Protein AF-0000000078389338 (afdb_homodimer)

Nearest PDB structures (foldseek):
  3nk7-assembly1_A  TM=7.802E-01  e=1.437E-15  Streptomyces actuosus
  3nk7-assembly1_B  TM=8.071E-01  e=4.477E-15  Streptomyces actuosus
  3nk6-assembly1_B  TM=8.234E-01  e=3.855E-14  Streptomyces actuosus
  3gyq-assembly1_B  TM=7.060E-01  e=5.687E-15  Streptomyces cyaneus
  3nk6-assembly1_A  TM=7.836E-01  e=1.825E-13  Streptomyces actuosus

Sequence (648 aa):
MGPTVEVYDMLFYGVVYLIKNVRRNALSKEYDQFSSAFSKARAAGVDVNSYCKRNRTVLVPKVKGEIVYGTYPVLEAFRAKRRRIYKAFIKASVLGRTKRDDNIAKQILRLANDVGVEVKTLSADQLDVLTDYQIHNGLCIDATPLTYEQLGDEHISAANIFLYLDRVLDPGNIGAIVRSCFYFDIDGVIMARDLGPKTPTPAMSKASAGALERFPIYNIEEFASFHERMRNIGFKFIGTADENSAVAKGYQSPIRLCDFRQTKDKTVVILGDEGRGVSSEILDQCDYIVQIPSPKKEYAECSVKSLNVSVSAAILLYYLSIKKMGPTVEVYDMLFYGVVYLIKNVRRNALSKEYDQFSSAFSKARAAGVDVNSYCKRNRTVLVPKVKGEIVYGTYPVLEAFRAKRRRIYKAFIKASVLGRTKRDDNIAKQILRLANDVGVEVKTLSADQLDVLTDYQIHNGLCIDATPLTYEQLGDEHISAANIFLYLDRVLDPGNIGAIVRSCFYFDIDGVIMARDLGPKTPTPAMSKASAGALERFPIYNIEEFASFHERMRNIGFKFIGTADENSAVAKGYQSPIRLCDFRQTKDKTVVILGDEGRGVSSEILDQCDYIVQIPSPKKEYAECSVKSLNVSVSAAILLYYLSIKK

Foldseek 3Di:
DDPPVPVVVVVVVVVVVVVVVVPPDPPPVVVVQLPPLVVVCVVVVPPVPVLVVVLVVPDEDDFDAAKAADLQQLLLLLVLVQKDFAAKEFEPVQADDDPVSNVSVVSSVVSCVVVVHYYYHDHPSRVCVRNVNPPRSGIMTRIHFHAADADDPVLLLPFQEEEEEQLAEHLLLLLLLLLLCLVLVHSEYEYEDPSYDNGNDSSSCVSSSNSPSNGHYHYDHDPVVVLVVNVVSWEAEEFEDQQVLCVVVPHDGFAELVRDDDDSTRYYYYWYYPPNIHDPVVVVSGPGYYYHDDPDDPPVPDPPDDDRRSVVSNVNSVSRSVVD/DDPPVPVVVVVVVVVVVVVVVVPPDPPPVVVVQLPPLVVVCVVVVNPVPVLVVVLVVPDEDDFDAAKAADLQQLLLLLVLVQKDFAAKEFAPVQADDDPVSNVSVVSSVVSCVVVVHYYYYDHPSRVCVRNVNPPRSGIMTRIHFHAADADDPVLLLVFQEEEEEQLAEHLLLLLLLLLLCLVLVHSEYEYEDPSYDNGNDSSSCVSSSNSPSNGHYHYDHDPVVVLVVNVVSWEAEEFEDQQVLCVVVPHDGFAELVRDDDDSTRYYYYWYYPPNIHDPVVVVSGPGYYYHDDPDDPPVPDPPDDDRRSVVSNVNSVSRSVVD

Organism: Toxocara canis (NCBI:txid6265)

Structure (mmCIF, N/CA/C/O backbone):
data_AF-0000000078389338-model_v1
#
loop_
_entity.id
_entity.type
_entity.pdbx_description
1 polymer 'rRNA methyltransferase 1, mitochondrial'
#
loop_
_atom_site.group_PDB
_atom_site.id
_atom_site.type_symbol
_atom_site.label_atom_id
_atom_site.label_alt_id
_atom_site.label_comp_id
_atom_site.label_asym_id
_atom_site.label_entity_id
_atom_site.label_seq_id
_atom_site.pdbx_PDB_ins_code
_atom_site.Cartn_x
_atom_site.Cartn_y
_atom_site.Cartn_z
_atom_site.occupancy
_atom_site.B_iso_or_equiv
_atom_site.auth_seq_id
_atom_site.auth_comp_id
_atom_site.auth_asym_id
_atom_site.auth_atom_id
_atom_site.pdbx_PDB_model_num
ATOM 1 N N . MET A 1 1 ? 58.5 17.094 6.043 1 23.69 1 MET A N 1
ATOM 2 C CA . MET A 1 1 ? 57.844 15.859 6.484 1 23.69 1 MET A CA 1
ATOM 3 C C . MET A 1 1 ? 56.469 16.141 7.074 1 23.69 1 MET A C 1
ATOM 5 O O . MET A 1 1 ? 56.344 16.484 8.25 1 23.69 1 MET A O 1
ATOM 9 N N . GLY A 1 2 ? 55.594 16.875 6.395 1 25.38 2 GLY A N 1
ATOM 10 C CA . GLY A 1 2 ? 54.531 17.75 6.875 1 25.38 2 GLY A CA 1
ATOM 11 C C . GLY A 1 2 ? 53.344 17 7.457 1 25.38 2 GLY A C 1
ATOM 12 O O . GLY A 1 2 ? 53.125 15.828 7.125 1 25.38 2 GLY A O 1
ATOM 13 N N . PRO A 1 3 ? 52.812 17.375 8.703 1 28.55 3 PRO A N 1
ATOM 14 C CA . PRO A 1 3 ? 51.812 16.859 9.648 1 28.55 3 PRO A CA 1
ATOM 15 C C . PRO A 1 3 ? 50.469 16.625 9.008 1 28.55 3 PRO A C 1
ATOM 17 O O . PRO A 1 3 ? 49.5 16.25 9.703 1 28.55 3 PRO A O 1
ATOM 20 N N . THR A 1 4 ? 50.312 16.922 7.746 1 28.17 4 THR A N 1
ATOM 21 C CA . THR A 1 4 ? 49 17.078 7.195 1 28.17 4 THR A CA 1
ATOM 22 C C . THR A 1 4 ? 48.281 15.719 7.109 1 28.17 4 THR A C 1
ATOM 24 O O . THR A 1 4 ? 47.125 15.641 6.707 1 28.17 4 THR A O 1
ATOM 27 N N . VAL A 1 5 ? 49.094 14.594 7.129 1 27.89 5 VAL A N 1
ATOM 28 C CA . VAL A 1 5 ? 48.5 13.289 6.898 1 27.89 5 VAL A CA 1
ATOM 29 C C . VAL A 1 5 ? 47.656 12.883 8.109 1 27.89 5 VAL A C 1
ATOM 31 O O . VAL A 1 5 ? 46.719 12.078 7.992 1 27.89 5 VAL A O 1
ATOM 34 N N . GLU A 1 6 ? 48.062 13.453 9.32 1 28.28 6 GLU A N 1
ATOM 35 C CA . GLU A 1 6 ? 47.531 12.922 10.57 1 28.28 6 GLU A CA 1
ATOM 36 C C . GLU A 1 6 ? 46.062 13.336 10.773 1 28.28 6 GLU A C 1
ATOM 38 O O . GLU A 1 6 ? 45.281 12.578 11.344 1 28.28 6 GLU A O 1
ATOM 43 N N . VAL A 1 7 ? 45.812 14.633 10.352 1 25.38 7 VAL A N 1
ATOM 44 C CA . VAL A 1 7 ? 44.5 15.172 10.703 1 25.38 7 VAL A CA 1
ATOM 45 C C . VAL A 1 7 ? 43.406 14.422 9.945 1 25.38 7 VAL A C 1
ATOM 47 O O . VAL A 1 7 ? 42.25 14.375 10.383 1 25.38 7 VAL A O 1
ATOM 50 N N . TYR A 1 8 ? 43.812 13.883 8.734 1 25.94 8 TYR A N 1
ATOM 51 C CA . TYR A 1 8 ? 42.781 13.242 7.945 1 25.94 8 TYR A CA 1
ATOM 52 C C . TYR A 1 8 ? 42.312 11.938 8.594 1 25.94 8 TYR A C 1
ATOM 54 O O . TYR A 1 8 ? 41.156 11.539 8.469 1 25.94 8 TYR A O 1
ATOM 62 N N . ASP A 1 9 ? 43.281 11.25 9.266 1 27.72 9 ASP A N 1
ATOM 63 C CA . ASP A 1 9 ? 42.938 9.969 9.891 1 27.72 9 ASP A CA 1
ATOM 64 C C . ASP A 1 9 ? 42.062 10.172 11.109 1 27.72 9 ASP A C 1
ATOM 66 O O . ASP A 1 9 ? 41.188 9.336 11.391 1 27.72 9 ASP A O 1
ATOM 70 N N . MET A 1 10 ? 42.312 11.281 11.859 1 25.7 10 MET A N 1
ATOM 71 C CA . MET A 1 10 ? 41.594 11.508 13.109 1 25.7 10 MET A CA 1
ATOM 72 C C . MET A 1 10 ? 40.125 11.82 12.844 1 25.7 10 MET A C 1
ATOM 74 O O . MET A 1 10 ? 39.25 11.438 13.625 1 25.7 10 MET A O 1
ATOM 78 N N . LEU A 1 11 ? 39.906 12.648 11.797 1 25.66 11 LEU A N 1
ATOM 79 C CA . LEU A 1 11 ? 38.5 12.992 11.531 1 25.66 11 LEU A CA 1
ATOM 80 C C . LEU A 1 11 ? 37.719 11.766 11.086 1 25.66 11 LEU A C 1
ATOM 82 O O . LEU A 1 11 ? 36.5 11.688 11.305 1 25.66 11 LEU A O 1
ATOM 86 N N . PHE A 1 12 ? 38.438 10.805 10.453 1 27.27 12 PHE A N 1
ATOM 87 C CA . PHE A 1 12 ? 37.781 9.562 10.086 1 27.27 12 PHE A CA 1
ATOM 88 C C . PHE A 1 12 ? 37.375 8.781 11.336 1 27.27 12 PHE A C 1
ATOM 90 O O . PHE A 1 12 ? 36.25 8.234 11.398 1 27.27 12 PHE A O 1
ATOM 97 N N . TYR A 1 13 ? 38.219 8.727 12.375 1 28.34 13 TYR A N 1
ATOM 98 C CA . TYR A 1 13 ? 37.938 7.969 13.578 1 28.34 13 TYR A CA 1
ATOM 99 C C . TYR A 1 13 ? 36.781 8.617 14.359 1 28.34 13 TYR A C 1
ATOM 101 O O . TYR A 1 13 ? 36.031 7.926 15.039 1 28.34 13 TYR A O 1
ATOM 109 N N . GLY A 1 14 ? 36.781 9.938 14.414 1 25.66 14 GLY A N 1
ATOM 110 C CA . GLY A 1 14 ? 35.719 10.586 15.172 1 25.66 14 GLY A CA 1
ATOM 111 C C . GLY A 1 14 ? 34.344 10.344 14.602 1 25.66 14 GLY A C 1
ATOM 112 O O . GLY A 1 14 ? 33.375 10.156 15.359 1 25.66 14 GLY A O 1
ATOM 113 N N . VAL A 1 15 ? 34.25 10.406 13.258 1 26.8 15 VAL A N 1
ATOM 114 C CA . VAL A 1 15 ? 32.938 10.172 12.68 1 26.8 15 VAL A CA 1
ATOM 115 C C . VAL A 1 15 ? 32.5 8.719 12.891 1 26.8 15 VAL A C 1
ATOM 117 O O . VAL A 1 15 ? 31.344 8.438 13.164 1 26.8 15 VAL A O 1
ATOM 120 N N . VAL A 1 16 ? 33.469 7.734 12.914 1 28.47 16 VAL A N 1
ATOM 121 C CA . VAL A 1 16 ? 33.094 6.363 13.266 1 28.47 16 VAL A CA 1
ATOM 122 C C . VAL A 1 16 ? 32.656 6.301 14.727 1 28.47 16 VAL A C 1
ATOM 124 O O . VAL A 1 16 ? 31.75 5.547 15.07 1 28.47 16 VAL A O 1
ATOM 127 N N . TYR A 1 17 ? 33.281 7.039 15.617 1 26.23 17 TYR A N 1
ATOM 128 C CA . TYR A 1 17 ? 32.906 7.027 17.031 1 26.23 17 TYR A CA 1
ATOM 129 C C . TYR A 1 17 ? 31.516 7.609 17.219 1 26.23 17 TYR A C 1
ATOM 131 O O . TYR A 1 17 ? 30.734 7.113 18.031 1 26.23 17 TYR A O 1
ATOM 139 N N . LEU A 1 18 ? 31.188 8.75 16.5 1 25.42 18 LEU A N 1
ATOM 140 C CA . LEU A 1 18 ? 29.844 9.281 16.688 1 25.42 18 LEU A CA 1
ATOM 141 C C . LEU A 1 18 ? 28.797 8.312 16.125 1 25.42 18 LEU A C 1
ATOM 143 O O . LEU A 1 18 ? 27.734 8.156 16.703 1 25.42 18 LEU A O 1
ATOM 147 N N . ILE A 1 19 ? 29.141 7.598 15.047 1 28.61 19 ILE A N 1
ATOM 148 C CA . ILE A 1 19 ? 28.125 6.645 14.617 1 28.61 19 ILE A CA 1
ATOM 149 C C . ILE A 1 19 ? 27.984 5.527 15.648 1 28.61 19 ILE A C 1
ATOM 151 O O . ILE A 1 19 ? 26.938 4.895 15.758 1 28.61 19 ILE A O 1
ATOM 155 N N . LYS A 1 20 ? 28.984 5.086 16.375 1 27.22 20 LYS A N 1
ATOM 156 C CA . LYS A 1 20 ? 28.906 4.051 17.406 1 27.22 20 LYS A CA 1
ATOM 157 C C . LYS A 1 20 ? 27.969 4.465 18.531 1 27.22 20 LYS A C 1
ATOM 159 O O . LYS A 1 20 ? 27.25 3.633 19.078 1 27.22 20 LYS A O 1
ATOM 164 N N . ASN A 1 21 ? 28.125 5.672 19.062 1 26.42 21 ASN A N 1
ATOM 165 C CA . ASN A 1 21 ? 27.297 6.004 20.219 1 26.42 21 ASN A CA 1
ATOM 166 C C . ASN A 1 21 ? 25.828 6.18 19.812 1 26.42 21 ASN A C 1
ATOM 168 O O . ASN A 1 21 ? 24.938 6.137 20.672 1 26.42 21 ASN A O 1
ATOM 172 N N . VAL A 1 22 ? 25.516 6.809 18.609 1 24.78 22 VAL A N 1
ATOM 173 C CA . VAL A 1 22 ? 24.109 6.902 18.266 1 24.78 22 VAL A CA 1
ATOM 174 C C . VAL A 1 22 ? 23.578 5.527 17.859 1 24.78 22 VAL A C 1
ATOM 176 O O . VAL A 1 22 ? 22.422 5.391 17.453 1 24.78 22 VAL A O 1
ATOM 179 N N . ARG A 1 23 ? 24.328 4.41 17.703 1 26.55 23 ARG A N 1
ATOM 180 C CA . ARG A 1 23 ? 23.906 3.066 17.312 1 26.55 23 ARG A CA 1
ATOM 181 C C . ARG A 1 23 ? 22.859 2.531 18.281 1 26.55 23 ARG A C 1
ATOM 183 O O . ARG A 1 23 ? 22.047 1.685 17.922 1 26.55 23 ARG A O 1
ATOM 190 N N . ARG A 1 24 ? 23.156 2.588 19.562 1 27.16 24 ARG A N 1
ATOM 191 C CA . ARG A 1 24 ? 22.469 1.651 20.438 1 27.16 24 ARG A CA 1
ATOM 192 C C . ARG A 1 24 ? 20.969 1.923 20.469 1 27.16 24 ARG A C 1
ATOM 194 O O . ARG A 1 24 ? 20.156 0.99 20.469 1 27.16 24 ARG A O 1
ATOM 201 N N . ASN A 1 25 ? 20.484 3.125 20.938 1 25.67 25 ASN A N 1
ATOM 202 C CA . ASN A 1 25 ? 19.078 3.209 21.344 1 25.67 25 ASN A CA 1
ATOM 203 C C . ASN A 1 25 ? 18.172 3.477 20.141 1 25.67 25 ASN A C 1
ATOM 205 O O . ASN A 1 25 ? 17.125 2.84 20 1 25.67 25 ASN A O 1
ATOM 209 N N . ALA A 1 26 ? 18.172 4.707 19.453 1 26.33 26 ALA A N 1
ATOM 210 C CA . ALA A 1 26 ? 17.156 5.184 18.5 1 26.33 26 ALA A CA 1
ATOM 211 C C . ALA A 1 26 ? 17.422 4.633 17.109 1 26.33 26 ALA A C 1
ATOM 213 O O . ALA A 1 26 ? 16.578 4.742 16.219 1 26.33 26 ALA A O 1
ATOM 214 N N . LEU A 1 27 ? 18.594 4.105 16.688 1 26.94 27 LEU A N 1
ATOM 215 C CA . LEU A 1 27 ? 19.078 3.801 15.352 1 26.94 27 LEU A CA 1
ATOM 216 C C . LEU A 1 27 ? 18.484 2.494 14.844 1 26.94 27 LEU A C 1
ATOM 218 O O . LEU A 1 27 ? 18.547 2.201 13.648 1 26.94 27 LEU A O 1
ATOM 222 N N . SER A 1 28 ? 18.125 1.595 15.695 1 28.78 28 SER A N 1
ATOM 223 C CA . SER A 1 28 ? 17.797 0.273 15.172 1 28.78 28 SER A CA 1
ATOM 224 C C . SER A 1 28 ? 16.625 0.343 14.188 1 28.78 28 SER A C 1
ATOM 226 O O . SER A 1 28 ? 16.641 -0.347 13.172 1 28.78 28 SER A O 1
ATOM 228 N N . LYS A 1 29 ? 15.547 1.174 14.523 1 29.12 29 LYS A N 1
ATOM 229 C CA . LYS A 1 29 ? 14.273 1.161 13.797 1 29.12 29 LYS A CA 1
ATOM 230 C C . LYS A 1 29 ? 14.383 1.938 12.484 1 29.12 29 LYS A C 1
ATOM 232 O O . LYS A 1 29 ? 13.633 1.674 11.539 1 29.12 29 LYS A O 1
ATOM 237 N N . GLU A 1 30 ? 15.25 2.992 12.336 1 27.33 30 GLU A N 1
ATOM 238 C CA . GLU A 1 30 ? 15.336 3.906 11.203 1 27.33 30 GLU A CA 1
ATOM 239 C C . GLU A 1 30 ? 16.047 3.256 10.023 1 27.33 30 GLU A C 1
ATOM 241 O O . GLU A 1 30 ? 15.844 3.643 8.875 1 27.33 30 GLU A O 1
ATOM 246 N N . TYR A 1 31 ? 16.812 2.223 10.125 1 27.81 31 TYR A N 1
ATOM 247 C CA . TYR A 1 31 ? 17.641 1.527 9.148 1 27.81 31 TYR A CA 1
ATOM 248 C C . TYR A 1 31 ? 16.781 0.757 8.156 1 27.81 31 TYR A C 1
ATOM 250 O O . TYR A 1 31 ? 17.172 0.559 7.004 1 27.81 31 TYR A O 1
ATOM 258 N N . ASP A 1 32 ? 15.562 0.359 8.5 1 29.38 32 ASP A N 1
ATOM 259 C CA . ASP A 1 32 ? 14.781 -0.536 7.652 1 29.38 32 ASP A CA 1
ATOM 260 C C . ASP A 1 32 ? 14.273 0.187 6.406 1 29.38 32 ASP A C 1
ATOM 262 O O . ASP A 1 32 ? 14.094 -0.43 5.355 1 29.38 32 ASP A O 1
ATOM 266 N N . GLN A 1 33 ? 14.188 1.548 6.379 1 29.05 33 GLN A N 1
ATOM 267 C CA . GLN A 1 33 ? 13.477 2.332 5.375 1 29.05 33 GLN A CA 1
ATOM 268 C C . GLN A 1 33 ? 14.344 2.572 4.145 1 29.05 33 GLN A C 1
ATOM 270 O O . GLN A 1 33 ? 13.828 2.816 3.053 1 29.05 33 GLN A O 1
ATOM 275 N N . PHE A 1 34 ? 15.742 2.521 4.078 1 29.27 34 PHE A N 1
ATOM 276 C CA . PHE A 1 34 ? 16.75 2.881 3.1 1 29.27 34 PHE A CA 1
ATOM 277 C C . PHE A 1 34 ? 16.766 1.896 1.937 1 29.27 34 PHE A C 1
ATOM 279 O O . PHE A 1 34 ? 16.953 2.289 0.784 1 29.27 34 PHE A O 1
ATOM 286 N N . SER A 1 35 ? 16.438 0.729 2.051 1 33.41 35 SER A N 1
ATOM 287 C CA . SER A 1 35 ? 16.703 -0.403 1.167 1 33.41 35 SER A CA 1
ATOM 288 C C . SER A 1 35 ? 15.75 -0.399 -0.026 1 33.41 35 SER A C 1
ATOM 290 O O . SER A 1 35 ? 16.094 -0.871 -1.109 1 33.41 35 SER A O 1
ATOM 292 N N . SER A 1 36 ? 14.68 0.341 -0.067 1 33.78 36 SER A N 1
ATOM 293 C CA . SER A 1 36 ? 13.648 0.113 -1.073 1 33.78 36 SER A CA 1
ATOM 294 C C . SER A 1 36 ? 13.961 0.857 -2.367 1 33.78 36 SER A C 1
ATOM 296 O O . SER A 1 36 ? 13.758 0.324 -3.461 1 33.78 36 SER A O 1
ATOM 298 N N . ALA A 1 37 ? 14.609 2.074 -2.447 1 29.94 37 ALA A N 1
ATOM 299 C CA . ALA A 1 37 ? 14.859 2.891 -3.633 1 29.94 37 ALA A CA 1
ATOM 300 C C . ALA A 1 37 ? 15.945 2.264 -4.508 1 29.94 37 ALA A C 1
ATOM 302 O O . ALA A 1 37 ? 15.82 2.246 -5.734 1 29.94 37 ALA A O 1
ATOM 303 N N . PHE A 1 38 ? 16.953 1.743 -3.996 1 35.38 38 PHE A N 1
ATOM 304 C CA . PHE A 1 38 ? 18.078 1.155 -4.711 1 35.38 38 PHE A CA 1
ATOM 305 C C . PHE A 1 38 ? 17.625 -0.03 -5.555 1 35.38 38 PHE A C 1
ATOM 307 O O . PHE A 1 38 ? 18.078 -0.192 -6.691 1 35.38 38 PHE A O 1
ATOM 314 N N . SER A 1 39 ? 16.703 -0.701 -5.082 1 36.41 39 SER A N 1
ATOM 315 C CA . SER A 1 39 ? 16.281 -1.931 -5.746 1 36.41 39 SER A CA 1
ATOM 316 C C . SER A 1 39 ? 15.539 -1.631 -7.047 1 36.41 39 SER A C 1
ATOM 318 O O . SER A 1 39 ? 15.734 -2.32 -8.047 1 36.41 39 SER A O 1
ATOM 320 N N . LYS A 1 40 ? 14.781 -0.534 -7.047 1 35.06 40 LYS A N 1
ATOM 321 C CA . LYS A 1 40 ? 14.008 -0.21 -8.242 1 35.06 40 LYS A CA 1
ATOM 322 C C . LYS A 1 40 ? 14.914 0.246 -9.383 1 35.06 40 LYS A C 1
ATOM 324 O O . LYS A 1 40 ? 14.695 -0.117 -10.539 1 35.06 40 LYS A O 1
ATOM 329 N N . ALA A 1 41 ? 16 0.949 -9.078 1 33.28 41 ALA A N 1
ATOM 330 C CA . ALA A 1 41 ? 16.969 1.427 -10.07 1 33.28 41 ALA A CA 1
ATOM 331 C C . ALA A 1 41 ? 17.672 0.26 -10.75 1 33.28 41 ALA A C 1
ATOM 333 O O . ALA A 1 41 ? 17.859 0.255 -11.969 1 33.28 41 ALA A O 1
ATOM 334 N N . ARG A 1 42 ? 18.031 -0.725 -10.078 1 38.38 42 ARG A N 1
ATOM 335 C CA . ARG A 1 42 ? 18.75 -1.871 -10.625 1 38.38 42 ARG A CA 1
ATOM 336 C C . ARG A 1 42 ? 17.859 -2.684 -11.555 1 38.38 42 ARG A C 1
ATOM 338 O O . ARG A 1 42 ? 18.312 -3.125 -12.617 1 38.38 42 ARG A O 1
ATOM 345 N N . ALA A 1 43 ? 16.641 -2.865 -11.211 1 36 43 ALA A N 1
ATOM 346 C CA . ALA A 1 43 ? 15.719 -3.635 -12.055 1 36 43 ALA A CA 1
ATOM 347 C C . ALA A 1 43 ? 15.539 -2.973 -13.414 1 36 43 ALA A C 1
ATOM 349 O O . ALA A 1 43 ? 15.336 -3.656 -14.422 1 36 43 ALA A O 1
ATOM 350 N N . ALA A 1 44 ? 15.719 -1.644 -13.422 1 34 44 ALA A N 1
ATOM 351 C CA . ALA A 1 44 ? 15.625 -0.893 -14.672 1 34 44 ALA A CA 1
ATOM 352 C C . ALA A 1 44 ? 16.969 -0.884 -15.406 1 34 44 ALA A C 1
ATOM 354 O O . ALA A 1 44 ? 17.109 -0.207 -16.422 1 34 44 ALA A O 1
ATOM 355 N N . GLY A 1 45 ? 17.938 -1.651 -15.055 1 35.84 45 GLY A N 1
ATOM 356 C CA . GLY A 1 45 ? 19.188 -1.897 -15.742 1 35.84 45 GLY A CA 1
ATOM 357 C C . GLY A 1 45 ? 20.219 -0.792 -15.539 1 35.84 45 GLY A C 1
ATOM 358 O O . GLY A 1 45 ? 21.141 -0.651 -16.328 1 35.84 45 GLY A O 1
ATOM 359 N N . VAL A 1 46 ? 19.859 0.239 -14.719 1 33.84 46 VAL A N 1
ATOM 360 C CA . VAL A 1 46 ? 20.812 1.33 -14.508 1 33.84 46 VAL A CA 1
ATOM 361 C C . VAL A 1 46 ? 21.969 0.847 -13.633 1 33.84 46 VAL A C 1
ATOM 363 O O . VAL A 1 46 ? 21.75 0.18 -12.617 1 33.84 46 VAL A O 1
ATOM 366 N N . ASP A 1 47 ? 23.094 0.776 -14.234 1 33.44 47 ASP A N 1
ATOM 367 C CA . ASP A 1 47 ? 24.297 0.494 -13.453 1 33.44 47 ASP A CA 1
ATOM 368 C C . ASP A 1 47 ? 24.422 1.445 -12.266 1 33.44 47 ASP A C 1
ATOM 370 O O . ASP A 1 47 ? 24.828 2.598 -12.43 1 33.44 47 ASP A O 1
ATOM 374 N N . VAL A 1 48 ? 23.812 1.225 -11.172 1 37.28 48 VAL A N 1
ATOM 375 C CA . VAL A 1 48 ? 23.719 2.006 -9.945 1 37.28 48 VAL A CA 1
ATOM 376 C C . VAL A 1 48 ? 25.125 2.326 -9.438 1 37.28 48 VAL A C 1
ATOM 378 O O . VAL A 1 48 ? 25.344 3.354 -8.789 1 37.28 48 VAL A O 1
ATOM 381 N N . ASN A 1 49 ? 26.047 1.451 -9.727 1 36.97 49 ASN A N 1
ATOM 382 C CA . ASN A 1 49 ? 27.406 1.679 -9.266 1 36.97 49 ASN A CA 1
ATOM 383 C C . ASN A 1 49 ? 28.016 2.92 -9.914 1 36.97 49 ASN A C 1
ATOM 385 O O . ASN A 1 49 ? 28.672 3.719 -9.242 1 36.97 49 ASN A O 1
ATOM 389 N N . SER A 1 50 ? 28.078 2.977 -11.156 1 38.09 50 SER A N 1
ATOM 390 C CA . SER A 1 50 ? 28.609 4.133 -11.867 1 38.09 50 SER A CA 1
ATOM 391 C C . SER A 1 50 ? 27.828 5.398 -11.531 1 38.09 50 SER A C 1
ATOM 393 O O . SER A 1 50 ? 28.406 6.488 -11.453 1 38.09 50 SER A O 1
ATOM 395 N N . TYR A 1 51 ? 26.578 5.207 -11.273 1 36.03 51 TYR A N 1
ATOM 396 C CA . TYR A 1 51 ? 25.719 6.34 -10.938 1 36.03 51 TYR A CA 1
ATOM 397 C C . TYR A 1 51 ? 26.047 6.887 -9.555 1 36.03 51 TYR A C 1
ATOM 399 O O . TYR A 1 51 ? 26.156 8.102 -9.367 1 36.03 51 TYR A O 1
ATOM 407 N N . CYS A 1 52 ? 26.312 6 -8.617 1 37.94 52 CYS A N 1
ATOM 408 C CA . CYS A 1 52 ? 26.609 6.449 -7.262 1 37.94 52 CYS A CA 1
ATOM 409 C C . CYS A 1 52 ? 27.984 7.074 -7.188 1 37.94 52 CYS A C 1
ATOM 411 O O . CYS A 1 52 ? 28.234 7.957 -6.363 1 37.94 52 CYS A O 1
ATOM 413 N N . LYS A 1 53 ? 29.016 6.57 -7.852 1 38.66 53 LYS A N 1
ATOM 414 C CA . LYS A 1 53 ? 30.328 7.203 -7.871 1 38.66 53 LYS A CA 1
ATOM 415 C C . LYS A 1 53 ? 30.266 8.594 -8.484 1 38.66 53 LYS A C 1
ATOM 417 O O . LYS A 1 53 ? 30.922 9.523 -8.016 1 38.66 53 LYS A O 1
ATOM 422 N N . ARG A 1 54 ? 29.672 8.656 -9.555 1 38.38 54 ARG A N 1
ATOM 423 C CA . ARG A 1 54 ? 29.672 9.922 -10.273 1 38.38 54 ARG A CA 1
ATOM 424 C C . ARG A 1 54 ? 29 11.023 -9.453 1 38.38 54 ARG A C 1
ATOM 426 O O . ARG A 1 54 ? 29.281 12.211 -9.648 1 38.38 54 ARG A O 1
ATOM 433 N N . ASN A 1 55 ? 28.031 10.648 -8.562 1 45.38 55 ASN A N 1
ATOM 434 C CA . ASN A 1 55 ? 27.047 11.625 -8.109 1 45.38 55 ASN A CA 1
ATOM 435 C C . ASN A 1 55 ? 27.516 12.352 -6.852 1 45.38 55 ASN A C 1
ATOM 437 O O . ASN A 1 55 ? 26.812 13.227 -6.344 1 45.38 55 ASN A O 1
ATOM 441 N N . ARG A 1 56 ? 28.547 11.773 -6.168 1 47.19 56 ARG A N 1
ATOM 442 C CA . ARG A 1 56 ? 28.984 12.531 -5 1 47.19 56 ARG A CA 1
ATOM 443 C C . ARG A 1 56 ? 29.688 13.82 -5.414 1 47.19 56 ARG A C 1
ATOM 445 O O . ARG A 1 56 ? 29.875 14.727 -4.594 1 47.19 56 ARG A O 1
ATOM 452 N N . THR A 1 57 ? 29.969 13.727 -6.527 1 61.66 57 THR A N 1
ATOM 453 C CA . THR A 1 57 ? 30.703 14.922 -6.93 1 61.66 57 THR A CA 1
ATOM 454 C C . THR A 1 57 ? 29.766 15.945 -7.551 1 61.66 57 THR A C 1
ATOM 456 O O . THR A 1 57 ? 30.203 17.016 -7.992 1 61.66 57 THR A O 1
ATOM 459 N N . VAL A 1 58 ? 28.469 15.508 -7.414 1 77.38 58 VAL A N 1
ATOM 460 C CA . VAL A 1 58 ? 27.547 16.422 -8.07 1 77.38 58 VAL A CA 1
ATOM 461 C C . VAL A 1 58 ? 27.188 17.562 -7.113 1 77.38 58 VAL A C 1
ATOM 463 O O . VAL A 1 58 ? 26.875 17.328 -5.941 1 77.38 58 VAL A O 1
ATOM 466 N N . LEU A 1 59 ? 27.453 18.734 -7.492 1 83.12 59 LEU A N 1
ATOM 467 C CA . LEU A 1 59 ? 27.125 19.906 -6.695 1 83.12 59 LEU A CA 1
ATOM 468 C C . LEU A 1 59 ? 25.609 20.078 -6.605 1 83.12 59 LEU A C 1
ATOM 470 O O . LEU A 1 59 ? 24.922 20.125 -7.629 1 83.12 59 LEU A O 1
ATOM 474 N N . VAL A 1 60 ? 25.172 20 -5.387 1 89.69 60 VAL A N 1
ATOM 475 C CA . VAL A 1 60 ? 23.75 20.234 -5.176 1 89.69 60 VAL A CA 1
ATOM 476 C C . VAL A 1 60 ? 23.547 21.531 -4.391 1 89.69 60 VAL A C 1
ATOM 478 O O . VAL A 1 60 ? 24.438 21.953 -3.652 1 89.69 60 VAL A O 1
ATOM 481 N N . PRO A 1 61 ? 22.375 22.188 -4.602 1 92.12 61 PRO A N 1
ATOM 482 C CA . PRO A 1 61 ? 22.094 23.406 -3.84 1 92.12 61 PRO A CA 1
ATOM 483 C C . PRO A 1 61 ? 22 23.156 -2.336 1 92.12 61 PRO A C 1
ATOM 485 O O . PRO A 1 61 ? 21.703 22.031 -1.913 1 92.12 61 PRO A O 1
ATOM 488 N N . LYS A 1 62 ? 22.312 24.234 -1.618 1 92.25 62 LYS A N 1
ATOM 489 C CA . LYS A 1 62 ? 22.141 24.172 -0.17 1 92.25 62 LYS A CA 1
ATOM 490 C C . LYS A 1 62 ? 20.656 24.078 0.207 1 92.25 62 LYS A C 1
ATOM 492 O O . LYS A 1 62 ? 19.828 24.781 -0.372 1 92.25 62 LYS A O 1
ATOM 497 N N . VAL A 1 63 ? 20.438 23.312 1.174 1 94.94 63 VAL A N 1
ATOM 498 C CA . VAL A 1 63 ? 19.078 23.094 1.623 1 94.94 63 VAL A CA 1
ATOM 499 C C . VAL A 1 63 ? 18.844 23.797 2.961 1 94.94 63 VAL A C 1
ATOM 501 O O . VAL A 1 63 ? 19.609 23.578 3.912 1 94.94 63 VAL A O 1
ATOM 504 N N . LYS A 1 64 ? 17.844 24.641 3.062 1 96.62 64 LYS A N 1
ATOM 505 C CA . LYS A 1 64 ? 17.516 25.375 4.281 1 96.62 64 LYS A CA 1
ATOM 506 C C . LYS A 1 64 ? 16.594 24.562 5.188 1 96.62 64 LYS A C 1
ATOM 508 O O . LYS A 1 64 ? 16.75 24.562 6.41 1 96.62 64 LYS A O 1
ATOM 513 N N . GLY A 1 65 ? 15.648 23.906 4.68 1 97.62 65 GLY A N 1
ATOM 514 C CA . GLY A 1 65 ? 14.703 23.062 5.387 1 97.62 65 GLY A CA 1
ATOM 515 C C . GLY A 1 65 ? 14.844 21.594 5.047 1 97.62 65 GLY A C 1
ATOM 516 O O . GLY A 1 65 ? 15.93 21.016 5.172 1 97.62 65 GLY A O 1
ATOM 517 N N . GLU A 1 66 ? 13.758 21 4.625 1 97.44 66 GLU A N 1
ATOM 518 C CA . GLU A 1 66 ? 13.805 19.625 4.125 1 97.44 66 GLU A CA 1
ATOM 519 C C . GLU A 1 66 ? 13.312 19.562 2.684 1 97.44 66 GLU A C 1
ATOM 521 O O . GLU A 1 66 ? 12.609 20.453 2.213 1 97.44 66 GLU A O 1
ATOM 526 N N . ILE A 1 67 ? 13.68 18.484 2.033 1 98.06 67 ILE A N 1
ATOM 527 C CA . ILE A 1 67 ? 13.336 18.328 0.625 1 98.06 67 ILE A CA 1
ATOM 528 C C . ILE A 1 67 ? 12.055 17.516 0.498 1 98.06 67 ILE A C 1
ATOM 530 O O . ILE A 1 67 ? 12 16.359 0.917 1 98.06 67 ILE A O 1
ATOM 534 N N . VAL A 1 68 ? 11.055 18.203 0.008 1 98.56 68 VAL A N 1
ATOM 535 C CA . VAL A 1 68 ? 9.812 17.547 -0.378 1 98.56 68 VAL A CA 1
ATOM 536 C C . VAL A 1 68 ? 9.844 17.203 -1.866 1 98.56 68 VAL A C 1
ATOM 538 O O . VAL A 1 68 ? 10.227 18.031 -2.691 1 98.56 68 VAL A O 1
ATOM 541 N N . TYR A 1 69 ? 9.461 16.016 -2.191 1 97.75 69 TYR A N 1
ATOM 542 C CA . TYR A 1 69 ? 9.648 15.555 -3.562 1 97.75 69 TYR A CA 1
ATOM 543 C C . TYR A 1 69 ? 8.391 14.867 -4.082 1 97.75 69 TYR A C 1
ATOM 545 O O . TYR A 1 69 ? 7.594 14.352 -3.297 1 97.75 69 TYR A O 1
ATOM 553 N N . GLY A 1 70 ? 8.281 14.891 -5.371 1 95.5 70 GLY A N 1
ATOM 554 C CA . GLY A 1 70 ? 7.141 14.281 -6.043 1 95.5 70 GLY A CA 1
ATOM 555 C C . GLY A 1 70 ? 6.137 15.297 -6.555 1 95.5 70 GLY A C 1
ATOM 556 O O . GLY A 1 70 ? 5.902 16.328 -5.918 1 95.5 70 GLY A O 1
ATOM 557 N N . THR A 1 71 ? 5.508 14.93 -7.562 1 93.38 71 THR A N 1
ATOM 558 C CA . THR A 1 71 ? 4.609 15.852 -8.258 1 93.38 71 THR A CA 1
ATOM 559 C C . THR A 1 71 ? 3.473 16.297 -7.34 1 93.38 71 THR A C 1
ATOM 561 O O . THR A 1 71 ? 3.271 17.484 -7.121 1 93.38 71 THR A O 1
ATOM 564 N N . TYR A 1 72 ? 2.838 15.367 -6.684 1 94.94 72 TYR A N 1
ATOM 565 C CA . TYR A 1 72 ? 1.636 15.688 -5.922 1 94.94 72 TYR A CA 1
ATOM 566 C C . TYR A 1 72 ? 1.992 16.266 -4.555 1 94.94 72 TYR A C 1
ATOM 568 O O . TYR A 1 72 ? 1.396 17.25 -4.113 1 94.94 72 TYR A O 1
ATOM 576 N N . PRO A 1 73 ? 2.975 15.719 -3.928 1 97.19 73 PRO A N 1
ATOM 577 C CA . PRO A 1 73 ? 3.393 16.344 -2.672 1 97.19 73 PRO A CA 1
ATOM 578 C C . PRO A 1 73 ? 3.803 17.797 -2.85 1 97.19 73 PRO A C 1
ATOM 580 O O . PRO A 1 73 ? 3.418 18.656 -2.049 1 97.19 73 PRO A O 1
ATOM 583 N N . VAL A 1 74 ? 4.508 18.062 -3.91 1 97.81 74 VAL A N 1
ATOM 584 C CA . VAL A 1 74 ? 4.969 19.422 -4.164 1 97.81 74 VAL A CA 1
ATOM 585 C C . VAL A 1 74 ? 3.777 20.328 -4.484 1 97.81 74 VAL A C 1
ATOM 587 O O . VAL A 1 74 ? 3.654 21.422 -3.939 1 97.81 74 VAL A O 1
ATOM 590 N N . LEU A 1 75 ? 2.902 19.844 -5.32 1 97.19 75 LEU A N 1
ATOM 591 C CA . LEU A 1 75 ? 1.711 20.609 -5.68 1 97.19 75 LEU A CA 1
ATOM 592 C C . LEU A 1 75 ? 0.894 20.953 -4.438 1 97.19 75 LEU A C 1
ATOM 594 O O . LEU A 1 75 ? 0.531 22.109 -4.234 1 97.19 75 LEU A O 1
ATOM 598 N N . GLU A 1 76 ? 0.676 19.969 -3.633 1 97.06 76 GLU A N 1
ATOM 599 C CA . GLU A 1 76 ? -0.183 20.172 -2.469 1 97.06 76 GLU A CA 1
ATOM 600 C C . GLU A 1 76 ? 0.507 21.031 -1.411 1 97.06 76 GLU A C 1
ATOM 602 O O . GLU A 1 76 ? -0.153 21.766 -0.673 1 97.06 76 GLU A O 1
ATOM 607 N N . ALA A 1 77 ? 1.798 20.922 -1.351 1 97.94 77 ALA A N 1
ATOM 608 C CA . ALA A 1 77 ? 2.525 21.812 -0.447 1 97.94 77 ALA A CA 1
ATOM 609 C C . ALA A 1 77 ? 2.307 23.281 -0.822 1 97.94 77 ALA A C 1
ATOM 611 O O . ALA A 1 77 ? 2.102 24.125 0.051 1 97.94 77 ALA A O 1
ATOM 612 N N . PHE A 1 78 ? 2.311 23.594 -2.104 1 97.44 78 PHE A N 1
ATOM 613 C CA . PHE A 1 78 ? 2.066 24.938 -2.576 1 97.44 78 PHE A CA 1
ATOM 614 C C . PHE A 1 78 ? 0.634 25.375 -2.277 1 97.44 78 PHE A C 1
ATOM 616 O O . PHE A 1 78 ? 0.386 26.531 -1.923 1 97.44 78 PHE A O 1
ATOM 623 N N . ARG A 1 79 ? -0.256 24.469 -2.379 1 95.88 79 ARG A N 1
ATOM 624 C CA . ARG A 1 79 ? -1.674 24.797 -2.271 1 95.88 79 ARG A CA 1
ATOM 625 C C . ARG A 1 79 ? -2.096 24.922 -0.812 1 95.88 79 ARG A C 1
ATOM 627 O O . ARG A 1 79 ? -2.873 25.812 -0.465 1 95.88 79 ARG A O 1
ATOM 634 N N . ALA A 1 80 ? -1.618 24 0.009 1 95.19 80 ALA A N 1
ATOM 635 C CA . ALA A 1 80 ? -2.072 23.922 1.395 1 95.19 80 ALA A CA 1
ATOM 636 C C . ALA A 1 80 ? -1.457 25.031 2.242 1 95.19 80 ALA A C 1
ATOM 638 O O . ALA A 1 80 ? -2.004 25.406 3.285 1 95.19 80 ALA A O 1
ATOM 639 N N . LYS A 1 81 ? -0.22 25.484 1.894 1 95.81 81 LYS A N 1
ATOM 640 C CA . LYS A 1 81 ? 0.463 26.625 2.518 1 95.81 81 LYS A CA 1
ATOM 641 C C . LYS A 1 81 ? 0.722 26.359 3.998 1 95.81 81 LYS A C 1
ATOM 643 O O . LYS A 1 81 ? 0.57 27.25 4.828 1 95.81 81 LYS A O 1
ATOM 648 N N . ARG A 1 82 ? 1.013 25.141 4.25 1 96.62 82 ARG A N 1
ATOM 649 C CA . ARG A 1 82 ? 1.353 24.781 5.625 1 96.62 82 ARG A CA 1
ATOM 650 C C . ARG A 1 82 ? 2.861 24.828 5.84 1 96.62 82 ARG A C 1
ATOM 652 O O . ARG A 1 82 ? 3.334 24.672 6.969 1 96.62 82 ARG A O 1
ATOM 659 N N . ARG A 1 83 ? 3.557 24.969 4.75 1 97.31 83 ARG A N 1
ATOM 660 C CA . ARG A 1 83 ? 5.012 25.078 4.758 1 97.31 83 ARG A CA 1
ATOM 661 C C . ARG A 1 83 ? 5.457 26.438 4.223 1 97.31 83 ARG A C 1
ATOM 663 O O . ARG A 1 83 ? 4.836 26.984 3.311 1 97.31 83 ARG A O 1
ATOM 670 N N . ARG A 1 84 ? 6.531 26.922 4.809 1 97.94 84 ARG A N 1
ATOM 671 C CA . ARG A 1 84 ? 7.27 27.953 4.086 1 97.94 84 ARG A CA 1
ATOM 672 C C . ARG A 1 84 ? 8.188 27.328 3.035 1 97.94 84 ARG A C 1
ATOM 674 O O . ARG A 1 84 ? 9.062 26.531 3.361 1 97.94 84 ARG A O 1
ATOM 681 N N . ILE A 1 85 ? 7.992 27.719 1.818 1 98.62 85 ILE A N 1
ATOM 682 C CA . ILE A 1 85 ? 8.781 27.156 0.726 1 98.62 85 ILE A CA 1
ATOM 683 C C . ILE A 1 85 ? 9.906 28.125 0.358 1 98.62 85 ILE A C 1
ATOM 685 O O . ILE A 1 85 ? 9.656 29.281 0.026 1 98.62 85 ILE A O 1
ATOM 689 N N . TYR A 1 86 ? 11.102 27.625 0.376 1 98.44 86 TYR A N 1
ATOM 690 C CA . TYR A 1 86 ? 12.273 28.453 0.134 1 98.44 86 TYR A CA 1
ATOM 691 C C . TYR A 1 86 ? 12.648 28.453 -1.343 1 98.44 86 TYR A C 1
ATOM 693 O O . TYR A 1 86 ? 12.992 29.5 -1.902 1 98.44 86 TYR A O 1
ATOM 701 N N . LYS A 1 87 ? 12.609 27.266 -1.931 1 98.44 87 LYS A N 1
ATOM 702 C CA . LYS A 1 87 ? 13.031 27.109 -3.32 1 98.44 87 LYS A CA 1
ATOM 703 C C . LYS A 1 87 ? 12.359 25.891 -3.953 1 98.44 87 LYS A C 1
ATOM 705 O O . LYS A 1 87 ? 12.023 24.922 -3.262 1 98.44 87 LYS A O 1
ATOM 710 N N . ALA A 1 88 ? 12.227 26.016 -5.23 1 98.31 88 ALA A N 1
ATOM 711 C CA . ALA A 1 88 ? 11.742 24.891 -6.02 1 98.31 88 ALA A CA 1
ATOM 712 C C . ALA A 1 88 ? 12.797 24.438 -7.027 1 98.31 88 ALA A C 1
ATOM 714 O O . ALA A 1 88 ? 13.539 25.25 -7.57 1 98.31 88 ALA A O 1
ATOM 715 N N . PHE A 1 89 ? 12.867 23.141 -7.207 1 97.94 89 PHE A N 1
ATOM 716 C CA . PHE A 1 89 ? 13.812 22.531 -8.141 1 97.94 89 PHE A CA 1
ATOM 717 C C . PHE A 1 89 ? 13.086 21.672 -9.164 1 97.94 89 PHE A C 1
ATOM 719 O O . PHE A 1 89 ? 12.25 20.844 -8.797 1 97.94 89 PHE A O 1
ATOM 726 N N . ILE A 1 90 ? 13.43 21.875 -10.422 1 96.12 90 ILE A N 1
ATOM 727 C CA . ILE A 1 90 ? 12.75 21.141 -11.469 1 96.12 90 ILE A CA 1
ATOM 728 C C . ILE A 1 90 ? 13.766 20.594 -12.469 1 96.12 90 ILE A C 1
ATOM 730 O O . ILE A 1 90 ? 14.828 21.188 -12.664 1 96.12 90 ILE A O 1
ATOM 734 N N . LYS A 1 91 ? 13.438 19.438 -12.953 1 93.88 91 LYS A N 1
ATOM 735 C CA . LYS A 1 91 ? 14.211 18.922 -14.07 1 93.88 91 LYS A CA 1
ATOM 736 C C . LYS A 1 91 ? 13.875 19.656 -15.367 1 93.88 91 LYS A C 1
ATOM 738 O O . LYS A 1 91 ? 12.719 20.016 -15.594 1 93.88 91 LYS A O 1
ATOM 743 N N . ALA A 1 92 ? 14.867 19.781 -16.234 1 85.69 92 ALA A N 1
ATOM 744 C CA . ALA A 1 92 ? 14.648 20.469 -17.516 1 85.69 92 ALA A CA 1
ATOM 745 C C . ALA A 1 92 ? 13.562 19.781 -18.328 1 85.69 92 ALA A C 1
ATOM 747 O O . ALA A 1 92 ? 12.758 20.453 -18.984 1 85.69 92 ALA A O 1
ATOM 748 N N . SER A 1 93 ? 13.516 18.516 -18.188 1 83.62 93 SER A N 1
ATOM 749 C CA . SER A 1 93 ? 12.602 17.734 -19.016 1 83.62 93 SER A CA 1
ATOM 750 C C . SER A 1 93 ? 11.305 17.438 -18.266 1 83.62 93 SER A C 1
ATOM 752 O O . SER A 1 93 ? 10.602 16.469 -18.578 1 83.62 93 SER A O 1
ATOM 754 N N . VAL A 1 94 ? 11.086 18.25 -17.344 1 82.12 94 VAL A N 1
ATOM 755 C CA . VAL A 1 94 ? 9.914 17.953 -16.531 1 82.12 94 VAL A CA 1
ATOM 756 C C . VAL A 1 94 ? 8.648 18.109 -17.375 1 82.12 94 VAL A C 1
ATOM 758 O O . VAL A 1 94 ? 7.633 17.469 -17.109 1 82.12 94 VAL A O 1
ATOM 761 N N . LEU A 1 95 ? 8.922 19.031 -18.281 1 79 95 LEU A N 1
ATOM 762 C CA . LEU A 1 95 ? 7.844 19.203 -19.25 1 79 95 LEU A CA 1
ATOM 763 C C . LEU A 1 95 ? 8.047 18.297 -20.469 1 79 95 LEU A C 1
ATOM 765 O O . LEU A 1 95 ? 9.18 17.969 -20.812 1 79 95 LEU A O 1
ATOM 769 N N . GLY A 1 96 ? 7.016 17.641 -20.953 1 75.62 96 GLY A N 1
ATOM 770 C CA . GLY A 1 96 ? 7.117 16.766 -22.094 1 75.62 96 GLY A CA 1
ATOM 771 C C . GLY A 1 96 ? 6.82 15.305 -21.766 1 75.62 96 GLY A C 1
ATOM 772 O O . GLY A 1 96 ? 7.301 14.398 -22.453 1 75.62 96 GLY A O 1
ATOM 773 N N . ARG A 1 97 ? 6.363 15.156 -20.625 1 77.38 97 ARG A N 1
ATOM 774 C CA . ARG A 1 97 ? 5.902 13.82 -20.266 1 77.38 97 ARG A CA 1
ATOM 775 C C . ARG A 1 97 ? 4.461 13.602 -20.719 1 77.38 97 ARG A C 1
ATOM 777 O O . ARG A 1 97 ? 4.105 13.922 -21.844 1 77.38 97 ARG A O 1
ATOM 784 N N . THR A 1 98 ? 3.693 13.039 -19.875 1 74.88 98 THR A N 1
ATOM 785 C CA . THR A 1 98 ? 2.281 12.898 -20.203 1 74.88 98 THR A CA 1
ATOM 786 C C . THR A 1 98 ? 1.562 14.242 -20.094 1 74.88 98 THR A C 1
ATOM 788 O O . THR A 1 98 ? 2.037 15.148 -19.406 1 74.88 98 THR A O 1
ATOM 791 N N . LYS A 1 99 ? 0.519 14.32 -20.766 1 77.62 99 LYS A N 1
ATOM 792 C CA . LYS A 1 99 ? -0.281 15.539 -20.688 1 77.62 99 LYS A CA 1
ATOM 793 C C . LYS A 1 99 ? -0.655 15.867 -19.25 1 77.62 99 LYS A C 1
ATOM 795 O O . LYS A 1 99 ? -0.615 17.031 -18.828 1 77.62 99 LYS A O 1
ATOM 800 N N . ARG A 1 100 ? -0.974 14.922 -18.562 1 79.06 100 ARG A N 1
ATOM 801 C CA . ARG A 1 100 ? -1.373 15.102 -17.172 1 79.06 100 ARG A CA 1
ATOM 802 C C . ARG A 1 100 ? -0.209 15.617 -16.328 1 79.06 100 ARG A C 1
ATOM 804 O O . ARG A 1 100 ? -0.365 16.562 -15.562 1 79.06 100 ARG A O 1
ATOM 811 N N . ASP A 1 101 ? 0.91 15.055 -16.469 1 82.56 101 ASP A N 1
ATOM 812 C CA . ASP A 1 101 ? 2.096 15.445 -15.719 1 82.56 101 ASP A CA 1
ATOM 813 C C . ASP A 1 101 ? 2.514 16.875 -16.062 1 82.56 101 ASP A C 1
ATOM 815 O O . ASP A 1 101 ? 2.885 17.641 -15.172 1 82.56 101 ASP A O 1
ATOM 819 N N . ASP A 1 102 ? 2.359 17.141 -17.266 1 87.5 102 ASP A N 1
ATOM 820 C CA . ASP A 1 102 ? 2.717 18.484 -17.734 1 87.5 102 ASP A CA 1
ATOM 821 C C . ASP A 1 102 ? 1.791 19.531 -17.125 1 87.5 102 ASP A C 1
ATOM 823 O O . ASP A 1 102 ? 2.244 20.609 -16.719 1 87.5 102 ASP A O 1
ATOM 827 N N . ASN A 1 103 ? 0.567 19.188 -17.078 1 89.12 103 ASN A N 1
ATOM 828 C CA . ASN A 1 103 ? -0.402 20.125 -16.5 1 89.12 103 ASN A CA 1
ATOM 829 C C . ASN A 1 103 ? -0.11 20.406 -15.039 1 89.12 103 ASN A C 1
ATOM 831 O O . ASN A 1 103 ? -0.183 21.547 -14.594 1 89.12 103 ASN A O 1
ATOM 835 N N . ILE A 1 104 ? 0.263 19.438 -14.367 1 90.44 104 ILE A N 1
ATOM 836 C CA . ILE A 1 104 ? 0.55 19.594 -12.945 1 90.44 104 ILE A CA 1
ATOM 837 C C . ILE A 1 104 ? 1.839 20.406 -12.766 1 90.44 104 ILE A C 1
ATOM 839 O O . ILE A 1 104 ? 1.909 21.297 -11.922 1 90.44 104 ILE A O 1
ATOM 843 N N . ALA A 1 105 ? 2.781 20.062 -13.57 1 92.38 105 ALA A N 1
ATOM 844 C CA . ALA A 1 105 ? 4.043 20.797 -13.508 1 92.38 105 ALA A CA 1
ATOM 845 C C . ALA A 1 105 ? 3.832 22.281 -13.789 1 92.38 105 ALA A C 1
ATOM 847 O O . ALA A 1 105 ? 4.395 23.141 -13.094 1 92.38 105 ALA A O 1
ATOM 848 N N . LYS A 1 106 ? 3.053 22.547 -14.742 1 94.31 106 LYS A N 1
ATOM 849 C CA . LYS A 1 106 ? 2.742 23.938 -15.07 1 94.31 106 LYS A CA 1
ATOM 850 C C . LYS A 1 106 ? 2.045 24.641 -13.906 1 94.31 106 LYS A C 1
ATOM 852 O O . LYS A 1 106 ? 2.326 25.797 -13.609 1 94.31 106 LYS A O 1
ATOM 857 N N . GLN A 1 107 ? 1.161 23.938 -13.344 1 94.94 107 GLN A N 1
ATOM 858 C CA . GLN A 1 107 ? 0.463 24.484 -12.188 1 94.94 107 GLN A CA 1
ATOM 859 C C . GLN A 1 107 ? 1.438 24.812 -11.062 1 94.94 107 GLN A C 1
ATOM 861 O O . GLN A 1 107 ? 1.333 25.859 -10.422 1 94.94 107 GLN A O 1
ATOM 866 N N . ILE A 1 108 ? 2.361 23.953 -10.859 1 96.19 108 ILE A N 1
ATOM 867 C CA . ILE A 1 108 ? 3.359 24.141 -9.805 1 96.19 108 ILE A CA 1
ATOM 868 C C . ILE A 1 108 ? 4.203 25.375 -10.109 1 96.19 108 ILE A C 1
ATOM 870 O O . ILE A 1 108 ? 4.453 26.203 -9.227 1 96.19 108 ILE A O 1
ATOM 874 N N . LEU A 1 109 ? 4.555 25.484 -11.328 1 95.69 109 LEU A N 1
ATOM 875 C CA . LEU A 1 109 ? 5.363 26.625 -11.742 1 95.69 109 LEU A CA 1
ATOM 876 C C . LEU A 1 109 ? 4.594 27.922 -11.57 1 95.69 109 LEU A C 1
ATOM 878 O O . LEU A 1 109 ? 5.152 28.938 -11.117 1 95.69 109 LEU A O 1
ATOM 882 N N . ARG A 1 110 ? 3.385 27.891 -11.914 1 96.94 110 ARG A N 1
ATOM 883 C CA . ARG A 1 110 ? 2.539 29.062 -11.742 1 96.94 110 ARG A CA 1
ATOM 884 C C . ARG A 1 110 ? 2.408 29.438 -10.266 1 96.94 110 ARG A C 1
ATOM 886 O O . ARG A 1 110 ? 2.523 30.609 -9.906 1 96.94 110 ARG A O 1
ATOM 893 N N . LEU A 1 111 ? 2.137 28.469 -9.469 1 97.06 111 LEU A N 1
ATOM 894 C CA . LEU A 1 111 ? 1.992 28.703 -8.039 1 97.06 111 LEU A CA 1
ATOM 895 C C . LEU A 1 111 ? 3.281 29.25 -7.445 1 97.06 111 LEU A C 1
ATOM 897 O O . LEU A 1 111 ? 3.246 30.156 -6.609 1 97.06 111 LEU A O 1
ATOM 901 N N . ALA A 1 112 ? 4.371 28.688 -7.844 1 97.75 112 ALA A N 1
ATOM 902 C CA . ALA A 1 112 ? 5.672 29.172 -7.379 1 97.75 112 ALA A CA 1
ATOM 903 C C . ALA A 1 112 ? 5.859 30.656 -7.715 1 97.75 112 ALA A C 1
ATOM 905 O O . ALA A 1 112 ? 6.293 31.438 -6.867 1 97.75 112 ALA A O 1
ATOM 906 N N . ASN A 1 113 ? 5.555 30.906 -8.914 1 97.06 113 ASN A N 1
ATOM 907 C CA . ASN A 1 113 ? 5.656 32.281 -9.359 1 97.06 113 ASN A CA 1
ATOM 908 C C . ASN A 1 113 ? 4.746 33.219 -8.547 1 97.06 113 ASN A C 1
ATOM 910 O O . ASN A 1 113 ? 5.16 34.312 -8.148 1 97.06 113 ASN A O 1
ATOM 914 N N . ASP A 1 114 ? 3.557 32.812 -8.383 1 97.12 114 ASP A N 1
ATOM 915 C CA . ASP A 1 114 ? 2.559 33.594 -7.672 1 97.12 114 ASP A CA 1
ATOM 916 C C . ASP A 1 114 ? 3.039 33.938 -6.266 1 97.12 114 ASP A C 1
ATOM 918 O O . ASP A 1 114 ? 2.746 35.031 -5.758 1 97.12 114 ASP A O 1
ATOM 922 N N . VAL A 1 115 ? 3.766 33.094 -5.645 1 96.56 115 VAL A N 1
ATOM 923 C CA . VAL A 1 115 ? 4.16 33.312 -4.258 1 96.56 115 VAL A CA 1
ATOM 924 C C . VAL A 1 115 ? 5.609 33.781 -4.203 1 96.56 115 VAL A C 1
ATOM 926 O O . VAL A 1 115 ? 6.184 33.906 -3.119 1 96.56 115 VAL A O 1
ATOM 929 N N . GLY A 1 116 ? 6.215 33.844 -5.328 1 96.69 116 GLY A N 1
ATOM 930 C CA . GLY A 1 116 ? 7.551 34.438 -5.41 1 96.69 116 GLY A CA 1
ATOM 931 C C . GLY A 1 116 ? 8.648 33.438 -5.066 1 96.69 116 GLY A C 1
ATOM 932 O O . GLY A 1 116 ? 9.711 33.812 -4.582 1 96.69 116 GLY A O 1
ATOM 933 N N . VAL A 1 117 ? 8.398 32.188 -5.203 1 98.06 117 VAL A N 1
ATOM 934 C CA . VAL A 1 117 ? 9.391 31.172 -4.934 1 98.06 117 VAL A CA 1
ATOM 935 C C . VAL A 1 117 ? 10.281 30.969 -6.156 1 98.06 117 VAL A C 1
ATOM 937 O O . VAL A 1 117 ? 9.781 30.797 -7.273 1 98.06 117 VAL A O 1
ATOM 940 N N . GLU A 1 118 ? 11.578 31.047 -5.941 1 97.31 118 GLU A N 1
ATOM 941 C CA . GLU A 1 118 ? 12.531 30.812 -7.023 1 97.31 118 GLU A CA 1
ATOM 942 C C . GLU A 1 118 ? 12.477 29.375 -7.508 1 97.31 118 GLU A C 1
ATOM 944 O O . GLU A 1 118 ? 12.414 28.438 -6.695 1 97.31 118 GLU A O 1
ATOM 949 N N . VAL A 1 119 ? 12.523 29.25 -8.773 1 97.44 119 VAL A N 1
ATOM 950 C CA . VAL A 1 119 ? 12.562 27.922 -9.383 1 97.44 119 VAL A CA 1
ATOM 951 C C . VAL A 1 119 ? 13.906 27.719 -10.078 1 97.44 119 VAL A C 1
ATOM 953 O O . VAL A 1 119 ? 14.289 28.5 -10.961 1 97.44 119 VAL A O 1
ATOM 956 N N . LYS A 1 120 ? 14.586 26.703 -9.703 1 96.75 120 LYS A N 1
ATOM 957 C CA . LYS A 1 120 ? 15.875 26.375 -10.305 1 96.75 120 LYS A CA 1
ATOM 958 C C . LYS A 1 120 ? 15.82 25.047 -11.055 1 96.75 120 LYS A C 1
ATOM 960 O O . LYS A 1 120 ? 15.266 24.062 -10.562 1 96.75 120 LYS A O 1
ATOM 965 N N . THR A 1 121 ? 16.391 25.016 -12.227 1 95.62 121 THR A N 1
ATOM 966 C CA . THR A 1 121 ? 16.5 23.797 -13.008 1 95.62 121 THR A CA 1
ATOM 967 C C . THR A 1 121 ? 17.734 23 -12.609 1 95.62 121 THR A C 1
ATOM 969 O O . THR A 1 121 ? 18.828 23.562 -12.516 1 95.62 121 THR A O 1
ATOM 972 N N . LEU A 1 122 ? 17.562 21.766 -12.312 1 95.62 122 LEU A N 1
ATOM 973 C CA . LEU A 1 122 ? 18.656 20.891 -11.93 1 95.62 122 LEU A CA 1
ATOM 974 C C . LEU A 1 122 ? 18.703 19.672 -12.844 1 95.62 122 LEU A C 1
ATOM 976 O O . LEU A 1 122 ? 17.719 19.344 -13.508 1 95.62 122 LEU A O 1
ATOM 980 N N . SER A 1 123 ? 19.859 19.031 -12.906 1 91.44 123 SER A N 1
ATOM 981 C CA . SER A 1 123 ? 20 17.781 -13.633 1 91.44 123 SER A CA 1
ATOM 982 C C . SER A 1 123 ? 19.359 16.625 -12.875 1 91.44 123 SER A C 1
ATOM 984 O O . SER A 1 123 ? 19.062 16.75 -11.688 1 91.44 123 SER A O 1
ATOM 986 N N . ALA A 1 124 ? 19.219 15.562 -13.586 1 89.5 124 ALA A N 1
ATOM 987 C CA . ALA A 1 124 ? 18.672 14.359 -12.969 1 89.5 124 ALA A CA 1
ATOM 988 C C . ALA A 1 124 ? 19.547 13.891 -11.812 1 89.5 124 ALA A C 1
ATOM 990 O O . ALA A 1 124 ? 19.047 13.523 -10.742 1 89.5 124 ALA A O 1
ATOM 991 N N . ASP A 1 125 ? 20.797 14.008 -12.008 1 87.25 125 ASP A N 1
ATOM 992 C CA . ASP A 1 125 ? 21.75 13.578 -10.984 1 87.25 125 ASP A CA 1
ATOM 993 C C . ASP A 1 125 ? 21.656 14.461 -9.742 1 87.25 125 ASP A C 1
ATOM 995 O O . ASP A 1 125 ? 21.719 13.969 -8.617 1 87.25 125 ASP A O 1
ATOM 999 N N . GLN A 1 126 ? 21.547 15.711 -9.977 1 91.88 126 GLN A N 1
ATOM 1000 C CA . GLN A 1 126 ? 21.406 16.641 -8.859 1 91.88 126 GLN A CA 1
ATOM 1001 C C . GLN A 1 126 ? 20.141 16.375 -8.055 1 91.88 126 GLN A C 1
ATOM 1003 O O . GLN A 1 126 ? 20.172 16.359 -6.824 1 91.88 126 GLN A O 1
ATOM 1008 N N . LEU A 1 127 ? 19.109 16.125 -8.742 1 94.19 127 LEU A N 1
ATOM 1009 C CA . LEU A 1 127 ? 17.844 15.836 -8.078 1 94.19 127 LEU A CA 1
ATOM 1010 C C . LEU A 1 127 ? 17.922 14.523 -7.305 1 94.19 127 LEU A C 1
ATOM 1012 O O . LEU A 1 127 ? 17.391 14.414 -6.20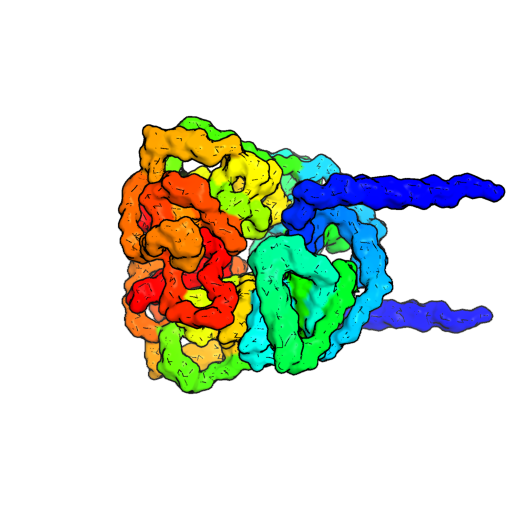3 1 94.19 127 LEU A O 1
ATOM 1016 N N . ASP A 1 128 ? 18.562 13.539 -7.898 1 89.44 128 ASP A N 1
ATOM 1017 C CA . ASP A 1 128 ? 18.734 12.25 -7.246 1 89.44 128 ASP A CA 1
ATOM 1018 C C . ASP A 1 128 ? 19.469 12.398 -5.914 1 89.44 128 ASP A C 1
ATOM 1020 O O . ASP A 1 128 ? 19.031 11.859 -4.898 1 89.44 128 ASP A O 1
ATOM 1024 N N . VAL A 1 129 ? 20.469 13.188 -5.957 1 87 129 VAL A N 1
ATOM 1025 C CA . VAL A 1 129 ? 21.266 13.406 -4.754 1 87 129 VAL A CA 1
ATOM 1026 C C . VAL A 1 129 ? 20.453 14.219 -3.744 1 87 129 VAL A C 1
ATOM 1028 O O . VAL A 1 129 ? 20.422 13.883 -2.559 1 87 129 VAL A O 1
ATOM 1031 N N . LEU A 1 130 ? 19.828 15.227 -4.215 1 91.38 130 LEU A N 1
ATOM 1032 C CA . LEU A 1 130 ? 19.078 16.141 -3.361 1 91.38 130 LEU A CA 1
ATOM 1033 C C . LEU A 1 130 ? 17.969 15.391 -2.621 1 91.38 130 LEU A C 1
ATOM 1035 O O . LEU A 1 130 ? 17.625 15.742 -1.487 1 91.38 130 LEU A O 1
ATOM 1039 N N . THR A 1 131 ? 17.406 14.375 -3.229 1 92.75 131 THR A N 1
ATOM 1040 C CA . THR A 1 131 ? 16.25 13.664 -2.668 1 92.75 131 THR A CA 1
ATOM 1041 C C . THR A 1 131 ? 16.688 12.328 -2.072 1 92.75 131 THR A C 1
ATOM 1043 O O . THR A 1 131 ? 15.852 11.492 -1.721 1 92.75 131 THR A O 1
ATOM 1046 N N . ASP A 1 132 ? 17.906 12.18 -2.02 1 85.62 132 ASP A N 1
ATOM 1047 C CA . ASP A 1 132 ? 18.453 10.906 -1.549 1 85.62 132 ASP A CA 1
ATOM 1048 C C . ASP A 1 132 ? 17.938 9.742 -2.379 1 85.62 132 ASP A C 1
ATOM 1050 O O . ASP A 1 132 ? 17.5 8.727 -1.83 1 85.62 132 ASP A O 1
ATOM 1054 N N . TYR A 1 133 ? 17.781 10.07 -3.682 1 81.06 133 TYR A N 1
ATOM 1055 C CA . TYR A 1 133 ? 17.484 9.086 -4.715 1 81.06 133 TYR A CA 1
ATOM 1056 C C . TYR A 1 133 ? 16.047 8.578 -4.59 1 81.06 133 TYR A C 1
ATOM 1058 O O . TYR A 1 133 ? 15.75 7.445 -4.977 1 81.06 133 TYR A O 1
ATOM 1066 N N . GLN A 1 134 ? 15.266 9.406 -3.963 1 88.56 134 GLN A N 1
ATOM 1067 C CA . GLN A 1 134 ? 13.836 9.117 -3.957 1 88.56 134 GLN A CA 1
ATOM 1068 C C . GLN A 1 134 ? 13.211 9.414 -5.316 1 88.56 134 GLN A C 1
ATOM 1070 O O . GLN A 1 134 ? 13.812 10.094 -6.148 1 88.56 134 GLN A O 1
ATOM 1075 N N . ILE A 1 135 ? 12.078 8.789 -5.527 1 87 135 ILE A N 1
ATOM 1076 C CA . ILE A 1 135 ? 11.359 9.047 -6.77 1 87 135 ILE A CA 1
ATOM 1077 C C . ILE A 1 135 ? 10.781 10.453 -6.754 1 87 135 ILE A C 1
ATOM 1079 O O . ILE A 1 135 ? 9.688 10.68 -6.227 1 87 135 ILE A O 1
ATOM 1083 N N . HIS A 1 136 ? 11.523 11.312 -7.387 1 91.81 136 HIS A N 1
ATOM 1084 C CA . HIS A 1 136 ? 11.156 12.719 -7.281 1 91.81 136 HIS A CA 1
ATOM 1085 C C . HIS A 1 136 ? 10.336 13.164 -8.484 1 91.81 136 HIS A C 1
ATOM 1087 O O . HIS A 1 136 ? 9.719 14.234 -8.461 1 91.81 136 HIS A O 1
ATOM 1093 N N . ASN A 1 137 ? 10.25 12.422 -9.531 1 88.62 137 ASN A N 1
ATOM 1094 C CA . ASN A 1 137 ? 9.477 12.734 -10.727 1 88.62 137 ASN A CA 1
ATOM 1095 C C . ASN A 1 137 ? 9.883 14.078 -11.328 1 88.62 137 ASN A C 1
ATOM 1097 O O . ASN A 1 137 ? 9.039 14.82 -11.836 1 88.62 137 ASN A O 1
ATOM 1101 N N . GLY A 1 138 ? 11.062 14.5 -11.055 1 92.38 138 GLY A N 1
ATOM 1102 C CA . GLY A 1 138 ? 11.617 15.703 -11.664 1 92.38 138 GLY A CA 1
ATOM 1103 C C . GLY A 1 138 ? 11.281 16.969 -10.898 1 92.38 138 GLY A C 1
ATOM 1104 O O . GLY A 1 138 ? 11.562 18.078 -11.359 1 92.38 138 GLY A O 1
ATOM 1105 N N . LEU A 1 139 ? 10.633 16.797 -9.734 1 95.88 139 LEU A N 1
ATOM 1106 C CA . LEU A 1 139 ? 10.188 17.953 -8.969 1 95.88 139 LEU A CA 1
ATOM 1107 C C . LEU A 1 139 ? 10.508 17.781 -7.484 1 95.88 139 LEU A C 1
ATOM 1109 O O . LEU A 1 139 ? 10.289 16.719 -6.918 1 95.88 139 LEU A O 1
ATOM 1113 N N . CYS A 1 140 ? 11.086 18.828 -6.887 1 97.69 140 CYS A N 1
ATOM 1114 C CA . CYS A 1 140 ? 11.188 18.875 -5.434 1 97.69 140 CYS A CA 1
ATOM 1115 C C . CYS A 1 140 ? 11.258 20.312 -4.938 1 97.69 140 CYS A C 1
ATOM 1117 O O . CYS A 1 140 ? 11.422 21.234 -5.73 1 97.69 140 CYS A O 1
ATOM 1119 N N . ILE A 1 141 ? 11.016 20.484 -3.666 1 98.69 141 ILE A N 1
ATOM 1120 C CA . ILE A 1 141 ? 11.086 21.812 -3.055 1 98.69 141 ILE A CA 1
ATOM 1121 C C . ILE A 1 141 ? 11.875 21.734 -1.748 1 98.69 141 ILE A C 1
ATOM 1123 O O . ILE A 1 141 ? 11.922 20.672 -1.109 1 98.69 141 ILE A O 1
ATOM 1127 N N . ASP A 1 142 ? 12.57 22.781 -1.457 1 98.56 142 ASP A N 1
ATOM 1128 C CA . ASP A 1 142 ? 13.133 23.047 -0.137 1 98.56 142 ASP A CA 1
ATOM 1129 C C . ASP A 1 142 ? 12.148 23.828 0.73 1 98.56 142 ASP A C 1
ATOM 1131 O O . ASP A 1 142 ? 11.781 24.953 0.404 1 98.56 142 ASP A O 1
ATOM 1135 N N . ALA A 1 143 ? 11.719 23.203 1.848 1 98.62 143 ALA A N 1
ATOM 1136 C CA . ALA A 1 143 ? 10.664 23.828 2.646 1 98.62 143 ALA A CA 1
ATOM 1137 C C . ALA A 1 143 ? 10.812 23.469 4.121 1 98.62 143 ALA A C 1
ATOM 1139 O O . ALA A 1 143 ? 11.539 22.531 4.469 1 98.62 143 ALA A O 1
ATOM 1140 N N . THR A 1 144 ? 10.156 24.219 4.969 1 98.25 144 THR A N 1
ATOM 1141 C CA . THR A 1 144 ? 10.102 23.891 6.387 1 98.25 144 THR A CA 1
ATOM 1142 C C . THR A 1 144 ? 9.391 22.562 6.598 1 98.25 144 THR A C 1
ATOM 1144 O O . THR A 1 144 ? 8.492 22.203 5.828 1 98.25 144 THR A O 1
ATOM 1147 N N . PRO A 1 145 ? 9.758 21.812 7.613 1 97.44 145 PRO A N 1
ATOM 1148 C CA . PRO A 1 145 ? 9.062 20.562 7.906 1 97.44 145 PRO A CA 1
ATOM 1149 C C . PRO A 1 145 ? 7.617 20.781 8.359 1 97.44 145 PRO A C 1
ATOM 1151 O O . PRO A 1 145 ? 7.289 21.844 8.891 1 97.44 145 PRO A O 1
ATOM 1154 N N . LEU A 1 146 ? 6.801 19.781 8.094 1 97.56 146 LEU A N 1
ATOM 1155 C CA . LEU A 1 146 ? 5.488 19.75 8.727 1 97.56 146 LEU A CA 1
ATOM 1156 C C . LEU A 1 146 ? 5.613 19.422 10.211 1 97.56 146 LEU A C 1
ATOM 1158 O O . LEU A 1 146 ? 6.586 18.781 10.633 1 97.56 146 LEU A O 1
ATOM 1162 N N . THR A 1 147 ? 4.594 19.859 10.961 1 95.5 147 THR A N 1
ATOM 1163 C CA . THR A 1 147 ? 4.57 19.547 12.383 1 95.5 147 THR A CA 1
ATOM 1164 C C . THR A 1 147 ? 3.275 18.828 12.758 1 95.5 147 THR A C 1
ATOM 1166 O O . THR A 1 147 ? 2.26 18.969 12.07 1 95.5 147 THR A O 1
ATOM 1169 N N . TYR A 1 148 ? 3.395 18.062 13.781 1 95.75 148 TYR A N 1
ATOM 1170 C CA . TYR A 1 148 ? 2.182 17.484 14.359 1 95.75 148 TYR A CA 1
ATOM 1171 C C . TYR A 1 148 ? 1.296 18.578 14.953 1 95.75 148 TYR A C 1
ATOM 1173 O O . TYR A 1 148 ? 1.796 19.562 15.492 1 95.75 148 TYR A O 1
ATOM 1181 N N . GLU A 1 149 ? 0.018 18.328 14.852 1 95.75 149 GLU A N 1
ATOM 1182 C CA . GLU A 1 149 ? -0.933 19.25 15.453 1 95.75 149 GLU A CA 1
ATOM 1183 C C . GLU A 1 149 ? -1.297 18.828 16.875 1 95.75 149 GLU A C 1
ATOM 1185 O O . GLU A 1 149 ? -1.154 17.656 17.234 1 95.75 149 GLU A O 1
ATOM 1190 N N . GLN A 1 150 ? -1.672 19.828 17.578 1 94.56 150 GLN A N 1
ATOM 1191 C CA . GLN A 1 150 ? -2.182 19.547 18.922 1 94.56 150 GLN A CA 1
ATOM 1192 C C . GLN A 1 150 ? -3.678 19.25 18.891 1 94.56 150 GLN A C 1
ATOM 1194 O O . GLN A 1 150 ? -4.445 19.953 18.234 1 94.56 150 GLN A O 1
ATOM 1199 N N . LEU A 1 151 ? -4.016 18.203 19.609 1 96.25 151 LEU A N 1
ATOM 1200 C CA . LEU A 1 151 ? -5.418 17.812 19.656 1 96.25 151 LEU A CA 1
ATOM 1201 C C . LEU A 1 151 ? -6.176 18.594 20.719 1 96.25 151 LEU A C 1
ATOM 1203 O O . LEU A 1 151 ? -6.047 18.312 21.922 1 96.25 151 LEU A O 1
ATOM 1207 N N . GLY A 1 152 ? -6.949 19.562 20.25 1 94.81 152 GLY A N 1
ATOM 1208 C CA . GLY A 1 152 ? -7.73 20.375 21.172 1 94.81 152 GLY A CA 1
ATOM 1209 C C . GLY A 1 152 ? -9.172 19.906 21.297 1 94.81 152 GLY A C 1
ATOM 1210 O O . GLY A 1 152 ? -9.609 19.031 20.562 1 94.81 152 GLY A O 1
ATOM 1211 N N . ASP A 1 153 ? -9.867 20.516 22.219 1 93.56 153 ASP A N 1
ATOM 1212 C CA . ASP A 1 153 ? -11.258 20.156 22.5 1 93.56 153 ASP A CA 1
ATOM 1213 C C . ASP A 1 153 ? -12.148 20.453 21.297 1 93.56 153 ASP A C 1
ATOM 1215 O O . ASP A 1 153 ? -13.117 19.734 21.047 1 93.56 153 ASP A O 1
ATOM 1219 N N . GLU A 1 154 ? -11.82 21.422 20.656 1 94.44 154 GLU A N 1
ATOM 1220 C CA . GLU A 1 154 ? -12.617 21.797 19.484 1 94.44 154 GLU A CA 1
ATOM 1221 C C . GLU A 1 154 ? -12.547 20.734 18.406 1 94.44 154 GLU A C 1
ATOM 1223 O O . GLU A 1 154 ? -13.539 20.469 17.719 1 94.44 154 GLU A O 1
ATOM 1228 N N . HIS A 1 155 ? -11.383 20.188 18.25 1 95.5 155 HIS A N 1
ATOM 1229 C CA . HIS A 1 155 ? -11.211 19.109 17.281 1 95.5 155 HIS A CA 1
ATOM 1230 C C . HIS A 1 155 ? -12.008 17.875 17.672 1 95.5 155 HIS A C 1
ATOM 1232 O O . HIS A 1 155 ? -12.664 17.25 16.844 1 95.5 155 HIS A O 1
ATOM 1238 N N . ILE A 1 156 ? -11.93 17.625 18.922 1 95.94 156 ILE A N 1
ATOM 1239 C CA . ILE A 1 156 ? -12.555 16.422 19.469 1 95.94 156 ILE A CA 1
ATOM 1240 C C . ILE A 1 156 ? -14.07 16.547 19.359 1 95.94 156 ILE A C 1
ATOM 1242 O O . ILE A 1 156 ? -14.75 15.609 18.938 1 95.94 156 ILE A O 1
ATOM 1246 N N . SER A 1 157 ? -14.578 17.656 19.688 1 94.69 157 SER A N 1
ATOM 1247 C CA . SER A 1 157 ? -16.016 17.859 19.703 1 94.69 157 SER A CA 1
ATOM 1248 C C . SER A 1 157 ? -16.594 17.797 18.297 1 94.69 157 SER A C 1
ATOM 1250 O O . SER A 1 157 ? -17.703 17.297 18.094 1 94.69 157 SER A O 1
ATOM 1252 N N . ALA A 1 158 ? -15.891 18.188 17.328 1 95.19 158 ALA A N 1
ATOM 1253 C CA . ALA A 1 158 ? -16.375 18.266 15.961 1 95.19 158 ALA A CA 1
ATOM 1254 C C . ALA A 1 158 ? -16.156 16.953 15.227 1 95.19 158 ALA A C 1
ATOM 1256 O O . ALA A 1 158 ? -16.734 16.734 14.148 1 95.19 158 ALA A O 1
ATOM 1257 N N . ALA A 1 159 ? -15.445 16.094 15.828 1 95.94 159 ALA A N 1
ATOM 1258 C CA . ALA A 1 159 ? -14.984 14.898 15.117 1 95.94 159 ALA A CA 1
ATOM 1259 C C . ALA A 1 159 ? -15.984 13.758 15.234 1 95.94 159 ALA A C 1
ATOM 1261 O O . ALA A 1 159 ? -16.781 13.719 16.172 1 95.94 159 ALA A O 1
ATOM 1262 N N . ASN A 1 160 ? -15.922 12.898 14.227 1 94.25 160 ASN A N 1
ATOM 1263 C CA . ASN A 1 160 ? -16.703 11.664 14.25 1 94.25 160 ASN A CA 1
ATOM 1264 C C . ASN A 1 160 ? -15.812 10.43 14.336 1 94.25 160 ASN A C 1
ATOM 1266 O O . ASN A 1 160 ? -16.094 9.508 15.094 1 94.25 160 ASN A O 1
ATOM 1270 N N . ILE A 1 161 ? -14.75 10.422 13.531 1 95.75 161 ILE A N 1
ATOM 1271 C CA . ILE A 1 161 ? -13.867 9.258 13.484 1 95.75 161 ILE A CA 1
ATOM 1272 C C . ILE A 1 161 ? -12.406 9.711 13.516 1 95.75 161 ILE A C 1
ATOM 1274 O O . ILE A 1 161 ? -12 10.555 12.719 1 95.75 161 ILE A O 1
ATOM 1278 N N . PHE A 1 162 ? -11.648 9.18 14.445 1 98.06 162 PHE A N 1
ATOM 1279 C CA . PHE A 1 162 ? -10.195 9.289 14.477 1 98.06 162 PHE A CA 1
ATOM 1280 C C . PHE A 1 162 ? -9.547 7.93 14.273 1 98.06 162 PHE A C 1
ATOM 1282 O O . PHE A 1 162 ? -10.156 6.895 14.547 1 98.06 162 PHE A O 1
ATOM 1289 N N . LEU A 1 163 ? -8.391 7.969 13.781 1 98.44 163 LEU A N 1
ATOM 1290 C CA . LEU A 1 163 ? -7.547 6.777 13.734 1 98.44 163 LEU A CA 1
ATOM 1291 C C . LEU A 1 163 ? -6.348 6.922 14.664 1 98.44 163 LEU A C 1
ATOM 1293 O O . LEU A 1 163 ? -5.645 7.934 14.625 1 98.44 163 LEU A O 1
ATOM 1297 N N . TYR A 1 164 ? -6.152 5.961 15.508 1 98.44 164 TYR A N 1
ATOM 1298 C CA . TYR A 1 164 ? -4.977 5.91 16.375 1 98.44 164 TYR A CA 1
ATOM 1299 C C . TYR A 1 164 ? -4.004 4.832 15.906 1 98.44 164 TYR A C 1
ATOM 1301 O O . TYR A 1 164 ? -4.387 3.67 15.742 1 98.44 164 TYR A O 1
ATOM 1309 N N . LEU A 1 165 ? -2.785 5.207 15.734 1 97.94 165 LEU A N 1
ATOM 1310 C CA . LEU A 1 165 ? -1.746 4.27 15.32 1 97.94 165 LEU A CA 1
ATOM 1311 C C . LEU A 1 165 ? -0.85 3.898 16.5 1 97.94 165 LEU A C 1
ATOM 1313 O O . LEU A 1 165 ? -0.113 4.742 17.016 1 97.94 165 LEU A O 1
ATOM 1317 N N . ASP A 1 166 ? -0.902 2.637 16.859 1 97.25 166 ASP A N 1
ATOM 1318 C CA . ASP A 1 166 ? -0.081 2.105 17.938 1 97.25 166 ASP A CA 1
ATOM 1319 C C . ASP A 1 166 ? 1.241 1.558 17.406 1 97.25 166 ASP A C 1
ATOM 1321 O O . ASP A 1 166 ? 1.34 0.375 17.078 1 97.25 166 ASP A O 1
ATOM 1325 N N . ARG A 1 167 ? 2.232 2.377 17.328 1 94.81 167 ARG A N 1
ATOM 1326 C CA . ARG A 1 167 ? 3.607 2.018 16.984 1 94.81 167 ARG A CA 1
ATOM 1327 C C . ARG A 1 167 ? 3.715 1.575 15.523 1 94.81 167 ARG A C 1
ATOM 1329 O O . ARG A 1 167 ? 4.391 0.589 15.219 1 94.81 167 ARG A O 1
ATOM 1336 N N . VAL A 1 168 ? 2.91 2.184 14.719 1 94.75 168 VAL A N 1
ATOM 1337 C CA . VAL A 1 168 ? 3.148 2.076 13.281 1 94.75 168 VAL A CA 1
ATOM 1338 C C . VAL A 1 168 ? 4.281 3.018 12.875 1 94.75 168 VAL A C 1
ATOM 1340 O O . VAL A 1 168 ? 4.16 4.238 13.008 1 94.75 168 VAL A O 1
ATOM 1343 N N . LEU A 1 169 ? 5.301 2.508 12.344 1 91.19 169 LEU A N 1
ATOM 1344 C CA . LEU A 1 169 ? 6.512 3.312 12.219 1 91.19 169 LEU A CA 1
ATOM 1345 C C . LEU A 1 169 ? 6.852 3.557 10.758 1 91.19 169 LEU A C 1
ATOM 1347 O O . LEU A 1 169 ? 7.512 4.543 10.422 1 91.19 169 LEU A O 1
ATOM 1351 N N . ASP A 1 170 ? 6.473 2.721 9.852 1 92.5 170 ASP A N 1
ATOM 1352 C CA . ASP A 1 170 ? 6.867 2.805 8.445 1 92.5 170 ASP A CA 1
ATOM 1353 C C . ASP A 1 170 ? 6.223 4.012 7.77 1 92.5 170 ASP A C 1
ATOM 1355 O O . ASP A 1 170 ? 4.996 4.109 7.695 1 92.5 170 ASP A O 1
ATOM 1359 N N . PRO A 1 171 ? 7.031 4.945 7.234 1 94.44 171 PRO A N 1
ATOM 1360 C CA . PRO A 1 171 ? 6.477 6.145 6.602 1 94.44 171 PRO A CA 1
ATOM 1361 C C . PRO A 1 171 ? 5.57 5.82 5.418 1 94.44 171 PRO A C 1
ATOM 1363 O O . PRO A 1 171 ? 4.594 6.539 5.172 1 94.44 171 PRO A O 1
ATOM 1366 N N . GLY A 1 172 ? 5.945 4.77 4.703 1 95.19 172 GLY A N 1
ATOM 1367 C CA . GLY A 1 172 ? 5.09 4.348 3.604 1 95.19 172 GLY A CA 1
ATOM 1368 C C . GLY A 1 172 ? 3.697 3.953 4.051 1 95.19 172 GLY A C 1
ATOM 1369 O O . GLY A 1 172 ? 2.705 4.371 3.453 1 95.19 172 GLY A O 1
ATOM 1370 N N . ASN A 1 173 ? 3.688 3.188 5.141 1 96.31 173 ASN A N 1
ATOM 1371 C CA . ASN A 1 173 ? 2.402 2.779 5.695 1 96.31 173 ASN A CA 1
ATOM 1372 C C . ASN A 1 173 ? 1.624 3.971 6.242 1 96.31 173 ASN A C 1
ATOM 1374 O O . ASN A 1 173 ? 0.426 4.105 5.992 1 96.31 173 ASN A O 1
ATOM 1378 N N . ILE A 1 174 ? 2.305 4.785 6.965 1 97.75 174 ILE A N 1
ATOM 1379 C CA . ILE A 1 174 ? 1.648 5.945 7.559 1 97.75 174 ILE A CA 1
ATOM 1380 C C . ILE A 1 174 ? 1.092 6.844 6.457 1 97.75 174 ILE A C 1
ATOM 1382 O O . ILE A 1 174 ? -0.058 7.285 6.527 1 97.75 174 ILE A O 1
ATOM 1386 N N . GLY A 1 175 ? 1.9 7.105 5.441 1 98.06 175 GLY A N 1
ATOM 1387 C CA . GLY A 1 175 ? 1.427 7.902 4.32 1 98.06 175 GLY A CA 1
ATOM 1388 C C . GLY A 1 175 ? 0.213 7.305 3.635 1 98.06 175 GLY A C 1
ATOM 1389 O O . GLY A 1 175 ? -0.748 8.016 3.332 1 98.06 175 GLY A O 1
ATOM 1390 N N . ALA A 1 176 ? 0.265 6.023 3.398 1 97.94 176 ALA A N 1
ATOM 1391 C CA . ALA A 1 176 ? -0.854 5.332 2.76 1 97.94 176 ALA A CA 1
ATOM 1392 C C . ALA A 1 176 ? -2.113 5.426 3.615 1 97.94 176 ALA A C 1
ATOM 1394 O O . ALA A 1 176 ? -3.215 5.617 3.092 1 97.94 176 ALA A O 1
ATOM 1395 N N . ILE A 1 177 ? -1.947 5.305 4.879 1 98.56 177 ILE A N 1
ATOM 1396 C CA . ILE A 1 177 ? -3.068 5.418 5.805 1 98.56 177 ILE A CA 1
ATOM 1397 C C . ILE A 1 177 ? -3.646 6.832 5.746 1 98.56 177 ILE A C 1
ATOM 1399 O O . ILE A 1 177 ? -4.863 7.008 5.664 1 98.56 177 ILE A O 1
ATOM 1403 N N . VAL A 1 178 ? -2.811 7.828 5.727 1 98.12 178 VAL A N 1
ATOM 1404 C CA . VAL A 1 178 ? -3.229 9.227 5.66 1 98.12 178 VAL A CA 1
ATOM 1405 C C . VAL A 1 178 ? -4.012 9.469 4.371 1 98.12 178 VAL A C 1
ATOM 1407 O O . VAL A 1 178 ? -5.043 10.148 4.383 1 98.12 178 VAL A O 1
ATOM 1410 N N . ARG A 1 179 ? -3.514 8.875 3.316 1 97.44 179 ARG A N 1
ATOM 1411 C CA . ARG A 1 179 ? -4.223 9.023 2.049 1 97.44 179 ARG A CA 1
ATOM 1412 C C . ARG A 1 179 ? -5.645 8.477 2.146 1 97.44 179 ARG A C 1
ATOM 1414 O O . ARG A 1 179 ? -6.594 9.125 1.706 1 97.44 179 ARG A O 1
ATOM 1421 N N . SER A 1 180 ? -5.789 7.359 2.703 1 97.5 180 SER A N 1
ATOM 1422 C CA . SER A 1 180 ? -7.105 6.758 2.877 1 97.5 180 SER A CA 1
ATOM 1423 C C . SER A 1 180 ? -7.973 7.582 3.82 1 97.5 180 SER A C 1
ATOM 1425 O O . SER A 1 180 ? -9.164 7.766 3.574 1 97.5 180 SER A O 1
ATOM 1427 N N . CYS A 1 181 ? -7.359 8.031 4.879 1 97 181 CYS A N 1
ATOM 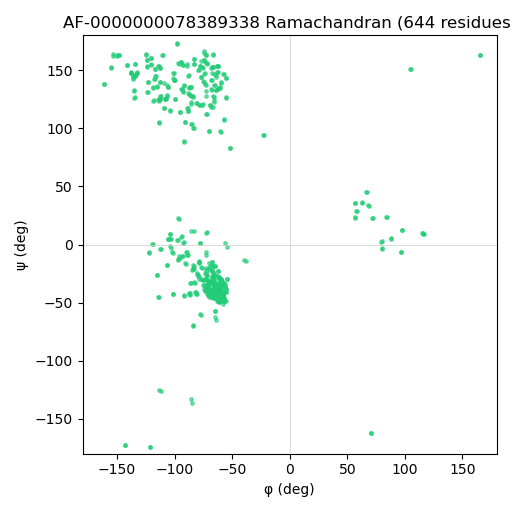1428 C CA . CYS A 1 181 ? -8.094 8.875 5.82 1 97 181 CYS A CA 1
ATOM 1429 C C . CYS A 1 181 ? -8.625 10.125 5.137 1 97 181 CYS A C 1
ATOM 1431 O O . CYS A 1 181 ? -9.773 10.508 5.34 1 97 181 CYS A O 1
ATOM 1433 N N . PHE A 1 182 ? -7.781 10.742 4.379 1 95.69 182 PHE A N 1
ATOM 1434 C CA . PHE A 1 182 ? -8.188 11.93 3.635 1 95.69 182 PHE A CA 1
ATOM 1435 C C . PHE A 1 182 ? -9.336 11.609 2.689 1 95.69 182 PHE A C 1
ATOM 1437 O O . PHE A 1 182 ? -10.344 12.32 2.666 1 95.69 182 PHE A O 1
ATOM 1444 N N . TYR A 1 183 ? -9.203 10.539 1.953 1 94.25 183 TYR A N 1
ATOM 1445 C CA . TYR A 1 183 ? -10.18 10.133 0.952 1 94.25 183 TYR A CA 1
ATOM 1446 C C . TYR A 1 183 ? -11.539 9.859 1.597 1 94.25 183 TYR A C 1
ATOM 1448 O O . TYR A 1 183 ? -12.578 10.227 1.046 1 94.25 183 TYR A O 1
ATOM 1456 N N . PHE A 1 184 ? -11.57 9.273 2.785 1 94.19 184 PHE A N 1
ATOM 1457 C CA . PHE A 1 184 ? -12.812 8.852 3.434 1 94.19 184 PHE A CA 1
ATOM 1458 C C . PHE A 1 184 ? -13.273 9.898 4.441 1 94.19 184 PHE A C 1
ATOM 1460 O O . PHE A 1 184 ? -14.172 9.641 5.246 1 94.19 184 PHE A O 1
ATOM 1467 N N . ASP A 1 185 ? -12.555 11 4.5 1 92.88 185 ASP A N 1
ATOM 1468 C CA . ASP A 1 185 ? -12.945 12.164 5.293 1 92.88 185 ASP A CA 1
ATOM 1469 C C . ASP A 1 185 ? -12.906 11.852 6.785 1 92.88 185 ASP A C 1
ATOM 1471 O O . ASP A 1 185 ? -13.859 12.133 7.512 1 92.88 185 ASP A O 1
ATOM 1475 N N . ILE A 1 186 ? -11.875 11.234 7.16 1 95.19 186 ILE A N 1
ATOM 1476 C CA . ILE A 1 186 ? -11.594 10.977 8.562 1 95.19 186 ILE A CA 1
ATOM 1477 C C . ILE A 1 186 ? -11.047 12.242 9.227 1 95.19 186 ILE A C 1
ATOM 1479 O O . ILE A 1 186 ? -10.406 13.062 8.562 1 95.19 186 ILE A O 1
ATOM 1483 N N . ASP A 1 187 ? -11.242 12.375 10.516 1 96.75 187 ASP A N 1
ATOM 1484 C CA . ASP A 1 187 ? -11.016 13.656 11.172 1 96.75 187 ASP A CA 1
ATOM 1485 C C . ASP A 1 187 ? -9.539 13.836 11.531 1 96.75 187 ASP A C 1
ATOM 1487 O O . ASP A 1 187 ? -9.086 14.961 11.773 1 96.75 187 ASP A O 1
ATOM 1491 N N . GLY A 1 188 ? -8.836 12.742 11.594 1 97.81 188 GLY A N 1
ATOM 1492 C CA . GLY A 1 188 ? -7.41 12.859 11.859 1 97.81 188 GLY A CA 1
ATOM 1493 C C . GLY A 1 188 ? -6.77 11.547 12.266 1 97.81 188 GLY A C 1
ATOM 1494 O O . GLY A 1 188 ? -7.469 10.586 12.609 1 97.81 188 GLY A O 1
ATOM 1495 N N . VAL A 1 189 ? -5.457 11.516 12.18 1 98.44 189 VAL A N 1
ATOM 1496 C CA . VAL A 1 189 ? -4.648 10.414 12.688 1 98.44 189 VAL A CA 1
ATOM 1497 C C . VAL A 1 189 ? -3.945 10.844 13.977 1 98.44 189 VAL A C 1
ATOM 1499 O O . VAL A 1 189 ? -3.428 11.961 14.07 1 98.44 189 VAL A O 1
ATOM 1502 N N . ILE A 1 190 ? -4.012 9.914 14.938 1 98.12 190 ILE A N 1
ATOM 1503 C CA . ILE A 1 190 ? -3.43 10.219 16.234 1 98.12 190 ILE A CA 1
ATOM 1504 C C . ILE A 1 190 ? -2.309 9.227 16.547 1 98.12 190 ILE A C 1
ATOM 1506 O O . ILE A 1 190 ? -2.451 8.023 16.312 1 98.12 190 ILE A O 1
ATOM 1510 N N . MET A 1 191 ? -1.246 9.797 17.016 1 95.62 191 MET A N 1
ATOM 1511 C CA . MET A 1 191 ? -0.129 8.984 17.484 1 95.62 191 MET A CA 1
ATOM 1512 C C . MET A 1 191 ? 0.408 9.508 18.812 1 95.62 191 MET A C 1
ATOM 1514 O O . MET A 1 191 ? 0.389 10.711 19.062 1 95.62 191 MET A O 1
ATOM 1518 N N . ALA A 1 192 ? 0.824 8.531 19.609 1 90.88 192 ALA A N 1
ATOM 1519 C CA . ALA A 1 192 ? 1.461 8.953 20.844 1 90.88 192 ALA A CA 1
ATOM 1520 C C . ALA A 1 192 ? 2.881 9.453 20.594 1 90.88 192 ALA A C 1
ATOM 1522 O O . ALA A 1 192 ? 3.588 8.93 19.734 1 90.88 192 ALA A O 1
ATOM 1523 N N . ARG A 1 193 ? 3.197 10.297 21.469 1 88.06 193 ARG A N 1
ATOM 1524 C CA . ARG A 1 193 ? 4.539 10.867 21.375 1 88.06 193 ARG A CA 1
ATOM 1525 C C . ARG A 1 193 ? 5.602 9.789 21.578 1 88.06 193 ARG A C 1
ATOM 1527 O O . ARG A 1 193 ? 5.445 8.898 22.422 1 88.06 193 ARG A O 1
ATOM 1534 N N . ASP A 1 194 ? 6.633 9.688 20.766 1 83.62 194 ASP A N 1
ATOM 1535 C CA . ASP A 1 194 ? 7.812 8.836 20.875 1 83.62 194 ASP A CA 1
ATOM 1536 C C . ASP A 1 194 ? 7.512 7.418 20.406 1 83.62 194 ASP A C 1
ATOM 1538 O O . ASP A 1 194 ? 8.352 6.523 20.547 1 83.62 194 ASP A O 1
ATOM 1542 N N . LEU A 1 195 ? 6.293 7.195 20.078 1 86.12 195 LEU A N 1
ATOM 1543 C CA . LEU A 1 195 ? 5.938 5.859 19.609 1 86.12 195 LEU A CA 1
ATOM 1544 C C . LEU A 1 195 ? 5.785 5.84 18.094 1 86.12 195 LEU A C 1
ATOM 1546 O O . LEU A 1 195 ? 5.324 4.848 17.516 1 86.12 195 LEU A O 1
ATOM 1550 N N . GLY A 1 196 ? 6.082 6.957 17.516 1 83.5 196 GLY A N 1
ATOM 1551 C CA . GLY A 1 196 ? 6.086 7.129 16.078 1 83.5 196 GLY A CA 1
ATOM 1552 C C . GLY A 1 196 ? 7.195 8.039 15.586 1 83.5 196 GLY A C 1
ATOM 1553 O O . GLY A 1 196 ? 8.102 8.391 16.344 1 83.5 196 GLY A O 1
ATOM 1554 N N . PRO A 1 197 ? 7.105 8.336 14.273 1 88.5 197 PRO A N 1
ATOM 1555 C CA . PRO A 1 197 ? 8.094 9.297 13.773 1 88.5 197 PRO A CA 1
ATOM 1556 C C . PRO A 1 197 ? 8.055 10.633 14.516 1 88.5 197 PRO A C 1
ATOM 1558 O O . PRO A 1 197 ? 6.98 11.07 14.938 1 88.5 197 PRO A O 1
ATOM 1561 N N . LYS A 1 198 ? 9.203 11.219 14.633 1 88 198 LYS A N 1
ATOM 1562 C CA . LYS A 1 198 ? 9.312 12.477 15.375 1 88 198 LYS A CA 1
ATOM 1563 C C . LYS A 1 198 ? 8.523 13.586 14.688 1 88 198 LYS A C 1
ATOM 1565 O O . LYS A 1 198 ? 7.969 14.461 15.352 1 88 198 LYS A O 1
ATOM 1570 N N . THR A 1 199 ? 8.555 13.562 13.383 1 91.81 199 THR A N 1
ATOM 1571 C CA . THR A 1 199 ? 7.824 14.516 12.555 1 91.81 199 THR A CA 1
ATOM 1572 C C . THR A 1 199 ? 7.238 13.82 11.32 1 91.81 199 THR A C 1
ATOM 1574 O O . THR A 1 199 ? 7.707 12.758 10.9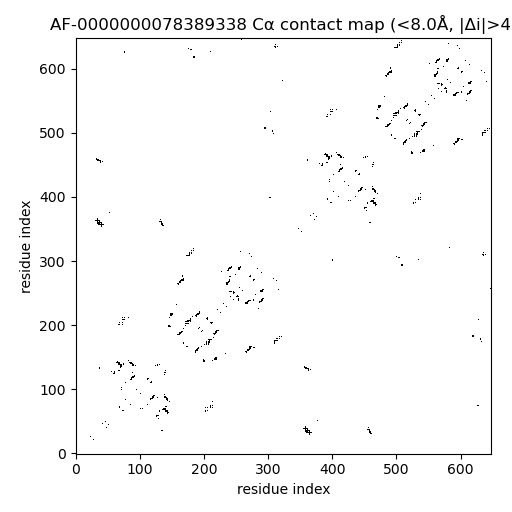22 1 91.81 199 THR A O 1
ATOM 1577 N N . PRO A 1 200 ? 6.109 14.484 10.82 1 96.06 200 PRO A N 1
ATOM 1578 C CA . PRO A 1 200 ? 5.738 14.008 9.484 1 96.06 200 PRO A CA 1
ATOM 1579 C C . PRO A 1 200 ? 6.844 14.227 8.453 1 96.06 200 PRO A C 1
ATOM 1581 O O . PRO A 1 200 ? 7.453 15.305 8.406 1 96.06 200 PRO A O 1
ATOM 1584 N N . THR A 1 201 ? 7.109 13.266 7.648 1 96.31 201 THR A N 1
ATOM 1585 C CA . THR A 1 201 ? 8.273 13.32 6.773 1 96.31 201 THR A CA 1
ATOM 1586 C C . THR A 1 201 ? 7.855 13.469 5.316 1 96.31 201 THR A C 1
ATOM 1588 O O . THR A 1 201 ? 6.715 13.18 4.957 1 96.31 201 THR A O 1
ATOM 1591 N N . PRO A 1 202 ? 8.781 13.883 4.426 1 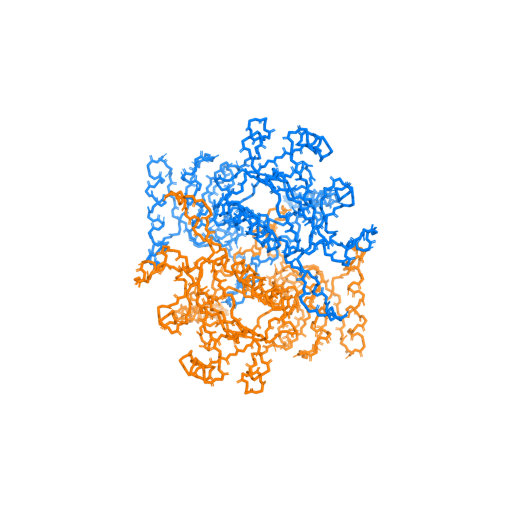97.5 202 PRO A N 1
ATOM 1592 C CA . PRO A 1 202 ? 8.508 13.938 2.988 1 97.5 202 PRO A CA 1
ATOM 1593 C C . PRO A 1 202 ? 8.156 12.57 2.402 1 97.5 202 PRO A C 1
ATOM 1595 O O . PRO A 1 202 ? 7.344 12.484 1.478 1 97.5 202 PRO A O 1
ATOM 1598 N N . ALA A 1 203 ? 8.766 11.57 3.006 1 96.12 203 ALA A N 1
ATOM 1599 C CA . ALA A 1 203 ? 8.43 10.219 2.564 1 96.12 203 ALA A CA 1
ATOM 1600 C C . ALA A 1 203 ? 6.961 9.898 2.824 1 96.12 203 ALA A C 1
ATOM 1602 O O . ALA A 1 203 ? 6.297 9.281 1.992 1 96.12 203 ALA A O 1
ATOM 1603 N N . MET A 1 204 ? 6.492 10.352 3.963 1 97.75 204 MET A N 1
ATOM 1604 C CA . MET A 1 204 ? 5.078 10.18 4.277 1 97.75 204 MET A CA 1
ATOM 1605 C C . MET A 1 204 ? 4.207 10.969 3.299 1 97.75 204 MET A C 1
ATOM 1607 O O . MET A 1 204 ? 3.164 10.477 2.859 1 97.75 204 MET A O 1
ATOM 1611 N N . SER A 1 205 ? 4.621 12.156 2.965 1 98.12 205 SER A N 1
ATOM 1612 C CA . SER A 1 205 ? 3.875 12.977 2.014 1 98.12 205 SER A CA 1
ATOM 1613 C C . SER A 1 205 ? 3.812 12.312 0.642 1 98.12 205 SER A C 1
ATOM 1615 O O . SER A 1 205 ? 2.748 12.25 0.023 1 98.12 205 SER A O 1
ATOM 1617 N N . LYS A 1 206 ? 4.914 11.797 0.22 1 97.25 206 LYS A N 1
ATOM 1618 C CA . LYS A 1 206 ? 4.973 11.086 -1.056 1 97.25 206 LYS A CA 1
ATOM 1619 C C . LYS A 1 206 ? 4.055 9.867 -1.051 1 97.25 206 LYS A C 1
ATOM 1621 O O . LYS A 1 206 ? 3.258 9.688 -1.974 1 97.25 206 LYS A O 1
ATOM 1626 N N . ALA A 1 207 ? 4.113 9.109 0.031 1 96.19 207 ALA A N 1
ATOM 1627 C CA . ALA A 1 207 ? 3.322 7.891 0.143 1 96.19 207 ALA A CA 1
ATOM 1628 C C . ALA A 1 207 ? 1.831 8.203 0.217 1 96.19 207 ALA A C 1
ATOM 1630 O O . ALA A 1 207 ? 0.996 7.371 -0.14 1 96.19 207 ALA A O 1
ATOM 1631 N N . SER A 1 208 ? 1.508 9.406 0.628 1 97.75 208 SER A N 1
ATOM 1632 C CA . SER A 1 208 ? 0.116 9.828 0.745 1 97.75 208 SER A CA 1
ATOM 1633 C C . SER A 1 208 ? -0.366 10.5 -0.536 1 97.75 208 SER A C 1
ATOM 1635 O O . SER A 1 208 ? -1.483 11.023 -0.588 1 97.75 208 SER A O 1
ATOM 1637 N N . ALA A 1 209 ? 0.48 10.555 -1.513 1 95.44 209 ALA A N 1
ATOM 1638 C CA . ALA A 1 209 ? 0.203 11.289 -2.746 1 95.44 209 ALA A CA 1
ATOM 1639 C C . ALA A 1 209 ? -0.089 12.758 -2.459 1 95.44 209 ALA A C 1
ATOM 1641 O O . ALA A 1 209 ? -0.931 13.367 -3.119 1 95.44 209 ALA A O 1
ATOM 1642 N N . GLY A 1 210 ? 0.47 13.297 -1.398 1 96.81 210 GLY A N 1
ATOM 1643 C CA . GLY A 1 210 ? 0.335 14.711 -1.076 1 96.81 210 GLY A CA 1
ATOM 1644 C C . GLY A 1 210 ? -0.766 14.984 -0.071 1 96.81 210 GLY A C 1
ATOM 1645 O O . GLY A 1 210 ? -0.892 16.109 0.423 1 96.81 210 GLY A O 1
ATOM 1646 N N . ALA A 1 211 ? -1.564 14 0.312 1 96.94 211 ALA A N 1
ATOM 1647 C CA . ALA A 1 211 ? -2.662 14.203 1.256 1 96.94 211 ALA A CA 1
ATOM 1648 C C . ALA A 1 211 ? -2.146 14.727 2.594 1 96.94 211 ALA A C 1
ATOM 1650 O O . ALA A 1 211 ? -2.824 15.508 3.264 1 96.94 211 ALA A O 1
ATOM 1651 N N . LEU A 1 212 ? -0.979 14.328 2.916 1 97.81 212 LEU A N 1
ATOM 1652 C CA . LEU A 1 212 ? -0.386 14.719 4.191 1 97.81 212 LEU A CA 1
ATOM 1653 C C . LEU A 1 212 ? -0.271 16.234 4.301 1 97.81 212 LEU A C 1
ATOM 1655 O O . LEU A 1 212 ? -0.343 16.781 5.398 1 97.81 212 LEU A O 1
ATOM 1659 N N . GLU A 1 213 ? -0.121 16.906 3.191 1 97.25 213 GLU A N 1
ATOM 1660 C CA . GLU A 1 213 ? 0.044 18.344 3.174 1 97.25 213 GLU A CA 1
ATOM 1661 C C . GLU A 1 213 ? -1.23 19.062 3.627 1 97.25 213 GLU A C 1
ATOM 1663 O O . GLU A 1 213 ? -1.199 20.234 3.984 1 97.25 213 GLU A O 1
ATOM 1668 N N . ARG A 1 214 ? -2.359 18.297 3.66 1 94.94 214 ARG A N 1
ATOM 1669 C CA . ARG A 1 214 ? -3.646 18.922 3.965 1 94.94 214 ARG A CA 1
ATOM 1670 C C . ARG A 1 214 ? -4.297 18.266 5.18 1 94.94 214 ARG A C 1
ATOM 1672 O O . ARG A 1 214 ? -5.309 18.75 5.684 1 94.94 214 ARG A O 1
ATOM 1679 N N . PHE A 1 215 ? -3.744 17.266 5.609 1 96.25 215 PHE A N 1
ATOM 1680 C CA . PHE A 1 215 ? -4.406 16.391 6.574 1 96.25 215 PHE A CA 1
ATOM 1681 C C . PHE A 1 215 ? -3.707 16.453 7.926 1 96.25 215 PHE A C 1
ATOM 1683 O O . PHE A 1 215 ? -2.479 16.375 8 1 96.25 215 PHE A O 1
ATOM 1690 N N . PRO A 1 216 ? -4.457 16.469 9.016 1 96.88 216 PRO A N 1
ATOM 1691 C CA . PRO A 1 216 ? -3.816 16.609 10.328 1 96.88 216 PRO A CA 1
ATOM 1692 C C . PRO A 1 216 ? -3.363 15.258 10.898 1 96.88 216 PRO A C 1
ATOM 1694 O O . PRO A 1 216 ? -4.094 14.273 10.812 1 96.88 216 PRO A O 1
ATOM 1697 N N . ILE A 1 217 ? -2.211 15.273 11.391 1 97.81 217 ILE A N 1
ATOM 1698 C CA . ILE A 1 217 ? -1.742 14.242 12.312 1 97.81 217 ILE A CA 1
ATOM 1699 C C . ILE A 1 217 ? -1.507 14.844 13.695 1 97.81 217 ILE A C 1
ATOM 1701 O O . ILE A 1 217 ? -0.794 15.844 13.828 1 97.81 217 ILE A O 1
ATOM 1705 N N . TYR A 1 218 ? -2.16 14.219 14.625 1 97.56 218 TYR A N 1
ATOM 1706 C CA . TYR A 1 218 ? -2.076 14.719 15.992 1 97.56 218 TYR A CA 1
ATOM 1707 C C . TYR A 1 218 ? -1.1 13.898 16.828 1 97.56 218 TYR A C 1
ATOM 1709 O O . TYR A 1 218 ? -1.026 12.672 16.672 1 97.56 218 TYR A O 1
ATOM 1717 N N . ASN A 1 219 ? -0.422 14.562 17.625 1 94.94 219 ASN A N 1
ATOM 1718 C CA . ASN A 1 219 ? 0.383 13.906 18.656 1 94.94 219 ASN A CA 1
ATOM 1719 C C . ASN A 1 219 ? -0.227 14.07 20.047 1 94.94 219 ASN A C 1
ATOM 1721 O O . ASN A 1 219 ? -0.737 15.141 20.375 1 94.94 219 ASN A O 1
ATOM 1725 N N . ILE A 1 220 ? -0.186 12.992 20.75 1 95.31 220 ILE A N 1
ATOM 1726 C CA . ILE A 1 220 ? -0.652 13.031 22.141 1 95.31 220 ILE A CA 1
ATOM 1727 C C . ILE A 1 220 ? 0.448 12.531 23.062 1 95.31 220 ILE A C 1
ATOM 1729 O O . ILE A 1 220 ? 1.392 11.867 22.625 1 95.31 220 ILE A O 1
ATOM 1733 N N . GLU A 1 221 ? 0.284 12.828 24.281 1 92.38 221 GLU A N 1
ATOM 1734 C CA . GLU A 1 221 ? 1.312 12.43 25.25 1 92.38 221 GLU A CA 1
ATOM 1735 C C . GLU A 1 221 ? 1.208 10.945 25.578 1 92.38 221 GLU A C 1
ATOM 1737 O O . GLU A 1 221 ? 2.172 10.195 25.406 1 92.38 221 GLU A O 1
ATOM 1742 N N . GLU A 1 222 ? -0.001 10.586 26.141 1 93.06 222 GLU A N 1
ATOM 1743 C CA . GLU A 1 222 ? -0.21 9.195 26.531 1 93.06 222 GLU A CA 1
ATOM 1744 C C . GLU A 1 222 ? -1.604 8.711 26.141 1 93.06 222 GLU A C 1
ATOM 1746 O O . GLU A 1 222 ? -2.574 9.469 26.219 1 93.06 222 GLU A O 1
ATOM 1751 N N . PHE A 1 223 ? -1.598 7.418 25.844 1 96.19 223 PHE A N 1
ATOM 1752 C CA . PHE A 1 223 ? -2.854 6.832 25.391 1 96.19 223 PHE A CA 1
ATOM 1753 C C . PHE A 1 223 ? -3.9 6.871 26.484 1 96.19 223 PHE A C 1
ATOM 1755 O O . PHE A 1 223 ? -5.07 7.156 26.234 1 96.19 223 PHE A O 1
ATOM 1762 N N . ALA A 1 224 ? -3.508 6.621 27.703 1 94.88 224 ALA A N 1
ATOM 1763 C CA . ALA A 1 224 ? -4.449 6.5 28.812 1 94.88 224 ALA A CA 1
ATOM 1764 C C . ALA A 1 224 ? -5.223 7.801 29.016 1 94.88 224 ALA A C 1
ATOM 1766 O O . ALA A 1 224 ? -6.445 7.789 29.156 1 94.88 224 ALA A O 1
ATOM 1767 N N . SER A 1 225 ? -4.535 8.883 29.062 1 95.06 225 SER A N 1
ATOM 1768 C CA . SER A 1 225 ? -5.184 10.18 29.25 1 95.06 225 SER A CA 1
ATOM 1769 C C . SER A 1 225 ? -6.055 10.539 28.047 1 95.06 225 SER A C 1
ATOM 1771 O O . SER A 1 225 ? -7.145 11.086 28.203 1 95.06 225 SER A O 1
ATOM 1773 N N . PHE A 1 226 ? -5.547 10.242 26.922 1 96.31 226 PHE A N 1
ATOM 1774 C CA . PHE A 1 226 ? -6.293 10.445 25.688 1 96.31 226 PHE A CA 1
ATOM 1775 C C . PHE A 1 226 ? -7.59 9.648 25.703 1 96.31 226 PHE A C 1
ATOM 1777 O O . PHE A 1 226 ? -8.656 10.188 25.406 1 96.31 226 PHE A O 1
ATOM 1784 N N . HIS A 1 227 ? -7.453 8.422 26.047 1 97.75 227 HIS A N 1
ATOM 1785 C CA . HIS A 1 227 ? -8.594 7.52 26.141 1 97.75 227 HIS A CA 1
ATOM 1786 C C . HIS A 1 227 ? -9.664 8.062 27.062 1 97.75 227 HIS A C 1
ATOM 1788 O O . HIS A 1 227 ? -10.844 8.109 26.703 1 97.75 227 HIS A O 1
ATOM 1794 N N . GLU A 1 228 ? -9.305 8.477 28.188 1 96.38 228 GLU A N 1
ATOM 1795 C CA . GLU A 1 228 ? -10.234 9.008 29.188 1 96.38 228 GLU A CA 1
ATOM 1796 C C . GLU A 1 228 ? -10.953 10.25 28.672 1 96.38 228 GLU A C 1
ATOM 1798 O O . GLU A 1 228 ? -12.172 10.367 28.797 1 96.38 228 GLU A O 1
ATOM 1803 N N . ARG A 1 229 ? -10.203 11.086 28.109 1 95.75 229 ARG A N 1
ATOM 1804 C CA . ARG A 1 229 ? -10.75 12.32 27.562 1 95.75 229 ARG A CA 1
ATOM 1805 C C . ARG A 1 229 ? -11.789 12.031 26.484 1 95.75 229 ARG A C 1
ATOM 1807 O O . ARG A 1 229 ? -12.867 12.633 26.484 1 95.75 229 ARG A O 1
ATOM 1814 N N . MET A 1 230 ? -11.492 11.164 25.656 1 97.19 230 MET A N 1
ATOM 1815 C CA . MET A 1 230 ? -12.359 10.828 24.531 1 97.19 230 MET A CA 1
ATOM 1816 C C . MET A 1 230 ? -13.617 10.109 25 1 97.19 230 MET A C 1
ATOM 1818 O O . MET A 1 230 ? -14.711 10.367 24.516 1 97.19 230 MET A O 1
ATOM 1822 N N . ARG A 1 231 ? -13.422 9.203 25.906 1 95 231 ARG A N 1
ATOM 1823 C CA . ARG A 1 231 ? -14.555 8.453 26.438 1 95 231 ARG A CA 1
ATOM 1824 C C . ARG A 1 231 ? -15.57 9.383 27.094 1 95 231 ARG A C 1
ATOM 1826 O O . ARG A 1 231 ? -16.781 9.18 26.953 1 95 231 ARG A O 1
ATOM 1833 N N . ASN A 1 232 ? -15.102 10.328 27.688 1 93.94 232 ASN A N 1
ATOM 1834 C CA . ASN A 1 232 ? -15.961 11.289 28.375 1 93.94 232 ASN A CA 1
ATOM 1835 C C . ASN A 1 232 ? -16.844 12.055 27.391 1 93.94 232 ASN A C 1
ATOM 1837 O O . ASN A 1 232 ? -17.922 12.516 27.766 1 93.94 232 ASN A O 1
ATOM 1841 N N . ILE A 1 233 ? -16.375 12.148 26.234 1 93.75 233 ILE A N 1
ATOM 1842 C CA . ILE A 1 233 ? -17.109 12.914 25.234 1 93.75 233 ILE A CA 1
ATOM 1843 C C . ILE A 1 233 ? -17.969 11.969 24.391 1 93.75 233 ILE A C 1
ATOM 1845 O O . ILE A 1 233 ? -18.734 12.406 23.531 1 93.75 233 ILE A O 1
ATOM 1849 N N . GLY A 1 234 ? -17.781 10.648 24.531 1 93.56 234 GLY A N 1
ATOM 1850 C CA . GLY A 1 234 ? -18.719 9.711 23.922 1 93.56 234 GLY A CA 1
ATOM 1851 C C . GLY A 1 234 ? -18.078 8.852 22.844 1 93.56 234 GLY A C 1
ATOM 1852 O O . GLY A 1 234 ? -18.766 8.109 22.141 1 93.56 234 GLY A O 1
ATOM 1853 N N . PHE A 1 235 ? -16.797 8.93 22.734 1 97.19 235 PHE A N 1
ATOM 1854 C CA . PHE A 1 235 ? -16.125 8.117 21.734 1 97.19 235 PHE A CA 1
ATOM 1855 C C . PHE A 1 235 ? -16.062 6.656 22.156 1 97.19 235 PHE A C 1
ATOM 1857 O O . PHE A 1 235 ? -15.828 6.359 23.328 1 97.19 235 PHE A O 1
ATOM 1864 N N . LYS A 1 236 ? -16.281 5.773 21.172 1 96.94 236 LYS A N 1
ATOM 1865 C CA . LYS A 1 236 ? -15.992 4.352 21.328 1 96.94 236 LYS A CA 1
ATOM 1866 C C . LYS A 1 236 ? -14.672 3.975 20.672 1 96.94 236 LYS A C 1
ATOM 1868 O O . LYS A 1 236 ? -14.289 4.57 19.656 1 96.94 236 LYS A O 1
ATOM 1873 N N . PHE A 1 237 ? -14.07 3.031 21.297 1 97.62 237 PHE A N 1
ATOM 1874 C CA . PHE A 1 237 ? -12.766 2.594 20.797 1 97.62 237 PHE A CA 1
ATOM 1875 C C . PHE A 1 237 ? -12.867 1.216 20.156 1 97.62 237 PHE A C 1
ATOM 1877 O O . PHE A 1 237 ? -13.336 0.265 20.781 1 97.62 237 PHE A O 1
ATOM 1884 N N . ILE A 1 238 ? -12.422 1.139 18.906 1 96.88 238 ILE A N 1
ATOM 1885 C CA . ILE A 1 238 ? -12.422 -0.106 18.141 1 96.88 238 ILE A CA 1
ATOM 1886 C C . ILE A 1 238 ? -10.984 -0.549 17.875 1 96.88 238 ILE A C 1
ATOM 1888 O O . ILE A 1 238 ? -10.289 0.055 17.062 1 96.88 238 ILE A O 1
ATOM 1892 N N . GLY A 1 239 ? -10.57 -1.556 18.609 1 97.38 239 GLY A N 1
ATOM 1893 C CA . GLY A 1 239 ? -9.281 -2.168 18.328 1 97.38 239 GLY A CA 1
ATOM 1894 C C . GLY A 1 239 ? -9.328 -3.189 17.219 1 97.38 239 GLY A C 1
ATOM 1895 O O . GLY A 1 239 ? -10.398 -3.705 16.875 1 97.38 239 GLY A O 1
ATOM 1896 N N . THR A 1 240 ? -8.117 -3.459 16.625 1 97.31 240 THR A N 1
ATOM 1897 C CA . THR A 1 240 ? -8.039 -4.445 15.555 1 97.31 240 THR A CA 1
ATOM 1898 C C . THR A 1 240 ? -7.039 -5.539 15.898 1 97.31 240 THR A C 1
ATOM 1900 O O . THR A 1 240 ? -5.988 -5.266 16.484 1 97.31 240 THR A O 1
ATOM 1903 N N . ALA A 1 241 ? -7.41 -6.73 15.57 1 95.12 241 ALA A N 1
ATOM 1904 C CA . ALA A 1 241 ? -6.531 -7.879 15.766 1 95.12 241 ALA A CA 1
ATOM 1905 C C . ALA A 1 241 ? -6.973 -9.062 14.914 1 95.12 241 ALA A C 1
ATOM 1907 O O . ALA A 1 241 ? -8.172 -9.312 14.758 1 95.12 241 ALA A O 1
ATOM 1908 N N . ASP A 1 242 ? -6 -9.711 14.344 1 89 242 ASP A N 1
ATOM 1909 C CA . ASP A 1 242 ? -6.371 -10.961 13.695 1 89 242 ASP A CA 1
ATOM 1910 C C . ASP A 1 242 ? -6.684 -12.047 14.727 1 89 242 ASP A C 1
ATOM 1912 O O . ASP A 1 242 ? -6.344 -11.906 15.898 1 89 242 ASP A O 1
ATOM 1916 N N . GLU A 1 243 ? -7.336 -13.07 14.305 1 86.44 243 GLU A N 1
ATOM 1917 C CA . GLU A 1 243 ? -7.801 -14.133 15.188 1 86.44 243 GLU A CA 1
ATOM 1918 C C . GLU A 1 243 ? -6.641 -14.75 15.961 1 86.44 243 GLU A C 1
ATOM 1920 O O . GLU A 1 243 ? -6.707 -14.883 17.188 1 86.44 243 GLU A O 1
ATOM 1925 N N . ASN A 1 244 ? -5.602 -15.023 15.297 1 81.44 244 ASN A N 1
ATOM 1926 C CA . ASN A 1 244 ? -4.473 -15.703 15.922 1 81.44 244 ASN A CA 1
ATOM 1927 C C . ASN A 1 244 ? -3.797 -14.812 16.969 1 81.44 244 ASN A C 1
ATOM 1929 O O . ASN A 1 244 ? -3.477 -15.273 18.062 1 81.44 244 ASN A O 1
ATOM 1933 N N . SER A 1 245 ? -3.65 -13.641 16.625 1 84.5 245 SER A N 1
ATOM 1934 C CA . SER A 1 245 ? -3 -12.703 17.531 1 84.5 245 SER A CA 1
ATOM 1935 C C . SER A 1 245 ? -3.863 -12.445 18.766 1 84.5 245 SER A C 1
ATOM 1937 O O . SER A 1 245 ? -3.35 -12.359 19.891 1 84.5 245 SER A O 1
ATOM 1939 N N . ALA A 1 246 ? -5.086 -12.297 18.531 1 89.88 246 ALA A N 1
ATOM 1940 C CA . ALA A 1 246 ? -6.004 -12.055 19.656 1 89.88 246 ALA A CA 1
ATOM 1941 C C . ALA A 1 246 ? -6.012 -13.227 20.625 1 89.88 246 ALA A C 1
ATOM 1943 O O . ALA A 1 246 ? -5.887 -13.039 21.828 1 89.88 246 ALA A O 1
ATOM 1944 N N . VAL A 1 247 ? -6.07 -14.383 20.047 1 86.25 247 VAL A N 1
ATOM 1945 C CA . VAL A 1 247 ? -6.113 -15.586 20.859 1 86.25 247 VAL A CA 1
ATOM 1946 C C . VAL A 1 247 ? -4.793 -15.75 21.609 1 86.25 247 VAL A C 1
ATOM 1948 O O . VAL A 1 247 ? -4.785 -16.078 22.797 1 86.25 247 VAL A O 1
ATOM 1951 N N . ALA A 1 248 ? -3.768 -15.508 20.953 1 85.12 248 ALA A N 1
ATOM 1952 C CA . ALA A 1 248 ? -2.449 -15.617 21.578 1 85.12 248 ALA A CA 1
ATOM 1953 C C . ALA A 1 248 ? -2.314 -14.648 22.75 1 85.12 248 ALA A C 1
ATOM 1955 O O . ALA A 1 248 ? -1.612 -14.938 23.719 1 85.12 248 ALA A O 1
ATOM 1956 N N . LYS A 1 249 ? -2.998 -13.586 22.656 1 90.75 249 LYS A N 1
ATOM 1957 C CA . LYS A 1 249 ? -2.938 -12.57 23.703 1 90.75 249 LYS A CA 1
ATOM 1958 C C . LYS A 1 249 ? -3.986 -12.828 24.781 1 90.75 249 LYS A C 1
ATOM 1960 O O . LYS A 1 249 ? -4.078 -12.086 25.766 1 90.75 249 LYS A O 1
ATOM 1965 N N . GLY A 1 250 ? -4.836 -13.797 24.547 1 90.5 250 GLY A N 1
ATOM 1966 C CA . GLY A 1 250 ? -5.789 -14.195 25.578 1 90.5 250 GLY A CA 1
ATOM 1967 C C . GLY A 1 250 ? -7.16 -13.57 25.391 1 90.5 250 GLY A C 1
ATOM 1968 O O . GLY A 1 250 ? -7.984 -13.594 26.297 1 90.5 250 GLY A O 1
ATOM 1969 N N . TYR A 1 251 ? -7.312 -13.023 24.25 1 90.94 251 TYR A N 1
ATOM 1970 C CA . TYR A 1 251 ? -8.609 -12.414 24 1 90.94 251 TYR A CA 1
ATOM 1971 C C . TYR A 1 251 ? -9.539 -13.398 23.281 1 90.94 251 TYR A C 1
ATOM 1973 O O . TYR A 1 251 ? -9.086 -14.375 22.688 1 90.94 251 TYR A O 1
ATOM 1981 N N . GLN A 1 252 ? -10.844 -13.094 23.469 1 89.06 252 GLN A N 1
ATOM 1982 C CA . GLN A 1 252 ? -11.812 -13.828 22.672 1 89.06 252 GLN A CA 1
ATOM 1983 C C . GLN A 1 252 ? -11.688 -13.477 21.188 1 89.06 252 GLN A C 1
ATOM 1985 O O . GLN A 1 252 ? -11.094 -12.445 20.844 1 89.06 252 GLN A O 1
ATOM 1990 N N . SER A 1 253 ? -12.25 -14.312 20.406 1 90.25 253 SER A N 1
ATOM 1991 C CA . SER A 1 253 ? -12.227 -14.062 18.969 1 90.25 253 SER A CA 1
ATOM 1992 C C . SER A 1 253 ? -12.812 -12.695 18.641 1 90.25 253 SER A C 1
ATOM 1994 O O . SER A 1 253 ? -13.922 -12.375 19.047 1 90.25 253 SER A O 1
ATOM 1996 N N . PRO A 1 254 ? -12.055 -11.93 17.922 1 95.25 254 PRO A N 1
ATOM 1997 C CA . PRO A 1 254 ? -12.562 -10.609 17.547 1 95.25 254 PRO A CA 1
ATOM 1998 C C . PRO A 1 254 ? -13.812 -10.68 16.672 1 95.25 254 PRO A C 1
ATOM 2000 O O . PRO A 1 254 ? -14.023 -11.68 15.969 1 95.25 254 PRO A O 1
ATOM 2003 N N . ILE A 1 255 ? -14.625 -9.648 16.719 1 95.44 255 ILE A N 1
ATOM 2004 C CA . ILE A 1 255 ? -15.82 -9.562 15.883 1 95.44 255 ILE A CA 1
ATOM 2005 C C . ILE A 1 255 ? -15.422 -9.453 14.414 1 95.44 255 ILE A C 1
ATOM 2007 O O . ILE A 1 255 ? -14.562 -8.633 14.055 1 95.44 255 ILE A O 1
ATOM 2011 N N . ARG A 1 256 ? -15.984 -10.328 13.609 1 94.44 256 ARG A N 1
ATOM 2012 C CA . ARG A 1 256 ? -15.773 -10.156 12.172 1 94.44 256 ARG A CA 1
ATOM 2013 C C . ARG A 1 256 ? -16.359 -8.836 11.688 1 94.44 256 ARG A C 1
ATOM 2015 O O . ARG A 1 256 ? -17.484 -8.477 12.039 1 94.44 256 ARG A O 1
ATOM 2022 N N . LEU A 1 257 ? -15.57 -8.164 10.906 1 94.12 257 LEU A N 1
ATOM 2023 C CA . LEU A 1 257 ? -15.961 -6.824 10.469 1 94.12 257 LEU A CA 1
ATOM 2024 C C . LEU A 1 257 ? -17.328 -6.855 9.797 1 94.12 257 LEU A C 1
ATOM 2026 O O . LEU A 1 257 ? -18.156 -5.961 10.023 1 94.12 257 LEU A O 1
ATOM 2030 N N . CYS A 1 258 ? -17.594 -7.875 9.047 1 89.56 258 CYS A N 1
ATOM 2031 C CA . CYS A 1 258 ? -18.875 -7.984 8.344 1 89.56 258 CYS A CA 1
ATOM 2032 C C . CYS A 1 258 ? -20.016 -8.164 9.32 1 89.56 258 CYS A C 1
ATOM 2034 O O . CYS A 1 258 ? -21.172 -7.91 8.977 1 89.56 258 CYS A O 1
ATOM 2036 N N . ASP A 1 259 ? -19.734 -8.562 10.523 1 92.31 259 ASP A N 1
ATOM 2037 C CA . ASP A 1 259 ? -20.734 -8.797 11.555 1 92.31 259 ASP A CA 1
ATOM 2038 C C . ASP A 1 259 ? -20.797 -7.641 12.539 1 92.31 259 ASP A C 1
ATOM 2040 O O . ASP A 1 259 ? -21.641 -7.621 13.438 1 92.31 259 ASP A O 1
ATOM 2044 N N . PHE A 1 260 ? -19.875 -6.758 12.375 1 92.25 260 PHE A N 1
ATOM 2045 C CA . PHE A 1 260 ? -19.812 -5.621 13.289 1 92.25 260 PHE A CA 1
ATOM 2046 C C . PHE A 1 260 ? -20.906 -4.609 12.961 1 92.25 260 PHE A C 1
ATOM 2048 O O . PHE A 1 260 ? -21.016 -4.148 11.828 1 92.25 260 PHE A O 1
ATOM 2055 N N . ARG A 1 261 ? -21.781 -4.336 13.914 1 85.88 261 ARG A N 1
ATOM 2056 C CA . ARG A 1 261 ? -22.844 -3.346 13.734 1 85.88 261 ARG A CA 1
ATOM 2057 C C . ARG A 1 261 ? -22.359 -1.953 14.141 1 85.88 261 ARG A C 1
ATOM 2059 O O . ARG A 1 261 ? -22.031 -1.717 15.305 1 85.88 261 ARG A O 1
ATOM 2066 N N . GLN A 1 262 ? -22.344 -1.188 13.117 1 74.62 262 GLN A N 1
ATOM 2067 C CA . GLN A 1 262 ? -21.828 0.162 13.344 1 74.62 262 GLN A CA 1
ATOM 2068 C C . GLN A 1 262 ? -22.781 0.968 14.219 1 74.62 262 GLN A C 1
ATOM 2070 O O . GLN A 1 262 ? -24 0.847 14.094 1 74.62 262 GLN A O 1
ATOM 2075 N N . THR A 1 263 ? -22.109 1.582 15.148 1 70.69 263 THR A N 1
ATOM 2076 C CA . THR A 1 263 ? -22.906 2.502 15.953 1 70.69 263 THR A CA 1
ATOM 2077 C C . THR A 1 263 ? -22.766 3.932 15.43 1 70.69 263 THR A C 1
ATOM 2079 O O . THR A 1 263 ? -21.906 4.215 14.594 1 70.69 263 THR A O 1
ATOM 2082 N N . LYS A 1 264 ? -23.734 4.742 15.703 1 79.38 264 LYS A N 1
ATOM 2083 C CA . LYS A 1 264 ? -23.703 6.168 15.383 1 79.38 264 LYS A CA 1
ATOM 2084 C C . LYS A 1 264 ? -22.75 6.918 16.297 1 79.38 264 LYS A C 1
ATOM 2086 O O . LYS A 1 264 ? -22.562 8.125 16.156 1 79.38 264 LYS A O 1
ATOM 2091 N N . ASP A 1 265 ? -22.047 6.188 17 1 86.38 265 ASP A N 1
ATOM 2092 C CA . ASP A 1 265 ? -21.141 6.793 17.969 1 86.38 265 ASP A CA 1
ATOM 2093 C C . ASP A 1 265 ? -19.875 7.309 17.297 1 86.38 265 ASP A C 1
ATOM 2095 O O . ASP A 1 265 ? -19.453 6.785 16.266 1 86.38 265 ASP A O 1
ATOM 2099 N N . LYS A 1 266 ? -19.406 8.336 17.953 1 94.81 266 LYS A N 1
ATOM 2100 C CA . LYS A 1 266 ? -18.031 8.734 17.625 1 94.81 266 LYS A CA 1
ATOM 2101 C C . LYS A 1 266 ? -17.047 7.598 17.906 1 94.81 266 LYS A C 1
ATOM 2103 O O . LYS A 1 266 ? -17.219 6.859 18.875 1 94.81 266 LYS A O 1
ATOM 2108 N N . THR A 1 267 ? -16.078 7.473 16.969 1 95.94 267 THR A N 1
ATOM 2109 C CA . THR A 1 267 ? -15.25 6.281 17.125 1 95.94 267 THR A CA 1
ATOM 2110 C C . THR A 1 267 ? -13.781 6.621 16.922 1 95.94 267 THR A C 1
ATOM 2112 O O . THR A 1 267 ? -13.438 7.496 16.125 1 95.94 267 THR A O 1
ATOM 2115 N N . VAL A 1 268 ? -12.945 5.957 17.719 1 97.75 268 VAL A N 1
ATOM 2116 C CA . VAL A 1 268 ? -11.508 5.879 17.484 1 97.75 268 VAL A CA 1
ATOM 2117 C C . VAL A 1 268 ? -11.133 4.469 17.047 1 97.75 268 VAL A C 1
ATOM 2119 O O . VAL A 1 268 ? -11.367 3.498 17.766 1 97.75 268 VAL A O 1
ATOM 2122 N N . VAL A 1 269 ? -10.625 4.383 15.859 1 97.81 269 VAL A N 1
ATOM 2123 C CA . VAL A 1 269 ? -10.148 3.104 15.344 1 97.81 269 VAL A CA 1
ATOM 2124 C C . VAL A 1 269 ? -8.656 2.949 15.633 1 97.81 269 VAL A C 1
ATOM 2126 O O . VAL A 1 269 ? -7.871 3.855 15.359 1 97.81 269 VAL A O 1
ATOM 2129 N N . ILE A 1 270 ? -8.32 1.796 16.172 1 98.56 270 ILE A N 1
ATOM 2130 C CA . ILE A 1 270 ? -6.934 1.597 16.578 1 98.56 270 ILE A CA 1
ATOM 2131 C C . ILE A 1 270 ? -6.277 0.539 15.695 1 98.56 270 ILE A C 1
ATOM 2133 O O . ILE A 1 270 ? -6.801 -0.57 15.555 1 98.56 270 ILE A O 1
ATOM 2137 N N . LEU A 1 271 ? -5.188 0.877 15.094 1 98 271 LEU A N 1
ATOM 2138 C CA . LEU A 1 271 ? -4.348 -0.032 14.32 1 98 271 LEU A CA 1
ATOM 2139 C C . LEU A 1 271 ? -2.967 -0.165 14.953 1 98 271 LEU A C 1
ATOM 2141 O O . LEU A 1 271 ? -2.461 0.785 15.555 1 98 271 LEU A O 1
ATOM 2145 N N . GLY A 1 272 ? -2.381 -1.301 14.75 1 95.56 272 GLY A N 1
ATOM 2146 C CA . GLY A 1 272 ? -1.128 -1.567 15.438 1 95.56 272 GLY A CA 1
ATOM 2147 C C . GLY A 1 272 ? 0.022 -1.856 14.492 1 95.56 272 GLY A C 1
ATOM 2148 O O . GLY A 1 272 ? -0.135 -1.771 13.273 1 95.56 272 GLY A O 1
ATOM 2149 N N . ASP A 1 273 ? 1.071 -2.199 15.133 1 87.88 273 ASP A N 1
ATOM 2150 C CA . ASP A 1 273 ? 2.346 -2.5 14.492 1 87.88 273 ASP A CA 1
ATOM 2151 C C . ASP A 1 273 ? 2.229 -3.729 13.594 1 87.88 273 ASP A C 1
ATOM 2153 O O . ASP A 1 273 ? 1.514 -4.68 13.914 1 87.88 273 ASP A O 1
ATOM 2157 N N . GLU A 1 274 ? 2.918 -3.902 12.352 1 82.56 274 GLU A N 1
ATOM 2158 C CA . GLU A 1 274 ? 2.867 -5 11.391 1 82.56 274 GLU A CA 1
ATOM 2159 C C . GLU A 1 274 ? 3.348 -6.305 12.016 1 82.56 274 GLU A C 1
ATOM 2161 O O . GLU A 1 274 ? 2.867 -7.383 11.664 1 82.56 274 GLU A O 1
ATOM 2166 N N . GLY A 1 275 ? 4.137 -6.27 13.078 1 79.56 275 GLY A N 1
ATOM 2167 C CA . GLY A 1 275 ? 4.641 -7.473 13.719 1 79.56 275 GLY A CA 1
ATOM 2168 C C . GLY A 1 275 ? 3.893 -7.832 14.984 1 79.56 275 GLY A C 1
ATOM 2169 O O . GLY A 1 275 ? 3.291 -8.906 15.078 1 79.56 275 GLY A O 1
ATOM 2170 N N . ARG A 1 276 ? 3.6 -6.98 15.766 1 84.06 276 ARG A N 1
ATOM 2171 C CA . ARG A 1 276 ? 3.082 -7.234 17.109 1 84.06 276 ARG A CA 1
ATOM 2172 C C . ARG A 1 276 ? 1.594 -6.91 17.188 1 84.06 276 ARG A C 1
ATOM 2174 O O . ARG A 1 276 ? 0.91 -7.34 18.125 1 84.06 276 ARG A O 1
ATOM 2181 N N . GLY A 1 277 ? 1.135 -6.168 16.234 1 92.38 277 GLY A N 1
ATOM 2182 C CA . GLY A 1 277 ? -0.24 -5.703 16.328 1 92.38 277 GLY A CA 1
ATOM 2183 C C . GLY A 1 277 ? -0.446 -4.664 17.406 1 92.38 277 GLY A C 1
ATOM 2184 O O . GLY A 1 277 ? 0.499 -3.979 17.812 1 92.38 277 GLY A O 1
ATOM 2185 N N . VAL A 1 278 ? -1.721 -4.504 17.766 1 96.12 278 VAL A N 1
ATOM 2186 C CA . VAL A 1 278 ? -2.068 -3.566 18.828 1 96.12 278 VAL A CA 1
ATOM 2187 C C . VAL A 1 278 ? -1.653 -4.141 20.188 1 96.12 278 VAL A C 1
ATOM 2189 O O . VAL A 1 278 ? -1.854 -5.332 20.453 1 96.12 278 VAL A O 1
ATOM 2192 N N . SER A 1 279 ? -1.112 -3.32 21 1 94.12 279 SER A N 1
ATOM 2193 C CA . SER A 1 279 ? -0.642 -3.773 22.297 1 94.12 279 SER A CA 1
ATOM 2194 C C . SER A 1 279 ? -1.807 -4.176 23.203 1 94.12 279 SER A C 1
ATOM 2196 O O . SER A 1 279 ? -2.908 -3.637 23.078 1 94.12 279 SER A O 1
ATOM 2198 N N . SER A 1 280 ? -1.525 -5.086 24.109 1 95.12 280 SER A N 1
ATOM 2199 C CA . SER A 1 280 ? -2.543 -5.535 25.047 1 95.12 280 SER A CA 1
ATOM 2200 C C . SER A 1 280 ? -3.031 -4.391 25.938 1 95.12 280 SER A C 1
ATOM 2202 O O . SER A 1 280 ? -4.219 -4.309 26.25 1 95.12 280 SER A O 1
ATOM 2204 N N . GLU A 1 281 ? -2.111 -3.547 26.266 1 94.44 281 GLU A N 1
ATOM 2205 C CA . GLU A 1 281 ? -2.441 -2.385 27.078 1 94.44 281 GLU A CA 1
ATOM 2206 C C . GLU A 1 281 ? -3.537 -1.544 26.438 1 94.44 281 GLU A C 1
ATOM 2208 O O . GLU A 1 281 ? -4.422 -1.028 27.125 1 94.44 281 GLU A O 1
ATOM 2213 N N . ILE A 1 282 ? -3.512 -1.459 25.188 1 96.56 282 ILE A N 1
ATOM 2214 C CA . ILE A 1 282 ? -4.473 -0.65 24.438 1 96.56 282 ILE A CA 1
ATOM 2215 C C . ILE A 1 282 ? -5.727 -1.474 24.156 1 96.56 282 ILE A C 1
ATOM 2217 O O . ILE A 1 282 ? -6.848 -0.995 24.328 1 96.56 282 ILE A O 1
ATOM 2221 N N . LEU A 1 283 ? -5.516 -2.723 23.766 1 96.56 283 LEU A N 1
ATOM 2222 C CA . LEU A 1 283 ? -6.648 -3.592 23.453 1 96.56 283 LEU A CA 1
ATOM 2223 C C . LEU A 1 283 ? -7.578 -3.717 24.656 1 96.56 283 LEU A C 1
ATOM 2225 O O . LEU A 1 283 ? -8.805 -3.742 24.5 1 96.56 283 LEU A O 1
ATOM 2229 N N . ASP A 1 284 ? -7.039 -3.703 25.812 1 96.25 284 ASP A N 1
ATOM 2230 C CA . ASP A 1 284 ? -7.793 -3.844 27.062 1 96.25 284 ASP A CA 1
ATOM 2231 C C . ASP A 1 284 ? -8.727 -2.656 27.266 1 96.25 284 ASP A C 1
ATOM 2233 O O . ASP A 1 284 ? -9.688 -2.744 28.031 1 96.25 284 ASP A O 1
ATOM 2237 N N . GLN A 1 285 ? -8.484 -1.642 26.625 1 96.19 285 GLN A N 1
ATOM 2238 C CA . GLN A 1 285 ? -9.25 -0.418 26.828 1 96.19 285 GLN A CA 1
ATOM 2239 C C . GLN A 1 285 ? -10.219 -0.182 25.672 1 96.19 285 GLN A C 1
ATOM 2241 O O . GLN A 1 285 ? -10.898 0.845 25.625 1 96.19 285 GLN A O 1
ATOM 2246 N N . CYS A 1 286 ? -10.297 -1.101 24.781 1 96.38 286 CYS A N 1
ATOM 2247 C CA . CYS A 1 286 ? -11.172 -0.953 23.625 1 96.38 286 CYS A CA 1
ATOM 2248 C C . CYS A 1 286 ? -12.578 -1.469 23.938 1 96.38 286 CYS A C 1
ATOM 2250 O O . CYS A 1 286 ? -12.734 -2.445 24.672 1 96.38 286 CYS A O 1
ATOM 2252 N N . ASP A 1 287 ? -13.562 -0.809 23.359 1 95.81 287 ASP A N 1
ATOM 2253 C CA . ASP A 1 287 ? -14.945 -1.257 23.484 1 95.81 287 ASP A CA 1
ATOM 2254 C C . ASP A 1 287 ? -15.211 -2.484 22.625 1 95.81 287 ASP A C 1
ATOM 2256 O O . ASP A 1 287 ? -16.031 -3.34 22.969 1 95.81 287 ASP A O 1
ATOM 2260 N N . TYR A 1 288 ? -14.562 -2.529 21.469 1 94.94 288 TYR A N 1
ATOM 2261 C CA . TYR A 1 288 ? -14.695 -3.629 20.516 1 94.94 288 TYR A CA 1
ATOM 2262 C C . TYR A 1 288 ? -13.336 -4.004 19.938 1 94.94 288 TYR A C 1
ATOM 2264 O O . TYR A 1 288 ? -12.453 -3.154 19.797 1 94.94 288 TYR A O 1
ATOM 2272 N N . ILE A 1 289 ? -13.242 -5.238 19.672 1 96.62 289 ILE A N 1
ATOM 2273 C CA . ILE A 1 289 ? -12.125 -5.734 18.875 1 96.62 289 ILE A CA 1
ATOM 2274 C C . ILE A 1 289 ? -12.648 -6.383 17.594 1 96.62 289 ILE A C 1
ATOM 2276 O O . ILE A 1 289 ? -13.484 -7.293 17.656 1 96.62 289 ILE A O 1
ATOM 2280 N N . VAL A 1 290 ? -12.156 -5.875 16.453 1 96.25 290 VAL A N 1
ATOM 2281 C CA . VAL A 1 290 ? -12.695 -6.332 15.18 1 96.25 290 VAL A CA 1
ATOM 2282 C C . VAL A 1 290 ? -11.578 -6.949 14.344 1 96.25 290 VAL A C 1
ATOM 2284 O O . VAL A 1 290 ? -10.398 -6.656 14.555 1 96.25 290 VAL A O 1
ATOM 2287 N N . GLN A 1 291 ? -11.945 -7.82 13.461 1 95.44 291 GLN A N 1
ATOM 2288 C CA . GLN A 1 291 ? -11.023 -8.438 12.523 1 95.44 291 GLN A CA 1
ATOM 2289 C C . GLN A 1 291 ? -11.57 -8.406 11.102 1 95.44 291 GLN A C 1
ATOM 2291 O O . GLN A 1 291 ? -12.789 -8.375 10.906 1 95.44 291 GLN A O 1
ATOM 2296 N N . ILE A 1 292 ? -10.695 -8.312 10.18 1 94.94 292 ILE A N 1
ATOM 2297 C CA . ILE A 1 292 ? -11.023 -8.617 8.789 1 94.94 292 ILE A CA 1
ATOM 2298 C C . ILE A 1 292 ? -10.734 -10.094 8.508 1 94.94 292 ILE A C 1
ATOM 2300 O O . ILE A 1 292 ? -9.578 -10.492 8.375 1 94.94 292 ILE A O 1
ATOM 2304 N N . PRO A 1 293 ? -11.703 -10.82 8.414 1 90.19 293 PRO A N 1
ATOM 2305 C CA . PRO A 1 293 ? -11.477 -12.266 8.336 1 90.19 293 PRO A CA 1
ATOM 2306 C C . PRO A 1 293 ? -11.008 -12.719 6.957 1 90.19 293 PRO A C 1
ATOM 2308 O O . PRO A 1 293 ? -11.375 -12.109 5.945 1 90.19 293 PRO A O 1
ATOM 2311 N N . SER A 1 294 ? -10.164 -13.672 6.922 1 87.5 294 SER A N 1
ATOM 2312 C CA . SER A 1 294 ? -9.82 -14.391 5.695 1 87.5 294 SER A CA 1
ATOM 2313 C C . SER A 1 294 ? -10.766 -15.562 5.465 1 87.5 294 SER A C 1
ATOM 2315 O O . SER A 1 294 ? -11.062 -16.312 6.395 1 87.5 294 SER A O 1
ATOM 2317 N N . PRO A 1 295 ? -11.289 -15.586 4.234 1 80.44 295 PRO A N 1
ATOM 2318 C CA . PRO A 1 295 ? -12.133 -16.75 3.969 1 80.44 295 PRO A CA 1
ATOM 2319 C C . PRO A 1 295 ? -11.336 -18.062 3.953 1 80.44 295 PRO A C 1
ATOM 2321 O O . PRO A 1 295 ? -11.922 -19.141 4.027 1 80.44 295 PRO A O 1
ATOM 2324 N N . LYS A 1 296 ? -10.039 -17.844 3.668 1 71.06 296 LYS A N 1
ATOM 2325 C CA . LYS A 1 296 ? -9.195 -19.016 3.531 1 71.06 296 LYS A CA 1
ATOM 2326 C C . LYS A 1 296 ? -9.055 -19.766 4.859 1 71.06 296 LYS A C 1
ATOM 2328 O O . LYS A 1 296 ? -8.891 -19.141 5.91 1 71.06 296 LYS A O 1
ATOM 2333 N N . LYS A 1 297 ? -9.453 -20.984 4.684 1 57.84 297 LYS A N 1
ATOM 2334 C CA . LYS A 1 297 ? -9.117 -21.812 5.836 1 57.84 297 LYS A CA 1
ATOM 2335 C C . LYS A 1 297 ? -7.621 -21.797 6.121 1 57.84 297 LYS A C 1
ATOM 2337 O O . LYS A 1 297 ? -6.809 -21.672 5.203 1 57.84 297 LYS A O 1
ATOM 2342 N N . GLU A 1 298 ? -7.266 -21.172 7.129 1 56.47 298 GLU A N 1
ATOM 2343 C CA . GLU A 1 298 ? -5.863 -21.016 7.496 1 56.47 298 GLU A CA 1
ATOM 2344 C C . GLU A 1 298 ? -5.004 -22.109 6.879 1 56.47 298 GLU A C 1
ATOM 2346 O O . GLU A 1 298 ? -5.309 -23.297 7.027 1 56.47 298 GLU A O 1
ATOM 2351 N N . TYR A 1 299 ? -4.387 -21.781 5.617 1 55.53 299 TYR A N 1
ATOM 2352 C CA . TYR A 1 299 ? -3.338 -22.734 5.27 1 55.53 299 TYR A CA 1
ATOM 2353 C C . TYR A 1 299 ? -2.244 -22.75 6.332 1 55.53 299 TYR A C 1
ATOM 2355 O O . TYR A 1 299 ? -1.617 -21.734 6.605 1 55.53 299 TYR A O 1
ATOM 2363 N N . ALA A 1 300 ? -2.33 -23.641 7.195 1 58 300 ALA A N 1
ATOM 2364 C CA . ALA A 1 300 ? -1.42 -23.812 8.32 1 58 300 ALA A CA 1
ATOM 2365 C C . ALA A 1 300 ? 0.021 -23.516 7.914 1 58 300 ALA A C 1
ATOM 2367 O O . ALA A 1 300 ? 0.833 -23.094 8.742 1 58 300 ALA A O 1
ATOM 2368 N N . GLU A 1 301 ? 0.279 -23.438 6.527 1 72.69 301 GLU A N 1
ATOM 2369 C CA . GLU A 1 301 ? 1.702 -23.453 6.199 1 72.69 301 GLU A CA 1
ATOM 2370 C C . GLU A 1 301 ? 2.156 -22.109 5.629 1 72.69 301 GLU A C 1
ATOM 2372 O O . GLU A 1 301 ? 3.355 -21.844 5.562 1 72.69 301 GLU A O 1
ATOM 2377 N N . CYS A 1 302 ? 1.226 -21.141 5.426 1 79.5 302 CYS A N 1
ATOM 2378 C CA . CYS A 1 302 ? 1.725 -19.922 4.824 1 79.5 302 CYS A CA 1
ATOM 2379 C C . CYS A 1 302 ? 1.95 -18.844 5.879 1 79.5 302 CYS A C 1
ATOM 2381 O O . CYS A 1 302 ? 1.193 -18.75 6.848 1 79.5 302 CYS A O 1
ATOM 2383 N N . SER A 1 303 ? 3.01 -18.125 5.664 1 82 303 SER A N 1
ATOM 2384 C CA . SER A 1 303 ? 3.434 -17.109 6.625 1 82 303 SER A CA 1
ATOM 2385 C C . SER A 1 303 ? 2.609 -15.844 6.48 1 82 303 SER A C 1
ATOM 2387 O O . SER A 1 303 ? 2.607 -14.992 7.375 1 82 303 SER A O 1
ATOM 2389 N N . VAL A 1 304 ? 1.93 -15.727 5.375 1 84.5 304 VAL A N 1
ATOM 2390 C CA . VAL A 1 304 ? 1.102 -14.539 5.176 1 84.5 304 VAL A CA 1
ATOM 2391 C C . VAL A 1 304 ? -0.245 -14.727 5.871 1 84.5 304 VAL A C 1
ATOM 2393 O O . VAL A 1 304 ? -1.145 -15.375 5.332 1 84.5 304 VAL A O 1
ATOM 2396 N N . LYS A 1 305 ? -0.366 -14.141 7.031 1 83.88 305 LYS A N 1
ATOM 2397 C CA . LYS A 1 305 ? -1.55 -14.391 7.848 1 83.88 305 LYS A CA 1
ATOM 2398 C C . LYS A 1 305 ? -2.33 -13.102 8.094 1 83.88 305 LYS A C 1
ATOM 2400 O O . LYS A 1 305 ? -3.312 -13.102 8.836 1 83.88 305 LYS A O 1
ATOM 2405 N N . SER A 1 306 ? -1.821 -12.086 7.539 1 89.5 306 SER A N 1
ATOM 2406 C CA . SER A 1 306 ? -2.502 -10.812 7.766 1 89.5 306 SER A CA 1
ATOM 2407 C C . SER A 1 306 ? -2.352 -9.883 6.566 1 89.5 306 SER A C 1
ATOM 2409 O O . SER A 1 306 ? -1.538 -10.141 5.676 1 89.5 306 SER A O 1
ATOM 2411 N N . LEU A 1 307 ? -3.203 -8.906 6.559 1 94.19 307 LEU A N 1
ATOM 2412 C CA . LEU A 1 307 ? -3.137 -7.844 5.566 1 94.19 307 LEU A CA 1
ATOM 2413 C C . LEU A 1 307 ? -2.129 -6.777 5.98 1 94.19 307 LEU A C 1
ATOM 2415 O O . LEU A 1 307 ? -1.753 -6.695 7.152 1 94.19 307 LEU A O 1
ATOM 2419 N N . ASN A 1 308 ? -1.601 -6.055 5.008 1 95.25 308 ASN A N 1
ATOM 2420 C CA . ASN A 1 308 ? -0.837 -4.848 5.312 1 95.25 308 ASN A CA 1
ATOM 2421 C C . ASN A 1 308 ? -1.653 -3.865 6.148 1 95.25 308 ASN A C 1
ATOM 2423 O O . ASN A 1 308 ? -2.844 -3.67 5.898 1 95.25 308 ASN A O 1
ATOM 2427 N N . VAL A 1 309 ? -1.031 -3.193 7.051 1 97.25 309 VAL A N 1
ATOM 2428 C CA . VAL A 1 309 ? -1.739 -2.346 8 1 97.25 309 VAL A CA 1
ATOM 2429 C C . VAL A 1 309 ? -2.469 -1.229 7.258 1 97.25 309 VAL A C 1
ATOM 2431 O O . VAL A 1 309 ? -3.562 -0.823 7.656 1 97.25 309 VAL A O 1
ATOM 2434 N N . SER A 1 310 ? -1.882 -0.634 6.227 1 98.19 310 SER A N 1
ATOM 2435 C CA . SER A 1 310 ? -2.543 0.432 5.48 1 98.19 310 SER A CA 1
ATOM 2436 C C . SER A 1 310 ? -3.762 -0.092 4.727 1 98.19 310 SER A C 1
ATOM 2438 O O . SER A 1 310 ? -4.754 0.623 4.566 1 98.19 310 SER A O 1
ATOM 2440 N N . VAL A 1 311 ? -3.67 -1.339 4.285 1 98.06 311 VAL A N 1
ATOM 2441 C CA . VAL A 1 311 ? -4.793 -1.993 3.619 1 98.06 311 VAL A CA 1
ATOM 2442 C C . VAL A 1 311 ? -5.918 -2.232 4.621 1 98.06 311 VAL A C 1
ATOM 2444 O O . VAL A 1 311 ? -7.086 -1.952 4.332 1 98.06 311 VAL A O 1
ATOM 2447 N N . SER A 1 312 ? -5.551 -2.713 5.801 1 97.88 312 SER A N 1
ATOM 2448 C CA . SER A 1 312 ? -6.531 -2.906 6.867 1 97.88 312 SER A CA 1
ATOM 2449 C C . SER A 1 312 ? -7.238 -1.599 7.211 1 97.88 312 SER A C 1
ATOM 2451 O O . SER A 1 312 ? -8.461 -1.571 7.375 1 97.88 312 SER A O 1
ATOM 2453 N N . ALA A 1 313 ? -6.449 -0.567 7.281 1 98.44 313 ALA A N 1
ATOM 2454 C CA . ALA A 1 313 ? -7.012 0.75 7.574 1 98.44 313 ALA A CA 1
ATOM 2455 C C . ALA A 1 313 ? -8.07 1.136 6.543 1 98.44 313 ALA A C 1
ATOM 2457 O O . ALA A 1 313 ? -9.172 1.548 6.902 1 98.44 313 ALA A O 1
ATOM 2458 N N . ALA A 1 314 ? -7.762 0.955 5.316 1 98.38 314 ALA A N 1
ATOM 2459 C CA . ALA A 1 314 ? -8.648 1.383 4.238 1 98.38 314 ALA A CA 1
ATOM 2460 C C . ALA A 1 314 ? -9.961 0.595 4.258 1 98.38 314 ALA A C 1
ATOM 2462 O O . ALA A 1 314 ? -11.039 1.166 4.082 1 98.38 314 ALA A O 1
ATOM 2463 N N . ILE A 1 315 ? -9.852 -0.705 4.492 1 97.56 315 ILE A N 1
ATOM 2464 C CA . ILE A 1 315 ? -11.039 -1.551 4.539 1 97.56 315 ILE A CA 1
ATOM 2465 C C . ILE A 1 315 ? -11.93 -1.128 5.703 1 97.56 315 ILE A C 1
ATOM 2467 O O . ILE A 1 315 ? -13.148 -0.982 5.547 1 97.56 315 ILE A O 1
ATOM 2471 N N . LEU A 1 316 ? -11.336 -0.904 6.809 1 96.44 316 LEU A N 1
ATOM 2472 C CA . LEU A 1 316 ? -12.078 -0.498 7.996 1 96.44 316 LEU A CA 1
ATOM 2473 C C . LEU A 1 316 ? -12.742 0.857 7.781 1 96.44 316 LEU A C 1
ATOM 2475 O O . LEU A 1 316 ? -13.914 1.038 8.125 1 96.44 316 LEU A O 1
ATOM 2479 N N . LEU A 1 317 ? -12.008 1.794 7.234 1 95.69 317 LEU A N 1
ATOM 2480 C CA . LEU A 1 317 ? -12.531 3.139 7.016 1 95.69 317 LEU A CA 1
ATOM 2481 C C . LEU A 1 317 ? -13.672 3.123 6.004 1 95.69 317 LEU A C 1
ATOM 2483 O O . LEU A 1 317 ? -14.664 3.834 6.172 1 95.69 317 LEU A O 1
ATOM 2487 N N . TYR A 1 318 ? -13.508 2.328 4.969 1 95.19 318 TYR A N 1
ATOM 2488 C CA . TYR A 1 318 ? -14.602 2.168 4.012 1 95.19 318 TYR A CA 1
ATOM 2489 C C . TYR A 1 318 ? -15.859 1.663 4.703 1 95.19 318 TYR A C 1
ATOM 2491 O O . TYR A 1 318 ? -16.938 2.227 4.52 1 95.19 318 TYR A O 1
ATOM 2499 N N . TYR A 1 319 ? -15.648 0.633 5.496 1 93 319 TYR A N 1
ATOM 2500 C CA . TYR A 1 319 ? -16.766 0.012 6.191 1 93 319 TYR A CA 1
ATOM 2501 C C . TYR A 1 319 ? -17.469 1.014 7.102 1 93 319 TYR A C 1
ATOM 2503 O O . TYR A 1 319 ? -18.703 1.094 7.121 1 93 319 TYR A O 1
ATOM 2511 N N . LEU A 1 320 ? -16.688 1.816 7.773 1 90.62 320 LEU A N 1
ATOM 2512 C CA . LEU A 1 320 ? -17.234 2.732 8.773 1 90.62 320 LEU A CA 1
ATOM 2513 C C . LEU A 1 320 ? -17.812 3.979 8.109 1 90.62 320 LEU A C 1
ATOM 2515 O O . LEU A 1 320 ? -18.672 4.641 8.672 1 90.62 320 LEU A O 1
ATOM 2519 N N . SER A 1 321 ? -17.328 4.324 6.938 1 85.94 321 SER A N 1
ATOM 2520 C CA . SER A 1 321 ? -17.75 5.547 6.273 1 85.94 321 SER A CA 1
ATOM 2521 C C . SER A 1 321 ? -19.078 5.34 5.535 1 85.94 321 SER A C 1
ATOM 2523 O O . SER A 1 321 ? -19.812 6.297 5.297 1 85.94 321 SER A O 1
ATOM 2525 N N . ILE A 1 322 ? -19.406 4.18 4.984 1 77.94 322 ILE A N 1
ATOM 2526 C CA . ILE A 1 322 ? -20.625 3.902 4.223 1 77.94 322 ILE A CA 1
ATOM 2527 C C . ILE A 1 322 ? -21.828 3.859 5.168 1 77.94 322 ILE A C 1
ATOM 2529 O O . ILE A 1 322 ? -22.938 4.195 4.773 1 77.94 322 ILE A O 1
ATOM 2533 N N . LYS A 1 323 ? -21.641 3.393 6.254 1 61 323 LYS A N 1
ATOM 2534 C CA . LYS A 1 323 ? -22.766 3.248 7.176 1 61 323 LYS A CA 1
ATOM 2535 C C . LYS A 1 323 ? -23.109 4.586 7.824 1 61 323 LYS A C 1
ATOM 2537 O O . LYS A 1 323 ? -24.141 4.703 8.492 1 61 323 LYS A O 1
ATOM 2542 N N . LYS A 1 324 ? -22.375 5.637 7.449 1 55.12 324 LYS A N 1
ATOM 2543 C CA . LYS A 1 324 ? -22.781 6.922 8.016 1 55.12 324 LYS A CA 1
ATOM 2544 C C . LYS A 1 324 ? -23.625 7.719 7.027 1 55.12 324 LYS A C 1
ATOM 2546 O O . LYS A 1 324 ? -23.406 7.633 5.816 1 55.12 324 LYS A O 1
ATOM 2551 N N . MET B 1 1 ? 55.562 5.48 -25.578 1 23.66 1 MET B N 1
ATOM 2552 C CA . MET B 1 1 ? 54.375 6.324 -25.703 1 23.66 1 MET B CA 1
ATOM 2553 C C . MET B 1 1 ? 53.094 5.473 -25.797 1 23.66 1 MET B C 1
ATOM 2555 O O . MET B 1 1 ? 52.75 4.969 -26.859 1 23.66 1 MET B O 1
ATOM 2559 N N . GLY B 1 2 ? 52.844 4.555 -24.844 1 25.61 2 GLY B N 1
ATOM 2560 C CA . GLY B 1 2 ? 52.156 3.285 -24.891 1 25.61 2 GLY B CA 1
ATOM 2561 C C . GLY B 1 2 ? 50.656 3.439 -25.031 1 25.61 2 GLY B C 1
ATOM 2562 O O . GLY B 1 2 ? 50.062 4.441 -24.578 1 25.61 2 GLY B O 1
ATOM 2563 N N . PRO B 1 3 ? 49.938 2.758 -26.047 1 28.36 3 PRO B N 1
ATOM 2564 C CA . PRO B 1 3 ? 48.594 2.758 -26.578 1 28.36 3 PRO B CA 1
ATOM 2565 C C . PRO B 1 3 ? 47.531 2.488 -25.516 1 28.36 3 PRO B C 1
ATOM 2567 O O . PRO B 1 3 ? 46.344 2.377 -25.828 1 28.36 3 PRO B O 1
ATOM 2570 N N . THR B 1 4 ? 47.938 2.322 -24.281 1 28.34 4 THR B N 1
ATOM 2571 C CA . THR B 1 4 ? 47.031 1.729 -23.297 1 28.34 4 THR B CA 1
ATOM 2572 C C . THR B 1 4 ? 45.906 2.697 -22.969 1 28.34 4 THR B C 1
ATOM 2574 O O . THR B 1 4 ? 45 2.354 -22.219 1 28.34 4 THR B O 1
ATOM 2577 N N . VAL B 1 5 ? 46.125 4.055 -23.219 1 28.33 5 VAL B N 1
ATOM 2578 C CA . VAL B 1 5 ? 45.156 5.043 -22.75 1 28.33 5 VAL B CA 1
ATOM 2579 C C . VAL B 1 5 ? 43.906 4.977 -23.609 1 28.33 5 VAL B C 1
ATOM 2581 O O . VAL B 1 5 ? 42.812 5.375 -23.156 1 28.33 5 VAL B O 1
ATOM 2584 N N . GLU B 1 6 ? 44.062 4.465 -24.891 1 28.05 6 GLU B N 1
ATOM 2585 C CA . GLU B 1 6 ? 43 4.625 -25.875 1 28.05 6 GLU B CA 1
ATOM 2586 C C . GLU B 1 6 ? 41.844 3.672 -25.578 1 28.05 6 GLU B C 1
ATOM 2588 O O . GLU B 1 6 ? 40.688 4.004 -25.828 1 28.05 6 GLU B O 1
ATOM 2593 N N . VAL B 1 7 ? 42.25 2.436 -25.141 1 25.25 7 VAL B N 1
ATOM 2594 C CA . VAL B 1 7 ? 41.219 1.406 -25.062 1 25.25 7 VAL B CA 1
ATOM 2595 C C . VAL B 1 7 ? 40.219 1.753 -23.953 1 25.25 7 VAL B C 1
ATOM 2597 O O . VAL B 1 7 ? 39.062 1.338 -24.016 1 25.25 7 VAL B O 1
ATOM 2600 N N . TYR B 1 8 ? 40.75 2.512 -22.938 1 25.75 8 TYR B N 1
ATOM 2601 C CA . TYR B 1 8 ? 39.844 2.793 -21.828 1 25.75 8 TYR B CA 1
ATOM 2602 C C . TYR B 1 8 ? 38.75 3.773 -22.266 1 25.75 8 TYR B C 1
ATOM 2604 O O . TYR B 1 8 ? 37.625 3.732 -21.75 1 25.75 8 TYR B O 1
ATOM 2612 N N . ASP B 1 9 ? 39.094 4.676 -23.203 1 27.53 9 ASP B N 1
ATOM 2613 C CA . ASP B 1 9 ? 38.125 5.668 -23.656 1 27.53 9 ASP B CA 1
ATOM 2614 C C . ASP B 1 9 ? 37.031 5.02 -24.516 1 27.53 9 ASP B C 1
ATOM 2616 O O . ASP B 1 9 ? 35.906 5.453 -24.5 1 27.53 9 ASP B O 1
ATOM 2620 N N . MET B 1 10 ? 37.469 4.02 -25.344 1 25.66 10 MET B N 1
ATOM 2621 C CA . MET B 1 10 ? 36.531 3.416 -26.281 1 25.66 10 MET B CA 1
ATOM 2622 C C . MET B 1 10 ? 35.469 2.615 -25.547 1 25.66 10 MET B C 1
ATOM 2624 O O . MET B 1 10 ? 34.312 2.57 -25.984 1 25.66 10 MET B O 1
ATOM 2628 N N . LEU B 1 11 ? 35.906 1.892 -24.5 1 25.8 11 LEU B N 1
ATOM 2629 C CA . LEU B 1 11 ? 34.906 1.101 -23.797 1 25.8 11 LEU B CA 1
ATOM 2630 C C . LEU B 1 11 ? 33.906 2.004 -23.094 1 25.8 11 LEU B C 1
ATOM 2632 O O . LEU B 1 11 ? 32.75 1.614 -22.891 1 25.8 11 LEU B O 1
ATOM 2636 N N . PHE B 1 12 ? 34.375 3.229 -22.719 1 27.39 12 PHE B N 1
ATOM 2637 C CA . PHE B 1 12 ? 33.438 4.172 -22.125 1 27.39 12 PHE B CA 1
ATOM 2638 C C . PHE B 1 12 ? 32.375 4.602 -23.156 1 27.39 12 PHE B C 1
ATOM 2640 O O . PHE B 1 12 ? 31.203 4.707 -22.844 1 27.39 12 PHE B O 1
ATOM 2647 N N . TYR B 1 13 ? 32.781 4.828 -24.453 1 28.52 13 TYR B N 1
ATOM 2648 C CA . TYR B 1 13 ? 31.859 5.285 -25.484 1 28.52 13 TYR B CA 1
ATOM 2649 C C . TYR B 1 13 ? 30.859 4.191 -25.844 1 28.52 13 TYR B C 1
ATOM 2651 O O . TYR B 1 13 ? 29.703 4.48 -26.188 1 28.52 13 TYR B O 1
ATOM 2659 N N . GLY B 1 14 ? 31.312 2.941 -25.906 1 25.77 14 GLY B N 1
ATOM 2660 C CA . GLY B 1 14 ? 30.375 1.878 -26.281 1 25.77 14 GLY B CA 1
ATOM 2661 C C . GLY B 1 14 ? 29.266 1.685 -25.266 1 25.77 14 GLY B C 1
ATOM 2662 O O . GLY B 1 14 ? 28.125 1.416 -25.625 1 25.77 14 GLY B O 1
ATOM 2663 N N . VAL B 1 15 ? 29.656 1.752 -23.969 1 26.94 15 VAL B N 1
ATOM 2664 C CA . VAL B 1 15 ? 28.609 1.562 -22.969 1 26.94 15 VAL B CA 1
ATOM 2665 C C . VAL B 1 15 ? 27.641 2.738 -23 1 26.94 15 VAL B C 1
ATOM 2667 O O . VAL B 1 15 ? 26.422 2.557 -22.859 1 26.94 15 VAL B O 1
ATOM 2670 N N . VAL B 1 16 ? 28.078 3.998 -23.312 1 28.56 16 VAL B N 1
ATOM 2671 C CA . VAL B 1 16 ? 27.156 5.109 -23.5 1 28.56 16 VAL B CA 1
ATOM 2672 C C . VAL B 1 16 ? 26.281 4.859 -24.719 1 28.56 16 VAL B C 1
ATOM 2674 O O . VAL B 1 16 ? 25.094 5.184 -24.719 1 28.56 16 VAL B O 1
ATOM 2677 N N . TYR B 1 17 ? 26.812 4.305 -25.797 1 26.17 17 TYR B N 1
ATOM 2678 C CA . TYR B 1 17 ? 26.016 4.039 -26.984 1 26.17 17 TYR B CA 1
ATOM 2679 C C . TYR B 1 17 ? 24.953 2.99 -26.719 1 26.17 17 TYR B C 1
ATOM 2681 O O . TYR B 1 17 ? 23.828 3.1 -27.219 1 26.17 17 TYR B O 1
ATOM 2689 N N . LEU B 1 18 ? 25.312 1.884 -26 1 25.3 18 LEU B N 1
ATOM 2690 C CA . LEU B 1 18 ? 24.266 0.896 -25.734 1 25.3 18 LEU B CA 1
ATOM 2691 C C . LEU B 1 18 ? 23.188 1.473 -24.828 1 25.3 18 LEU B C 1
ATOM 2693 O O . LEU B 1 18 ? 22 1.187 -25.016 1 25.3 18 LEU B O 1
ATOM 2697 N N . ILE B 1 19 ? 23.531 2.352 -23.906 1 28.41 19 ILE B N 1
ATOM 2698 C CA . ILE B 1 19 ? 22.438 2.916 -23.125 1 28.41 19 ILE B CA 1
ATOM 2699 C C . ILE B 1 19 ? 21.594 3.828 -24 1 28.41 19 ILE B C 1
ATOM 2701 O O . ILE B 1 19 ? 20.406 4.039 -23.734 1 28.41 19 ILE B O 1
ATOM 2705 N N . LYS B 1 20 ? 22.062 4.527 -25.016 1 26.97 20 LYS B N 1
ATOM 2706 C CA . LYS B 1 20 ? 21.281 5.383 -25.906 1 26.97 20 LYS B CA 1
ATOM 2707 C C . LYS B 1 20 ? 20.25 4.574 -26.688 1 26.97 20 LYS B C 1
ATOM 2709 O O . LYS B 1 20 ? 19.141 5.047 -26.922 1 26.97 20 LYS B O 1
ATOM 2714 N N . ASN B 1 21 ? 20.641 3.459 -27.297 1 26.38 21 ASN B N 1
ATOM 2715 C CA . ASN B 1 21 ? 19.656 2.764 -28.109 1 26.38 21 ASN B CA 1
ATOM 2716 C C . ASN B 1 21 ? 18.578 2.117 -27.266 1 26.38 21 ASN B C 1
ATOM 2718 O O . ASN B 1 21 ? 17.5 1.772 -27.766 1 26.38 21 ASN B O 1
ATOM 2722 N N . VAL B 1 22 ? 18.922 1.521 -26.062 1 24.86 22 VAL B N 1
ATOM 2723 C CA . VAL B 1 22 ? 17.844 0.958 -25.266 1 24.86 22 VAL B CA 1
ATOM 2724 C C . VAL B 1 22 ? 17.016 2.084 -24.641 1 24.86 22 VAL B C 1
ATOM 2726 O O . VAL B 1 22 ? 16.078 1.83 -23.891 1 24.86 22 VAL B O 1
ATOM 2729 N N . ARG B 1 23 ? 17.344 3.396 -24.656 1 26.78 23 ARG B N 1
ATOM 2730 C CA . ARG B 1 23 ? 16.594 4.508 -24.078 1 26.78 23 ARG B CA 1
ATOM 2731 C C . ARG B 1 23 ? 15.188 4.582 -24.688 1 26.78 23 ARG B C 1
ATOM 2733 O O . ARG B 1 23 ? 14.273 5.148 -24.078 1 26.78 23 ARG B O 1
ATOM 2740 N N . ARG B 1 24 ? 15.078 4.508 -25.984 1 27.22 24 ARG B N 1
ATOM 2741 C CA . ARG B 1 24 ? 13.859 5.035 -26.578 1 27.22 24 ARG B CA 1
ATOM 2742 C C . ARG B 1 24 ? 12.641 4.242 -26.125 1 27.22 24 ARG B C 1
ATOM 2744 O O . ARG B 1 24 ? 11.586 4.816 -25.859 1 27.22 24 ARG B O 1
ATOM 2751 N N . ASN B 1 25 ? 12.492 2.904 -26.469 1 25.94 25 ASN B N 1
ATOM 2752 C CA . ASN B 1 25 ? 11.172 2.287 -26.406 1 25.94 25 ASN B CA 1
ATOM 2753 C C . ASN B 1 25 ? 10.852 1.819 -24.984 1 25.94 25 ASN B C 1
ATOM 2755 O O . ASN B 1 25 ? 9.75 2.061 -24.484 1 25.94 25 ASN B O 1
ATOM 2759 N N . ALA B 1 26 ? 11.5 0.73 -24.391 1 26.27 26 ALA B N 1
ATOM 2760 C CA . ALA B 1 26 ? 11.094 -0.008 -23.203 1 26.27 26 ALA B CA 1
ATOM 2761 C C . ALA B 1 26 ? 11.562 0.697 -21.938 1 26.27 26 ALA B C 1
ATOM 2763 O O . ALA B 1 26 ? 11.156 0.339 -20.828 1 26.27 26 ALA B O 1
ATOM 2764 N N . LEU B 1 27 ? 12.531 1.63 -21.891 1 26.83 27 LEU B N 1
ATOM 2765 C CA . LEU B 1 27 ? 13.273 2.168 -20.75 1 26.83 27 LEU B CA 1
ATOM 2766 C C . LEU B 1 27 ? 12.453 3.219 -20.016 1 26.83 27 LEU B C 1
ATOM 2768 O O . LEU B 1 27 ? 12.766 3.566 -18.875 1 26.83 27 LEU B O 1
ATOM 2772 N N . SER B 1 28 ? 11.562 3.887 -20.656 1 28.81 28 SER B N 1
ATOM 2773 C CA . SER B 1 28 ? 10.984 5.047 -19.984 1 28.81 28 SER B CA 1
ATOM 2774 C C . SER B 1 28 ? 10.297 4.652 -18.688 1 28.81 28 SER B C 1
ATOM 2776 O O . SER B 1 28 ? 10.383 5.367 -17.688 1 28.81 28 SER B O 1
ATOM 2778 N N . LYS B 1 29 ? 9.5 3.498 -18.703 1 29.25 29 LYS B N 1
ATOM 2779 C CA . LYS B 1 29 ? 8.609 3.117 -17.609 1 29.25 29 LYS B CA 1
ATOM 2780 C C . LYS B 1 29 ? 9.391 2.506 -16.453 1 29.25 29 LYS B C 1
ATOM 2782 O O . LYS B 1 29 ? 8.938 2.555 -15.305 1 29.25 29 LYS B O 1
ATOM 2787 N N . GLU B 1 30 ? 10.555 1.829 -16.672 1 27.41 30 GLU B N 1
ATOM 2788 C CA . GLU B 1 30 ? 11.312 1.062 -15.68 1 27.41 30 GLU B CA 1
ATOM 2789 C C . GLU B 1 30 ? 12.094 1.982 -14.742 1 27.41 30 GLU B C 1
ATOM 2791 O O . GLU B 1 30 ? 12.398 1.613 -13.609 1 27.41 30 GLU B O 1
ATOM 2796 N N . TYR B 1 31 ? 12.398 3.205 -15.023 1 27.69 31 TYR B N 1
ATOM 2797 C CA . TYR B 1 31 ? 13.219 4.191 -14.328 1 27.69 31 TYR B CA 1
ATOM 2798 C C . TYR B 1 31 ? 12.508 4.703 -13.078 1 27.69 31 TYR B C 1
ATOM 2800 O O . TYR B 1 31 ? 13.156 5.09 -12.102 1 27.69 31 TYR B O 1
ATOM 2808 N N . ASP B 1 32 ? 11.211 4.668 -12.992 1 29.17 32 ASP B N 1
ATOM 2809 C CA . ASP B 1 32 ? 10.469 5.312 -11.906 1 29.17 32 ASP B CA 1
ATOM 2810 C C . ASP B 1 32 ? 10.641 4.547 -10.594 1 29.17 32 ASP B C 1
ATOM 2812 O O . ASP B 1 32 ? 10.578 5.133 -9.516 1 29.17 32 ASP B O 1
ATOM 2816 N N . GLN B 1 33 ? 11 3.232 -10.609 1 28.95 33 GLN B N 1
ATOM 2817 C CA . GLN B 1 33 ? 10.93 2.324 -9.469 1 28.95 33 GLN B CA 1
ATOM 2818 C C . GLN B 1 33 ? 12.164 2.449 -8.578 1 28.95 33 GLN B C 1
ATOM 2820 O O . GLN B 1 33 ? 12.117 2.117 -7.395 1 28.95 33 GLN B O 1
ATOM 2825 N N . PHE B 1 34 ? 13.414 2.973 -8.969 1 29.28 34 PHE B N 1
ATOM 2826 C CA . PHE B 1 34 ? 14.742 3.008 -8.375 1 29.28 34 PHE B CA 1
ATOM 2827 C C . PHE B 1 34 ? 14.797 3.998 -7.215 1 29.28 34 PHE B C 1
ATOM 2829 O O . PHE B 1 34 ? 15.445 3.742 -6.199 1 29.28 34 PHE B O 1
ATOM 2836 N N . SER B 1 35 ? 14.094 4.992 -7.156 1 32.75 35 SER B N 1
ATOM 2837 C CA . SER B 1 35 ? 14.242 6.195 -6.348 1 32.75 35 SER B CA 1
ATOM 2838 C C . SER B 1 35 ? 13.789 5.961 -4.91 1 32.75 35 SER B C 1
ATOM 2840 O O . SER B 1 35 ? 14.289 6.605 -3.984 1 32.75 35 SER B O 1
ATOM 2842 N N . SER B 1 36 ? 13.086 4.938 -4.559 1 34.31 36 SER B N 1
ATOM 2843 C CA . SER B 1 36 ? 12.414 4.883 -3.264 1 34.31 36 SER B CA 1
ATOM 2844 C C . SER B 1 36 ? 13.352 4.359 -2.18 1 34.31 36 SER B C 1
ATOM 2846 O O . SER B 1 36 ? 13.344 4.855 -1.053 1 34.31 36 SER B O 1
ATOM 2848 N N . ALA B 1 37 ? 14.367 3.406 -2.389 1 30.53 37 ALA B N 1
ATOM 2849 C CA . ALA B 1 37 ? 15.242 2.787 -1.396 1 30.53 37 ALA B CA 1
ATOM 2850 C C . ALA B 1 37 ? 16.266 3.789 -0.862 1 30.53 37 ALA B C 1
ATOM 2852 O O . ALA B 1 37 ? 16.531 3.82 0.339 1 30.53 37 ALA B O 1
ATOM 2853 N N . PHE B 1 38 ? 16.797 4.633 -1.613 1 35.34 38 PHE B N 1
ATOM 2854 C CA . PHE B 1 38 ? 17.828 5.602 -1.256 1 35.34 38 PHE B CA 1
ATOM 2855 C C . PHE B 1 38 ? 17.297 6.605 -0.24 1 35.34 38 PHE B C 1
ATOM 2857 O O . PHE B 1 38 ? 18 6.973 0.702 1 35.34 38 PHE B O 1
ATOM 2864 N N . SER B 1 39 ? 16.078 6.906 -0.362 1 36.5 39 SER B N 1
ATOM 2865 C CA . SER B 1 39 ? 15.5 7.953 0.474 1 36.5 39 SER B CA 1
ATOM 2866 C C . SER B 1 39 ? 15.375 7.496 1.922 1 36.5 39 SER B C 1
ATOM 2868 O O . SER B 1 39 ? 15.648 8.258 2.85 1 36.5 39 SER B O 1
ATOM 2870 N N . LYS B 1 40 ? 15.102 6.203 2.117 1 33.25 40 LYS B N 1
ATOM 2871 C CA . LYS B 1 40 ? 14.914 5.656 3.457 1 33.25 40 LYS B CA 1
ATOM 2872 C C . LYS B 1 40 ? 16.234 5.629 4.227 1 33.25 40 LYS B C 1
ATOM 2874 O O . LYS B 1 40 ? 16.266 5.93 5.422 1 33.25 40 LYS B O 1
ATOM 2879 N N . ALA B 1 41 ? 17.328 5.355 3.57 1 32.69 41 ALA B N 1
ATOM 2880 C CA . ALA B 1 41 ? 18.656 5.312 4.18 1 32.69 41 ALA B CA 1
ATOM 2881 C C . ALA B 1 41 ? 19.078 6.695 4.68 1 32.69 41 ALA B C 1
ATOM 2883 O O . ALA B 1 41 ? 19.609 6.824 5.785 1 32.69 41 ALA B O 1
ATOM 2884 N N . ARG B 1 42 ? 18.844 7.691 3.977 1 38.28 42 ARG B N 1
ATOM 2885 C CA . ARG B 1 42 ? 19.234 9.047 4.34 1 38.28 42 ARG B CA 1
ATOM 2886 C C . ARG B 1 42 ? 18.453 9.531 5.562 1 38.28 42 ARG B C 1
ATOM 2888 O O . ARG B 1 42 ? 19.031 10.164 6.457 1 38.28 42 ARG B O 1
ATOM 2895 N N . ALA B 1 43 ? 17.234 9.25 5.672 1 35.25 43 ALA B N 1
ATOM 2896 C CA . ALA B 1 43 ? 16.422 9.672 6.809 1 35.25 43 ALA B CA 1
ATOM 2897 C C . ALA B 1 43 ? 16.906 9.023 8.102 1 35.25 43 ALA B C 1
ATOM 2899 O O . ALA B 1 43 ? 16.781 9.609 9.18 1 35.25 43 ALA B O 1
ATOM 2900 N N . ALA B 1 44 ? 17.453 7.852 8 1 34.06 44 ALA B N 1
ATOM 2901 C CA . ALA B 1 44 ? 18.031 7.168 9.156 1 34.06 44 ALA B CA 1
ATOM 2902 C C . ALA B 1 44 ? 19.453 7.648 9.422 1 34.06 44 ALA B C 1
ATOM 2904 O O . ALA B 1 44 ? 20.141 7.117 10.297 1 34.06 44 ALA B O 1
ATOM 2905 N N . GLY B 1 45 ? 19.953 8.68 8.852 1 35.5 45 GLY B N 1
ATOM 2906 C CA . GLY B 1 45 ? 21.188 9.375 9.133 1 35.5 45 GLY B CA 1
ATOM 2907 C C . GLY B 1 45 ? 22.406 8.695 8.531 1 35.5 45 GLY B C 1
ATOM 2908 O O . GLY B 1 45 ? 23.531 8.922 8.977 1 35.5 45 GLY B O 1
ATOM 2909 N N . VAL B 1 46 ? 22.188 7.633 7.793 1 34.16 46 VAL B N 1
ATOM 2910 C CA . VAL B 1 46 ? 23.328 6.945 7.211 1 34.16 46 VAL B CA 1
ATOM 2911 C C . VAL B 1 46 ? 23.906 7.777 6.066 1 34.16 46 VAL B C 1
ATOM 2913 O O . VAL B 1 46 ? 23.156 8.281 5.223 1 34.16 46 VAL B O 1
ATOM 2916 N N . ASP B 1 47 ? 25.078 8.273 6.258 1 33.34 47 ASP B N 1
ATOM 2917 C CA . ASP B 1 47 ? 25.812 8.922 5.172 1 33.34 47 ASP B CA 1
ATOM 2918 C C . ASP B 1 47 ? 25.875 8.023 3.941 1 33.34 47 ASP B C 1
ATOM 2920 O O . ASP B 1 47 ? 26.703 7.113 3.881 1 33.34 47 ASP B O 1
ATOM 2924 N N . VAL B 1 48 ? 24.938 7.957 3.113 1 37.25 48 VAL B N 1
ATOM 2925 C CA . VAL B 1 48 ? 24.766 7.145 1.913 1 37.25 48 VAL B CA 1
ATOM 2926 C C . VAL B 1 48 ? 25.953 7.336 0.985 1 37.25 48 VAL B C 1
ATOM 2928 O O . VAL B 1 48 ? 26.328 6.426 0.244 1 37.25 48 VAL B O 1
ATOM 2931 N N . ASN B 1 49 ? 26.547 8.484 1.028 1 36.81 49 ASN B N 1
ATOM 2932 C CA . ASN B 1 49 ? 27.688 8.734 0.162 1 36.81 49 ASN B CA 1
ATOM 2933 C C . ASN B 1 49 ? 28.875 7.828 0.514 1 36.81 49 ASN B C 1
ATOM 2935 O O . ASN B 1 49 ? 29.516 7.277 -0.375 1 36.81 49 ASN B O 1
ATOM 2939 N N . SER B 1 50 ? 29.328 7.855 1.682 1 38.06 50 SER B N 1
ATOM 2940 C CA . SER B 1 50 ? 30.422 7 2.119 1 38.06 50 SER B CA 1
ATOM 2941 C C . SER B 1 50 ? 30.078 5.527 1.953 1 38.06 50 SER B C 1
ATOM 2943 O O . SER B 1 50 ? 30.953 4.711 1.627 1 38.06 50 SER B O 1
ATOM 2945 N N . TYR B 1 51 ? 28.828 5.238 2.104 1 36 51 TYR B N 1
ATOM 2946 C CA . TYR B 1 51 ? 28.375 3.859 1.967 1 36 51 TYR B CA 1
ATOM 2947 C C . TYR B 1 51 ? 28.422 3.408 0.512 1 36 51 TYR B C 1
ATOM 2949 O O . TYR B 1 51 ? 28.891 2.305 0.215 1 36 51 TYR B O 1
ATOM 2957 N N . CYS B 1 52 ? 28.062 4.285 -0.395 1 37.69 52 CYS B N 1
ATOM 2958 C CA . CYS B 1 52 ? 28.062 3.91 -1.805 1 37.69 52 CYS B CA 1
ATOM 2959 C C . CYS B 1 52 ? 29.484 3.826 -2.346 1 37.69 52 CYS B C 1
ATOM 2961 O O . CYS B 1 52 ? 29.75 3.066 -3.277 1 37.69 52 CYS B O 1
ATOM 2963 N N . LYS B 1 53 ? 30.406 4.715 -2.004 1 38.59 53 LYS B N 1
ATOM 2964 C CA . LYS B 1 53 ? 31.797 4.594 -2.43 1 38.59 53 LYS B CA 1
ATOM 2965 C C . LYS B 1 53 ? 32.406 3.295 -1.923 1 38.59 53 LYS B C 1
ATOM 2967 O O . LYS B 1 53 ? 33.188 2.646 -2.639 1 38.59 53 LYS B O 1
ATOM 2972 N N . ARG B 1 54 ? 32.219 3.078 -0.72 1 38.12 54 ARG B N 1
ATOM 2973 C CA . ARG B 1 54 ? 32.906 1.936 -0.121 1 38.12 54 ARG B CA 1
ATOM 2974 C C . ARG B 1 54 ? 32.469 0.63 -0.775 1 38.12 54 ARG B C 1
ATOM 2976 O O . ARG B 1 54 ? 33.188 -0.368 -0.729 1 38.12 54 ARG B O 1
ATOM 2983 N N . ASN B 1 55 ? 31.188 0.582 -1.309 1 45.09 55 ASN B N 1
ATOM 2984 C CA . ASN B 1 55 ? 30.531 -0.709 -1.489 1 45.09 55 ASN B CA 1
ATOM 2985 C C . ASN B 1 55 ? 30.812 -1.293 -2.871 1 45.09 55 ASN B C 1
ATOM 2987 O O . ASN B 1 55 ? 30.344 -2.385 -3.197 1 45.09 55 ASN B O 1
ATOM 2991 N N . ARG B 1 56 ? 31.312 -0.43 -3.809 1 46.84 56 ARG B N 1
ATOM 2992 C CA . ARG B 1 56 ? 31.594 -1.046 -5.098 1 46.84 56 ARG B CA 1
ATOM 2993 C C . ARG B 1 56 ? 32.781 -1.994 -4.996 1 46.84 56 ARG B C 1
ATOM 2995 O O . ARG B 1 56 ? 33 -2.832 -5.879 1 46.84 56 ARG B O 1
ATOM 3002 N N . THR B 1 57 ? 33.375 -1.726 -4.039 1 61.66 57 THR B N 1
ATOM 3003 C CA . THR B 1 57 ? 34.562 -2.551 -3.971 1 61.66 57 THR B CA 1
ATOM 3004 C C . THR B 1 57 ? 34.312 -3.812 -3.152 1 61.66 57 THR B C 1
ATOM 3006 O O . THR B 1 57 ? 35.219 -4.625 -2.957 1 61.66 57 THR B O 1
ATOM 3009 N N . VAL B 1 58 ? 32.969 -3.881 -2.84 1 77.12 58 VAL B N 1
ATOM 3010 C CA . VAL B 1 58 ? 32.719 -5.039 -1.988 1 77.12 58 VAL B CA 1
ATOM 3011 C C . VAL B 1 58 ? 32.5 -6.277 -2.852 1 77.12 58 VAL B C 1
ATOM 3013 O O . VAL B 1 58 ? 31.766 -6.234 -3.848 1 77.12 58 VAL B O 1
ATOM 3016 N N . LEU B 1 59 ? 33.25 -7.238 -2.648 1 83.31 59 LEU B N 1
ATOM 3017 C CA . LEU B 1 59 ? 33.125 -8.5 -3.369 1 83.31 59 LEU B CA 1
ATOM 3018 C C . LEU B 1 59 ? 31.844 -9.219 -2.984 1 83.31 59 LEU B C 1
ATOM 3020 O O . LEU B 1 59 ? 31.578 -9.438 -1.8 1 83.31 59 LEU B O 1
ATOM 3024 N N . VAL B 1 60 ? 31.047 -9.383 -4 1 89.56 60 VAL B N 1
ATOM 3025 C CA . VAL B 1 60 ? 29.812 -10.117 -3.762 1 89.56 60 VAL B CA 1
ATOM 3026 C C . VAL B 1 60 ? 29.859 -11.445 -4.516 1 89.56 60 VAL B C 1
ATOM 3028 O O . VAL B 1 60 ? 30.547 -11.578 -5.523 1 89.56 60 VAL B O 1
ATOM 3031 N N . PRO B 1 61 ? 29.125 -12.469 -3.982 1 92.19 61 PRO B N 1
ATOM 3032 C CA . PRO B 1 61 ? 29.078 -13.75 -4.691 1 92.19 61 PRO B CA 1
ATOM 3033 C C . PRO B 1 61 ? 28.422 -13.641 -6.066 1 92.19 61 PRO B C 1
ATOM 3035 O O . PRO B 1 61 ? 27.625 -12.734 -6.301 1 92.19 61 PRO B O 1
ATOM 3038 N N . LYS B 1 62 ? 28.859 -14.594 -6.898 1 92.38 62 LYS B N 1
ATOM 3039 C CA . LYS B 1 62 ? 28.219 -14.672 -8.211 1 92.38 62 LYS B CA 1
ATOM 3040 C C . LYS B 1 62 ? 26.766 -15.141 -8.094 1 92.38 62 LYS B C 1
ATOM 3042 O O . LYS B 1 62 ? 26.469 -16.062 -7.32 1 92.38 62 LYS B O 1
ATOM 3047 N N . VAL B 1 63 ? 25.984 -14.562 -8.883 1 95 63 VAL B N 1
ATOM 3048 C CA . VAL B 1 63 ? 24.562 -14.883 -8.859 1 95 63 VAL B CA 1
ATOM 3049 C C . VAL B 1 63 ? 24.203 -15.703 -10.094 1 95 63 VAL B C 1
ATOM 3051 O O . VAL B 1 63 ? 24.484 -15.297 -11.227 1 95 63 VAL B O 1
ATOM 3054 N N . LYS B 1 64 ? 23.594 -16.859 -9.914 1 96.62 64 LYS B N 1
ATOM 3055 C CA . LYS B 1 64 ? 23.188 -17.734 -11.008 1 96.62 64 LYS B CA 1
ATOM 3056 C C . LYS B 1 64 ? 21.797 -17.359 -11.523 1 96.62 64 LYS B C 1
ATOM 3058 O O . LYS B 1 64 ? 21.547 -17.391 -12.734 1 96.62 64 LYS B O 1
ATOM 3063 N N . GLY B 1 65 ? 20.906 -17.078 -10.703 1 97.62 65 GLY B N 1
ATOM 3064 C CA . GLY B 1 65 ? 19.531 -16.672 -11.016 1 97.62 65 GLY B CA 1
ATOM 3065 C C . GLY B 1 65 ? 19.234 -15.234 -10.656 1 97.62 65 GLY B C 1
ATOM 3066 O O . GLY B 1 65 ? 19.938 -14.32 -11.086 1 97.62 65 GLY B O 1
ATOM 3067 N N . GLU B 1 66 ? 18.203 -15.039 -9.891 1 97.5 66 GLU B N 1
ATOM 3068 C CA . GLU B 1 66 ? 17.906 -13.719 -9.352 1 97.5 66 GLU B CA 1
ATOM 3069 C C . GLU B 1 66 ? 17.906 -13.727 -7.824 1 97.5 66 GLU B C 1
ATOM 3071 O O . GLU B 1 66 ? 17.766 -14.789 -7.207 1 97.5 66 GLU B O 1
ATOM 3076 N N . ILE B 1 67 ? 18.047 -12.57 -7.273 1 98.12 67 ILE B N 1
ATOM 3077 C CA . ILE B 1 67 ? 18.141 -12.453 -5.82 1 98.12 67 ILE B CA 1
ATOM 3078 C C . ILE B 1 67 ? 16.766 -12.141 -5.242 1 98.12 67 ILE B C 1
ATOM 3080 O O . ILE B 1 67 ? 16.172 -11.109 -5.555 1 98.12 67 ILE B O 1
ATOM 3084 N N . VAL B 1 68 ? 16.297 -13.117 -4.5 1 98.56 68 VAL B N 1
ATOM 3085 C CA . VAL B 1 68 ? 15.086 -12.922 -3.699 1 98.56 68 VAL B CA 1
ATOM 3086 C C . VAL B 1 68 ? 15.469 -12.508 -2.281 1 98.56 68 VAL B C 1
ATOM 3088 O O . VAL B 1 68 ? 16.375 -13.094 -1.673 1 98.56 68 VAL B O 1
ATOM 3091 N N . TYR B 1 69 ? 14.805 -11.516 -1.781 1 97.81 69 TYR B N 1
ATOM 3092 C CA . TYR B 1 69 ? 15.242 -10.938 -0.516 1 97.81 69 TYR B CA 1
ATOM 3093 C C . TYR B 1 69 ? 14.055 -10.711 0.416 1 97.81 69 TYR B C 1
ATOM 3095 O O . TYR B 1 69 ? 12.922 -10.57 -0.04 1 97.81 69 TYR B O 1
ATOM 3103 N N . GLY B 1 70 ? 14.367 -10.695 1.679 1 95.5 70 GLY B N 1
ATOM 3104 C CA . GLY B 1 70 ? 13.359 -10.492 2.711 1 95.5 70 GLY B CA 1
ATOM 3105 C C . GLY B 1 70 ? 13.008 -11.766 3.457 1 95.5 70 GLY B C 1
ATOM 3106 O O . GLY B 1 70 ? 12.977 -12.852 2.867 1 95.5 70 GLY B O 1
ATOM 3107 N N . THR B 1 71 ? 12.641 -11.586 4.625 1 93.38 71 THR B N 1
ATOM 3108 C CA . THR B 1 71 ? 12.406 -12.727 5.512 1 93.38 71 THR B CA 1
ATOM 3109 C C . THR B 1 71 ? 11.281 -13.602 4.98 1 93.38 71 THR B C 1
ATOM 3111 O O . THR B 1 71 ? 11.461 -14.805 4.77 1 93.38 71 THR B O 1
ATOM 3114 N N . TYR B 1 72 ? 10.18 -13.008 4.613 1 94.94 72 TYR B N 1
ATOM 3115 C CA . TYR B 1 72 ? 9 -13.781 4.254 1 94.94 72 TYR B CA 1
ATOM 3116 C C . TYR B 1 72 ? 9.086 -14.273 2.812 1 94.94 72 TYR B C 1
ATOM 3118 O O . TYR B 1 72 ? 8.781 -15.43 2.525 1 94.94 72 TYR B O 1
ATOM 3126 N N . PRO B 1 73 ? 9.555 -13.453 1.95 1 97.19 73 PRO B N 1
ATOM 3127 C CA . PRO B 1 73 ? 9.75 -13.961 0.591 1 97.19 73 PRO B CA 1
ATOM 3128 C C . PRO B 1 73 ? 10.688 -15.164 0.539 1 97.19 73 PRO B C 1
ATOM 3130 O O . PRO B 1 73 ? 10.406 -16.141 -0.147 1 97.19 73 PRO B O 1
ATOM 3133 N N . VAL B 1 74 ? 11.742 -15.086 1.298 1 97.81 74 VAL B N 1
ATOM 3134 C CA . VAL B 1 74 ? 12.719 -16.172 1.308 1 97.81 74 VAL B CA 1
ATOM 3135 C C . VAL B 1 74 ? 12.094 -17.422 1.936 1 97.81 74 VAL B C 1
ATOM 3137 O O . VAL B 1 74 ? 12.211 -18.516 1.391 1 97.81 74 VAL B O 1
ATOM 3140 N N . LEU B 1 75 ? 11.422 -17.234 3.033 1 97.19 75 LEU B N 1
ATOM 3141 C CA . LEU B 1 75 ? 10.766 -18.344 3.709 1 97.19 75 LEU B CA 1
ATOM 3142 C C . LEU B 1 75 ? 9.781 -19.047 2.775 1 97.19 75 LEU B C 1
ATOM 3144 O O . LEU B 1 75 ? 9.82 -20.266 2.627 1 97.19 75 LEU B O 1
ATOM 3148 N N . GLU B 1 76 ? 8.977 -18.25 2.148 1 97.06 76 GLU B N 1
ATOM 3149 C CA . GLU B 1 76 ? 7.926 -18.812 1.31 1 97.06 76 GLU B CA 1
ATOM 3150 C C . GLU B 1 76 ? 8.5 -19.438 0.037 1 97.06 76 GLU B C 1
ATOM 3152 O O . GLU B 1 76 ? 7.949 -20.391 -0.497 1 97.06 76 GLU B O 1
ATOM 3157 N N . ALA B 1 77 ? 9.586 -18.875 -0.425 1 97.94 77 ALA B N 1
ATOM 3158 C CA . ALA B 1 77 ? 10.258 -19.5 -1.565 1 97.94 77 ALA B CA 1
ATOM 3159 C C . ALA B 1 77 ? 10.711 -20.922 -1.232 1 97.94 77 ALA B C 1
ATOM 3161 O O . ALA B 1 77 ? 10.555 -21.828 -2.045 1 97.94 77 ALA B O 1
ATOM 3162 N N . PHE B 1 78 ? 11.234 -21.125 -0.044 1 97.44 78 PHE B N 1
ATOM 3163 C CA . PHE B 1 78 ? 11.656 -22.453 0.397 1 97.44 78 PHE B CA 1
ATOM 3164 C C . PHE B 1 78 ? 10.461 -23.391 0.547 1 97.44 78 PHE B C 1
ATOM 3166 O O . PHE B 1 78 ? 10.547 -24.562 0.219 1 97.44 78 PHE B O 1
ATOM 3173 N N . ARG B 1 79 ? 9.383 -22.844 0.986 1 95.81 79 ARG B N 1
ATOM 3174 C CA . ARG B 1 79 ? 8.227 -23.672 1.317 1 95.81 79 ARG B CA 1
ATOM 3175 C C . ARG B 1 79 ? 7.438 -24.031 0.063 1 95.81 79 ARG B C 1
ATOM 3177 O O . ARG B 1 79 ? 6.969 -25.172 -0.072 1 95.81 79 ARG B O 1
ATOM 3184 N N . ALA B 1 80 ? 7.262 -23.062 -0.802 1 95.19 80 ALA B N 1
ATOM 3185 C CA . ALA B 1 80 ? 6.391 -23.234 -1.964 1 95.19 80 ALA B CA 1
ATOM 3186 C C . ALA B 1 80 ? 7.059 -24.094 -3.029 1 95.19 80 ALA B C 1
ATOM 3188 O O . ALA B 1 80 ? 6.379 -24.703 -3.863 1 95.19 80 ALA B O 1
ATOM 3189 N N . LYS B 1 81 ? 8.422 -24.062 -3.135 1 95.88 81 LYS B N 1
ATOM 3190 C CA . LYS B 1 81 ? 9.227 -24.906 -4.012 1 95.88 81 LYS B CA 1
ATOM 3191 C C . LYS B 1 81 ? 8.891 -24.656 -5.477 1 95.88 81 LYS B C 1
ATOM 3193 O O . LYS B 1 81 ? 8.812 -25.609 -6.27 1 95.88 81 LYS B O 1
ATOM 3198 N N . ARG B 1 82 ? 8.617 -23.438 -5.734 1 96.56 82 ARG B N 1
ATOM 3199 C CA . ARG B 1 82 ? 8.359 -23.062 -7.121 1 96.56 82 ARG B CA 1
ATOM 3200 C C . ARG B 1 82 ? 9.633 -22.578 -7.809 1 96.56 82 ARG B C 1
ATOM 3202 O O . ARG B 1 82 ? 9.641 -22.344 -9.016 1 96.56 82 ARG B O 1
ATOM 3209 N N . ARG B 1 83 ? 10.641 -22.391 -7 1 97.31 83 ARG B N 1
ATOM 3210 C CA . ARG B 1 83 ? 11.953 -21.984 -7.473 1 97.31 83 ARG B CA 1
ATOM 3211 C C . ARG B 1 83 ? 13 -23.047 -7.191 1 97.31 83 ARG B C 1
ATOM 3213 O O . ARG B 1 83 ? 12.945 -23.734 -6.164 1 97.31 83 ARG B O 1
ATOM 3220 N N . ARG B 1 84 ? 13.922 -23.156 -8.109 1 97.94 84 ARG B N 1
ATOM 3221 C CA . ARG B 1 84 ? 15.172 -23.797 -7.727 1 97.94 84 ARG B CA 1
ATOM 3222 C C . ARG B 1 84 ? 16.094 -22.828 -6.988 1 97.94 84 ARG B C 1
ATOM 3224 O O . ARG B 1 84 ? 16.469 -21.797 -7.531 1 97.94 84 ARG B O 1
ATOM 3231 N N . ILE B 1 85 ? 16.453 -23.188 -5.801 1 98.62 85 ILE B N 1
ATOM 3232 C CA . ILE B 1 85 ? 17.281 -22.312 -4.988 1 98.62 85 ILE B CA 1
ATOM 3233 C C . ILE B 1 85 ? 18.734 -22.781 -5.055 1 98.62 85 ILE B C 1
ATOM 3235 O O . ILE B 1 85 ? 19.047 -23.938 -4.734 1 98.62 85 ILE B O 1
ATOM 3239 N N . TYR B 1 86 ? 19.594 -21.891 -5.418 1 98.44 86 TYR B N 1
ATOM 3240 C CA . TYR B 1 86 ? 21 -22.219 -5.613 1 98.44 86 TYR B CA 1
ATOM 3241 C C . TYR B 1 86 ? 21.797 -22 -4.336 1 98.44 86 TYR B C 1
ATOM 3243 O O . TYR B 1 86 ? 22.656 -22.812 -3.979 1 98.44 86 TYR B O 1
ATOM 3251 N N . LYS B 1 87 ? 21.531 -20.875 -3.695 1 98.44 87 LYS B N 1
ATOM 3252 C CA . LYS B 1 87 ? 22.281 -20.484 -2.506 1 98.44 87 LYS B CA 1
ATOM 3253 C C . LYS B 1 87 ? 21.453 -19.547 -1.618 1 98.44 87 LYS B C 1
ATOM 3255 O O . LYS B 1 87 ? 20.594 -18.812 -2.109 1 98.44 87 LYS B O 1
ATOM 3260 N N . ALA B 1 88 ? 21.781 -19.641 -0.375 1 98.31 88 ALA B N 1
ATOM 3261 C CA . ALA B 1 88 ? 21.203 -18.703 0.591 1 98.31 88 ALA B CA 1
ATOM 3262 C C . ALA B 1 88 ? 22.281 -17.844 1.241 1 98.31 88 ALA B C 1
ATOM 3264 O O . ALA B 1 88 ? 23.406 -18.312 1.474 1 98.31 88 ALA B O 1
ATOM 3265 N N . PHE B 1 89 ? 21.938 -16.609 1.459 1 97.94 89 PHE B N 1
ATOM 3266 C CA . PHE B 1 89 ? 22.859 -15.641 2.074 1 97.94 89 PHE B CA 1
ATOM 3267 C C . PHE B 1 89 ? 22.234 -15.031 3.324 1 97.94 89 PHE B C 1
ATOM 3269 O O . PHE B 1 89 ? 21.078 -14.594 3.295 1 97.94 89 PHE B O 1
ATOM 3276 N N . ILE B 1 90 ? 23.016 -15.023 4.387 1 96.06 90 ILE B N 1
ATOM 3277 C CA . ILE B 1 90 ? 22.484 -14.516 5.645 1 96.06 90 ILE B CA 1
ATOM 3278 C C . ILE B 1 90 ? 23.5 -13.586 6.297 1 96.06 90 ILE B C 1
ATOM 3280 O O . ILE B 1 90 ? 24.703 -13.742 6.109 1 96.06 90 ILE B O 1
ATOM 3284 N N . LYS B 1 91 ? 22.953 -12.594 6.934 1 93.81 91 LYS B N 1
ATOM 3285 C CA . LYS B 1 91 ? 23.797 -11.758 7.781 1 93.81 91 LYS B CA 1
ATOM 3286 C C . LYS B 1 91 ? 24.172 -12.477 9.07 1 93.81 91 LYS B C 1
ATOM 3288 O O . LYS B 1 91 ? 23.359 -13.219 9.633 1 93.81 91 LYS B O 1
ATOM 3293 N N . ALA B 1 92 ? 25.359 -12.203 9.562 1 85.31 92 ALA B N 1
ATOM 3294 C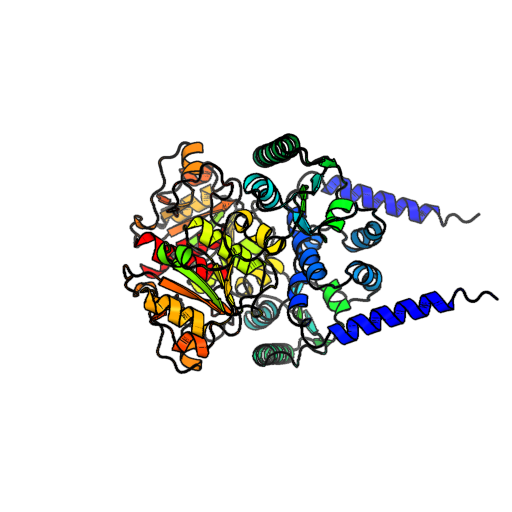 CA . ALA B 1 92 ? 25.828 -12.844 10.797 1 85.31 92 ALA B CA 1
ATOM 3295 C C . ALA B 1 92 ? 24.891 -12.539 11.961 1 85.31 92 ALA B C 1
ATOM 3297 O O . ALA B 1 92 ? 24.625 -13.406 12.797 1 85.31 92 ALA B O 1
ATOM 3298 N N . SER B 1 93 ? 24.359 -11.375 11.914 1 83.38 93 SER B N 1
ATOM 3299 C CA . SER B 1 93 ? 23.531 -10.922 13.031 1 83.38 93 SER B CA 1
ATOM 3300 C C . SER B 1 93 ? 22.047 -11.164 12.758 1 83.38 93 SER B C 1
ATOM 3302 O O . SER B 1 93 ? 21.188 -10.492 13.328 1 83.38 93 SER B O 1
ATOM 3304 N N . VAL B 1 94 ? 21.859 -12.047 11.906 1 81.88 94 VAL B N 1
ATOM 3305 C CA . VAL B 1 94 ? 20.469 -12.242 11.523 1 81.88 94 VAL B CA 1
ATOM 3306 C C . VAL B 1 94 ? 19.672 -12.789 12.711 1 81.88 94 VAL B C 1
ATOM 3308 O O . VAL B 1 94 ? 18.469 -12.562 12.828 1 81.88 94 VAL B O 1
ATOM 3311 N N . LEU B 1 95 ? 20.531 -13.477 13.438 1 78.5 95 LEU B N 1
ATOM 3312 C CA . LEU B 1 95 ? 19.953 -13.969 14.68 1 78.5 95 LEU B CA 1
ATOM 3313 C C . LEU B 1 95 ? 20.188 -12.969 15.812 1 78.5 95 LEU B C 1
ATOM 3315 O O . LEU B 1 95 ? 21.172 -12.234 15.812 1 78.5 95 LEU B O 1
ATOM 3319 N N . GLY B 1 96 ? 19.219 -12.719 16.641 1 75.12 96 GLY B N 1
ATOM 3320 C CA . GLY B 1 96 ? 19.359 -11.789 17.75 1 75.12 96 GLY B CA 1
ATOM 3321 C C . GLY B 1 96 ? 18.469 -10.562 17.625 1 75.12 96 GLY B C 1
ATOM 3322 O O . GLY B 1 96 ? 18.797 -9.5 18.156 1 75.12 96 GLY B O 1
ATOM 3323 N N . ARG B 1 97 ? 17.641 -10.664 16.703 1 77.19 97 ARG B N 1
ATOM 3324 C CA . ARG B 1 97 ? 16.656 -9.602 16.578 1 77.19 97 ARG B CA 1
ATOM 3325 C C . ARG B 1 97 ? 15.453 -9.867 17.484 1 77.19 97 ARG B C 1
ATOM 3327 O O . ARG B 1 97 ? 15.617 -10.195 18.656 1 77.19 97 ARG B O 1
ATOM 3334 N N . THR B 1 98 ? 14.312 -9.719 16.953 1 74.5 98 THR B N 1
ATOM 3335 C CA . THR B 1 98 ? 13.133 -10.078 17.734 1 74.5 98 THR B CA 1
ATOM 3336 C C . THR B 1 98 ? 12.945 -11.594 17.781 1 74.5 98 THR B C 1
ATOM 3338 O O . THR B 1 98 ? 13.477 -12.312 16.922 1 74.5 98 THR B O 1
ATOM 3341 N N . LYS B 1 99 ? 12.273 -12 18.734 1 77.62 99 LYS B N 1
ATOM 3342 C CA . LYS B 1 99 ? 11.984 -13.422 18.844 1 77.62 99 LYS B CA 1
ATOM 3343 C C . LYS B 1 99 ? 11.312 -13.953 17.578 1 77.62 99 LYS B C 1
ATOM 3345 O O . LYS B 1 99 ? 11.633 -15.047 17.109 1 77.62 99 LYS B O 1
ATOM 3350 N N . ARG B 1 100 ? 10.484 -13.219 17.109 1 78.94 100 ARG B N 1
ATOM 3351 C CA . ARG B 1 100 ? 9.758 -13.617 15.906 1 78.94 100 ARG B CA 1
ATOM 3352 C C . ARG B 1 100 ? 10.695 -13.727 14.703 1 78.94 100 ARG B C 1
ATOM 3354 O O . ARG B 1 100 ? 10.648 -14.719 13.969 1 78.94 100 ARG B O 1
ATOM 3361 N N . ASP B 1 101 ? 11.508 -12.789 14.516 1 82.5 101 ASP B N 1
ATOM 3362 C CA . ASP B 1 101 ? 12.445 -12.781 13.406 1 82.5 101 ASP B CA 1
ATOM 3363 C C . ASP B 1 101 ? 13.438 -13.938 13.5 1 82.5 101 ASP B C 1
ATOM 3365 O O . ASP B 1 101 ? 13.75 -14.578 12.5 1 82.5 101 ASP B O 1
ATOM 3369 N N . ASP B 1 102 ? 13.781 -14.164 14.68 1 87.31 102 ASP B N 1
ATOM 3370 C CA . ASP B 1 102 ? 14.727 -15.258 14.914 1 87.31 102 ASP B CA 1
ATOM 3371 C C . ASP B 1 102 ? 14.094 -16.609 14.57 1 87.31 102 ASP B C 1
ATOM 3373 O O . ASP B 1 102 ? 14.75 -17.469 13.977 1 87.31 102 ASP B O 1
ATOM 3377 N N . ASN B 1 103 ? 12.891 -16.734 14.945 1 89.06 103 ASN B N 1
ATOM 3378 C CA . ASN B 1 103 ? 12.195 -17.984 14.656 1 89.06 103 ASN B CA 1
ATOM 3379 C C . ASN B 1 103 ? 12.078 -18.219 13.156 1 89.06 103 ASN B C 1
ATOM 3381 O O . ASN B 1 103 ? 12.281 -19.344 12.688 1 89.06 103 ASN B O 1
ATOM 3385 N N . ILE B 1 104 ? 11.852 -17.234 12.461 1 90.44 104 ILE B N 1
ATOM 3386 C CA . ILE B 1 104 ? 11.703 -17.375 11.016 1 90.44 104 ILE B CA 1
ATOM 3387 C C . ILE B 1 104 ? 13.062 -17.672 10.383 1 90.44 104 ILE B C 1
ATOM 3389 O O . ILE B 1 104 ? 13.172 -18.531 9.508 1 90.44 104 ILE B O 1
ATOM 3393 N N . ALA B 1 105 ? 14.023 -16.969 10.867 1 92.31 105 ALA B N 1
ATOM 3394 C CA . ALA B 1 105 ? 15.367 -17.203 10.359 1 92.31 105 ALA B CA 1
ATOM 3395 C C . ALA B 1 105 ? 15.805 -18.641 10.609 1 92.31 105 ALA B C 1
ATOM 3397 O O . ALA B 1 105 ? 16.391 -19.281 9.719 1 92.31 105 ALA B O 1
ATOM 3398 N N . LYS B 1 106 ? 15.523 -19.125 11.734 1 94.25 106 LYS B N 1
ATOM 3399 C CA . LYS B 1 106 ? 15.859 -20.5 12.062 1 94.25 106 LYS B CA 1
ATOM 3400 C C . LYS B 1 106 ? 15.125 -21.469 11.148 1 94.25 106 LYS B C 1
ATOM 3402 O O . LYS B 1 106 ? 15.695 -22.484 10.711 1 94.25 106 LYS B O 1
ATOM 3407 N N . GLN B 1 107 ? 13.922 -21.172 10.938 1 94.94 107 GLN B N 1
ATOM 3408 C CA . GLN B 1 107 ? 13.141 -22.016 10.031 1 94.94 107 GLN B CA 1
ATOM 3409 C C . GLN B 1 107 ? 13.758 -22.031 8.633 1 94.94 107 GLN B C 1
ATOM 3411 O O . GLN B 1 107 ? 13.836 -23.078 8 1 94.94 107 GLN B O 1
ATOM 3416 N N . ILE B 1 108 ? 14.188 -20.922 8.203 1 96.19 108 ILE B N 1
ATOM 3417 C CA . ILE B 1 108 ? 14.797 -20.797 6.879 1 96.19 108 ILE B CA 1
ATOM 3418 C C . ILE B 1 108 ? 16.078 -21.625 6.824 1 96.19 108 ILE B C 1
ATOM 3420 O O . ILE B 1 108 ? 16.312 -22.359 5.859 1 96.19 108 ILE B O 1
ATOM 3424 N N . LEU B 1 109 ? 16.812 -21.516 7.855 1 95.62 109 LEU B N 1
ATOM 3425 C CA . LEU B 1 109 ? 18.062 -22.266 7.918 1 95.62 109 LEU B CA 1
ATOM 3426 C C . LEU B 1 109 ? 17.812 -23.766 7.922 1 95.62 109 LEU B C 1
ATOM 3428 O O . LEU B 1 109 ? 18.516 -24.516 7.258 1 95.62 109 LEU B O 1
ATOM 3432 N N . ARG B 1 110 ? 16.844 -24.141 8.641 1 96.94 110 ARG B N 1
ATOM 3433 C CA . ARG B 1 110 ? 16.469 -25.547 8.672 1 96.94 110 ARG B CA 1
ATOM 3434 C C . ARG B 1 110 ? 16.016 -26.031 7.297 1 96.94 110 ARG B C 1
ATOM 3436 O O . ARG B 1 110 ? 16.422 -27.109 6.848 1 96.94 110 ARG B O 1
ATOM 3443 N N . LEU B 1 111 ? 15.18 -25.281 6.688 1 97.06 111 LE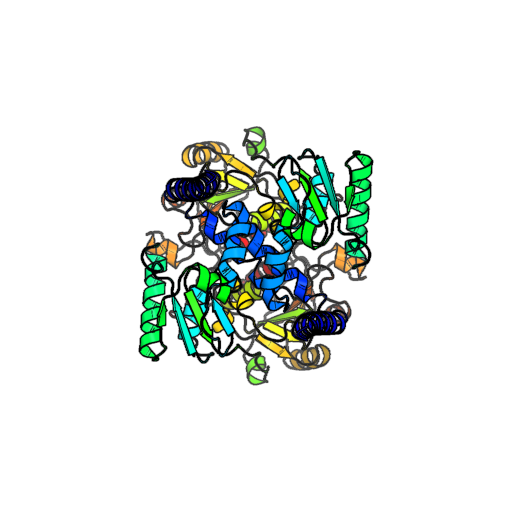U B N 1
ATOM 3444 C CA . LEU B 1 111 ? 14.68 -25.641 5.363 1 97.06 111 LEU B CA 1
ATOM 3445 C C . LEU B 1 111 ? 15.82 -25.734 4.359 1 97.06 111 LEU B C 1
ATOM 3447 O O . LEU B 1 111 ? 15.852 -26.641 3.525 1 97.06 111 LEU B O 1
ATOM 3451 N N . ALA B 1 112 ? 16.703 -24.781 4.422 1 97.75 112 ALA B N 1
ATOM 3452 C CA . ALA B 1 112 ? 17.859 -24.797 3.539 1 97.75 112 ALA B CA 1
ATOM 3453 C C . ALA B 1 112 ? 18.656 -26.094 3.707 1 97.75 112 ALA B C 1
ATOM 3455 O O . ALA B 1 112 ? 19.062 -26.719 2.723 1 97.75 112 ALA B O 1
ATOM 3456 N N . ASN B 1 113 ? 18.875 -26.359 4.918 1 97 113 ASN B N 1
ATOM 3457 C CA . ASN B 1 113 ? 19.594 -27.594 5.227 1 97 113 ASN B CA 1
ATOM 3458 C C . ASN B 1 113 ? 18.875 -28.828 4.695 1 97 113 ASN B C 1
ATOM 3460 O O . ASN B 1 113 ? 19.5 -29.719 4.117 1 97 113 ASN B O 1
ATOM 3464 N N . ASP B 1 114 ? 17.625 -28.875 4.941 1 97.12 114 ASP B N 1
ATOM 3465 C CA . ASP B 1 114 ? 16.812 -30.016 4.539 1 97.12 114 ASP B CA 1
ATOM 3466 C C . ASP B 1 114 ? 16.906 -30.266 3.035 1 97.12 114 ASP B C 1
ATOM 3468 O O . ASP B 1 114 ? 16.891 -31.406 2.584 1 97.12 114 ASP B O 1
ATOM 3472 N N . VAL B 1 115 ? 17.047 -29.234 2.283 1 96.56 115 VAL B N 1
ATOM 3473 C CA . VAL B 1 115 ? 17.031 -29.391 0.833 1 96.56 115 VAL B CA 1
ATOM 3474 C C . VAL B 1 115 ? 18.453 -29.297 0.292 1 96.56 115 VAL B C 1
ATOM 3476 O O . VAL B 1 115 ? 18.656 -29.281 -0.924 1 96.56 115 VAL B O 1
ATOM 3479 N N . GLY B 1 116 ? 19.375 -29.078 1.155 1 96.62 116 GLY B N 1
ATOM 3480 C CA . GLY B 1 116 ? 20.781 -29.141 0.774 1 96.62 116 GLY B CA 1
ATOM 3481 C C . GLY B 1 116 ? 21.281 -27.844 0.155 1 96.62 116 GLY B C 1
ATOM 3482 O O . GLY B 1 116 ? 22.188 -27.859 -0.667 1 96.62 116 GLY B O 1
ATOM 3483 N N . VAL B 1 117 ? 20.656 -26.781 0.447 1 98 117 VAL B N 1
ATOM 3484 C CA . VAL B 1 117 ? 21.062 -25.484 -0.068 1 98 117 VAL B CA 1
ATOM 3485 C C . VAL B 1 117 ? 22.172 -24.891 0.819 1 98 117 VAL B C 1
ATOM 3487 O O . VAL B 1 117 ? 22.031 -24.844 2.043 1 98 117 VAL B O 1
ATOM 3490 N N . GLU B 1 118 ? 23.266 -24.516 0.196 1 97.31 118 GLU B N 1
ATOM 3491 C CA . GLU B 1 118 ? 24.359 -23.875 0.93 1 97.31 118 GLU B CA 1
ATOM 3492 C C . GLU B 1 118 ? 23.938 -22.531 1.489 1 97.31 118 GLU B C 1
ATOM 3494 O O . GLU B 1 118 ? 23.297 -21.734 0.798 1 97.31 118 GLU B O 1
ATOM 3499 N N . VAL B 1 119 ? 24.344 -22.328 2.676 1 97.38 119 VAL B N 1
ATOM 3500 C CA . VAL B 1 119 ? 24.094 -21.031 3.318 1 97.38 119 VAL B CA 1
ATOM 3501 C C . VAL B 1 119 ? 25.422 -20.312 3.561 1 97.38 119 VAL B C 1
ATOM 3503 O O . VAL B 1 119 ? 26.312 -20.859 4.219 1 97.38 119 VAL B O 1
ATOM 3506 N N . LYS B 1 120 ? 25.531 -19.141 3.057 1 96.75 120 LYS B N 1
ATOM 3507 C CA . LYS B 1 120 ? 26.734 -18.344 3.229 1 96.75 120 LYS B CA 1
ATOM 3508 C C . LYS B 1 120 ? 26.453 -17.078 4.039 1 96.75 120 LYS B C 1
ATOM 3510 O O . LYS B 1 120 ? 25.453 -16.406 3.801 1 96.75 120 LYS B O 1
ATOM 3515 N N . THR B 1 121 ? 27.312 -16.781 4.965 1 95.56 121 THR B N 1
ATOM 3516 C CA . THR B 1 121 ? 27.203 -15.547 5.742 1 95.56 121 THR B CA 1
ATOM 3517 C C . THR B 1 121 ? 27.891 -14.391 5.02 1 95.56 121 THR B C 1
ATOM 3519 O O . THR B 1 121 ? 29.016 -14.523 4.543 1 95.56 121 THR B O 1
ATOM 3522 N N . LEU B 1 122 ? 27.188 -13.32 4.871 1 95.62 122 LEU B N 1
ATOM 3523 C CA . LEU B 1 122 ? 27.719 -12.125 4.215 1 95.62 122 LEU B CA 1
ATOM 3524 C C . LEU B 1 122 ? 27.609 -10.914 5.133 1 95.62 122 LEU B C 1
ATOM 3526 O O . LEU B 1 122 ? 26.844 -10.922 6.094 1 95.62 122 LEU B O 1
ATOM 3530 N N . SER B 1 123 ? 28.406 -9.922 4.859 1 91.38 123 SER B N 1
ATOM 3531 C CA . SER B 1 123 ? 28.328 -8.656 5.574 1 91.38 123 SER B CA 1
ATOM 3532 C C . SER B 1 123 ? 27.109 -7.852 5.133 1 91.38 123 SER B C 1
ATOM 3534 O O . SER B 1 123 ? 26.5 -8.148 4.098 1 91.38 123 SER B O 1
ATOM 3536 N N . ALA B 1 124 ? 26.812 -6.887 5.926 1 89.5 124 ALA B N 1
ATOM 3537 C CA . ALA B 1 124 ? 25.703 -5.996 5.59 1 89.5 124 ALA B CA 1
ATOM 3538 C C . ALA B 1 124 ? 25.938 -5.316 4.242 1 89.5 124 ALA B C 1
ATOM 3540 O O . ALA B 1 124 ? 25.031 -5.23 3.418 1 89.5 124 ALA B O 1
ATOM 3541 N N . ASP B 1 125 ? 27.141 -4.953 4.023 1 87.25 125 ASP B N 1
ATOM 3542 C CA . ASP B 1 125 ? 27.484 -4.27 2.781 1 87.25 125 ASP B CA 1
ATOM 3543 C C . ASP B 1 125 ? 27.328 -5.203 1.583 1 87.25 125 ASP B C 1
ATOM 3545 O O . ASP B 1 125 ? 26.844 -4.793 0.527 1 87.25 125 ASP B O 1
ATOM 3549 N N . GLN B 1 126 ? 27.766 -6.395 1.757 1 91.88 126 GLN B N 1
ATOM 3550 C CA . GLN B 1 126 ? 27.641 -7.383 0.689 1 91.88 126 GLN B CA 1
ATOM 3551 C C . GLN B 1 126 ? 26.172 -7.637 0.347 1 91.88 126 GLN B C 1
ATOM 3553 O O . GLN B 1 126 ? 25.797 -7.703 -0.828 1 91.88 126 GLN B O 1
ATOM 3558 N N . LEU B 1 127 ? 25.391 -7.738 1.333 1 94.19 127 LEU B N 1
ATOM 3559 C CA . LEU B 1 127 ? 23.969 -7.969 1.122 1 94.19 127 LEU B CA 1
ATOM 3560 C C . LEU B 1 127 ? 23.312 -6.766 0.449 1 94.19 127 LEU B C 1
ATOM 3562 O O . LEU B 1 127 ? 22.453 -6.926 -0.417 1 94.19 127 LEU B O 1
ATOM 3566 N N . ASP B 1 128 ? 23.703 -5.59 0.874 1 89.44 128 ASP B N 1
ATOM 3567 C CA . ASP B 1 128 ? 23.172 -4.363 0.279 1 89.44 128 ASP B CA 1
ATOM 3568 C C . ASP B 1 128 ? 23.453 -4.32 -1.223 1 89.44 128 ASP B C 1
ATOM 3570 O O . ASP B 1 128 ? 22.547 -4.039 -2.018 1 89.44 128 ASP B O 1
ATOM 3574 N N . VAL B 1 129 ? 24.625 -4.68 -1.556 1 87.06 129 VAL B N 1
ATOM 3575 C CA . VAL B 1 129 ? 25.016 -4.672 -2.961 1 87.06 129 VAL B CA 1
ATOM 3576 C C . VAL B 1 129 ? 24.297 -5.781 -3.711 1 87.06 129 VAL B C 1
ATOM 3578 O O . VAL B 1 129 ? 23.766 -5.559 -4.801 1 87.06 129 VAL B O 1
ATOM 3581 N N . LEU B 1 130 ? 24.25 -6.926 -3.113 1 91.38 130 LEU B N 1
ATOM 3582 C CA . LEU B 1 130 ? 23.641 -8.094 -3.738 1 91.38 130 LEU B CA 1
ATOM 3583 C C . LEU B 1 130 ? 22.172 -7.844 -4.043 1 91.38 130 LEU B C 1
ATOM 3585 O O . LEU B 1 130 ? 21.641 -8.359 -5.031 1 91.38 130 LEU B O 1
ATOM 3589 N N . THR B 1 131 ? 21.516 -7.062 -3.229 1 92.81 131 THR B N 1
ATOM 3590 C CA . THR B 1 131 ? 20.078 -6.844 -3.354 1 92.81 131 THR B CA 1
ATOM 3591 C C . THR B 1 131 ? 19.781 -5.48 -3.977 1 92.81 131 THR B C 1
ATOM 3593 O O . THR B 1 131 ? 18.641 -5.035 -4 1 92.81 131 THR B O 1
ATOM 3596 N N . ASP B 1 132 ? 20.797 -4.91 -4.406 1 85.75 132 ASP B N 1
ATOM 3597 C CA . ASP B 1 132 ? 20.672 -3.561 -4.953 1 85.75 132 ASP B CA 1
ATOM 3598 C C . ASP B 1 132 ? 20.047 -2.611 -3.93 1 85.75 132 ASP B C 1
ATOM 3600 O O . ASP B 1 132 ? 19.141 -1.854 -4.254 1 85.75 132 ASP B O 1
ATOM 3604 N N . TYR B 1 133 ? 20.438 -2.889 -2.654 1 81.19 133 TYR B N 1
ATOM 3605 C CA . TYR B 1 133 ? 20.141 -2.014 -1.525 1 81.19 133 TYR B CA 1
ATOM 3606 C C . TYR B 1 133 ? 18.672 -2.068 -1.157 1 81.19 133 TYR B C 1
ATOM 3608 O O . TYR B 1 133 ? 18.109 -1.101 -0.627 1 81.19 133 TYR B O 1
ATOM 3616 N N . GLN B 1 134 ? 18.078 -3.166 -1.56 1 88.62 134 GLN B N 1
ATOM 3617 C CA . GLN B 1 134 ? 16.719 -3.404 -1.095 1 88.62 134 GLN B CA 1
ATOM 3618 C C . GLN B 1 134 ? 16.703 -3.832 0.37 1 88.62 134 GLN B C 1
ATOM 3620 O O . GLN B 1 134 ? 17.734 -4.195 0.927 1 88.62 134 GLN B O 1
ATOM 3625 N N . ILE B 1 135 ? 15.555 -3.646 0.962 1 87.25 135 ILE B N 1
ATOM 3626 C CA . ILE B 1 135 ? 15.398 -4.066 2.352 1 87.25 135 ILE B CA 1
ATOM 3627 C C . ILE B 1 135 ? 15.398 -5.59 2.432 1 87.25 135 ILE B C 1
ATOM 3629 O O . ILE B 1 135 ? 14.359 -6.227 2.268 1 87.25 135 ILE B O 1
ATOM 3633 N N . HIS B 1 136 ? 16.547 -6.078 2.75 1 91.88 136 HIS B N 1
ATOM 3634 C CA . HIS B 1 136 ? 16.719 -7.523 2.682 1 91.88 136 HIS B CA 1
ATOM 3635 C C . HIS B 1 136 ? 16.531 -8.164 4.055 1 91.88 136 HIS B C 1
ATOM 3637 O O . HIS B 1 136 ? 16.391 -9.383 4.164 1 91.88 136 HIS B O 1
ATOM 3643 N N . ASN B 1 137 ? 16.516 -7.434 5.121 1 88.69 137 ASN B N 1
ATOM 3644 C CA . ASN B 1 137 ? 16.328 -7.93 6.48 1 88.69 137 ASN B CA 1
ATOM 3645 C C . ASN B 1 137 ? 17.375 -8.992 6.84 1 88.69 137 ASN B C 1
ATOM 3647 O O . ASN B 1 137 ? 17.062 -9.945 7.551 1 88.69 137 ASN B O 1
ATOM 3651 N N . GLY B 1 138 ? 18.469 -8.984 6.188 1 92.44 138 GLY B N 1
ATOM 3652 C CA . GLY B 1 138 ? 19.578 -9.859 6.512 1 92.44 138 GLY B CA 1
ATOM 3653 C C . GLY B 1 138 ? 19.5 -11.203 5.82 1 92.44 138 GLY B C 1
ATOM 3654 O O . GLY B 1 138 ? 20.297 -12.102 6.105 1 92.44 138 GLY B O 1
ATOM 3655 N N . LEU B 1 139 ? 18.5 -11.359 4.941 1 95.94 139 LEU B N 1
ATOM 3656 C CA . LEU B 1 139 ? 18.281 -12.641 4.289 1 95.94 139 LEU B CA 1
ATOM 3657 C C . LEU B 1 139 ? 18.031 -12.461 2.795 1 95.94 139 LEU B C 1
ATOM 3659 O O . LEU B 1 139 ? 17.281 -11.57 2.391 1 95.94 139 LEU B O 1
ATOM 3663 N N . CYS B 1 140 ? 18.719 -13.258 1.982 1 97.69 140 CYS B N 1
ATOM 3664 C CA . CYS B 1 140 ? 18.375 -13.352 0.571 1 97.69 140 CYS B CA 1
ATOM 3665 C C . CYS B 1 140 ? 18.797 -14.695 -0.006 1 97.69 140 CYS B C 1
ATOM 3667 O O . CYS B 1 140 ? 19.531 -15.453 0.637 1 97.69 140 CYS B O 1
ATOM 3669 N N . ILE B 1 141 ? 18.234 -15.023 -1.14 1 98.69 141 ILE B N 1
ATOM 3670 C CA . ILE B 1 141 ? 18.594 -16.266 -1.821 1 98.69 141 ILE B CA 1
ATOM 3671 C C . ILE B 1 141 ? 18.828 -15.992 -3.303 1 98.69 141 ILE B C 1
ATOM 3673 O O . ILE B 1 141 ? 18.281 -15.031 -3.861 1 98.69 141 ILE B O 1
ATOM 3677 N N . ASP B 1 142 ? 19.734 -16.734 -3.857 1 98.56 142 ASP B N 1
ATOM 3678 C CA . ASP B 1 142 ? 19.906 -16.875 -5.301 1 98.56 142 ASP B CA 1
ATOM 3679 C C . ASP B 1 142 ? 19.031 -18 -5.852 1 98.56 142 ASP B C 1
ATOM 3681 O O . ASP B 1 142 ? 19.234 -19.172 -5.496 1 98.56 142 ASP B O 1
ATOM 3685 N N . ALA B 1 143 ? 18.078 -17.656 -6.738 1 98.69 143 ALA B N 1
ATOM 3686 C CA . ALA B 1 143 ? 17.125 -18.656 -7.199 1 98.69 143 ALA B CA 1
ATOM 3687 C C . ALA B 1 143 ? 16.656 -18.359 -8.617 1 98.69 143 ALA B C 1
ATOM 3689 O O . ALA B 1 143 ? 16.844 -17.25 -9.125 1 98.69 143 ALA B O 1
ATOM 3690 N N . THR B 1 144 ? 16.094 -19.359 -9.25 1 98.31 144 THR B N 1
ATOM 3691 C CA . THR B 1 144 ? 15.469 -19.141 -10.555 1 98.31 144 THR B CA 1
ATOM 3692 C C . THR B 1 144 ? 14.297 -18.172 -10.453 1 98.31 144 THR B C 1
ATOM 3694 O O . THR B 1 144 ? 13.625 -18.125 -9.422 1 98.31 144 THR B O 1
ATOM 3697 N N . PRO B 1 145 ? 14.039 -17.406 -11.484 1 97.5 145 PRO B N 1
ATOM 3698 C CA . PRO B 1 145 ? 12.883 -16.516 -11.461 1 97.5 145 PRO B CA 1
ATOM 3699 C C . PRO B 1 145 ? 11.555 -17.266 -11.461 1 97.5 145 PRO B C 1
ATOM 3701 O O . PRO B 1 145 ? 11.484 -18.406 -11.922 1 97.5 145 PRO B O 1
ATOM 3704 N N . LEU B 1 146 ? 10.578 -16.609 -10.891 1 97.62 146 LEU B N 1
ATOM 3705 C CA . LEU B 1 146 ? 9.203 -17.094 -11.078 1 97.62 146 LEU B CA 1
ATOM 3706 C C . LEU B 1 146 ? 8.727 -16.828 -12.5 1 97.62 146 LEU B C 1
ATOM 3708 O O . LEU B 1 146 ? 9.227 -15.922 -13.172 1 97.62 146 LEU B O 1
ATOM 3712 N N . THR B 1 147 ? 7.742 -17.641 -12.906 1 95.62 147 THR B N 1
ATOM 3713 C CA . THR B 1 147 ? 7.156 -17.453 -14.227 1 95.62 147 THR B CA 1
ATOM 3714 C C . THR B 1 147 ? 5.645 -17.266 -14.125 1 95.62 147 THR B C 1
ATOM 3716 O O . THR B 1 147 ? 5.02 -17.719 -13.164 1 95.62 147 THR B O 1
ATOM 3719 N N . TYR B 1 148 ? 5.152 -16.594 -15.102 1 95.81 148 TYR B N 1
ATOM 3720 C CA . TYR B 1 148 ? 3.701 -16.531 -15.219 1 95.81 148 TYR B CA 1
ATOM 3721 C C . TYR B 1 148 ? 3.123 -17.891 -15.57 1 95.81 148 TYR B C 1
ATOM 3723 O O . TYR B 1 148 ? 3.748 -18.672 -16.297 1 95.81 148 TYR B O 1
ATOM 3731 N N . GLU B 1 149 ? 1.939 -18.109 -15.062 1 95.81 149 GLU B N 1
ATOM 3732 C CA . GLU B 1 149 ? 1.246 -19.344 -15.383 1 95.81 149 GLU B CA 1
ATOM 3733 C C . GLU B 1 149 ? 0.325 -19.172 -16.594 1 95.81 149 GLU B C 1
ATOM 3735 O O . GLU B 1 149 ? -0.081 -18.047 -16.906 1 95.81 149 GLU B O 1
ATOM 3740 N N . GLN B 1 150 ? 0.132 -20.281 -17.188 1 94.62 150 GLN B N 1
ATOM 3741 C CA . GLN B 1 150 ? -0.841 -20.281 -18.281 1 94.62 150 GLN B CA 1
ATOM 3742 C C . GLN B 1 150 ? -2.252 -20.531 -17.75 1 94.62 150 GLN B C 1
ATOM 3744 O O . GLN B 1 150 ? -2.469 -21.438 -16.953 1 94.62 150 GLN B O 1
ATOM 3749 N N . LEU B 1 151 ? -3.152 -19.734 -18.266 1 96.31 151 LEU B N 1
ATOM 3750 C CA . LEU B 1 151 ? -4.539 -19.875 -17.844 1 96.31 151 LEU B CA 1
ATOM 3751 C C . LEU B 1 151 ? -5.262 -20.938 -18.656 1 96.31 151 LEU B C 1
ATOM 3753 O O . LEU B 1 151 ? -5.625 -20.703 -19.812 1 96.31 151 LEU B O 1
ATOM 3757 N N . GLY B 1 152 ? -5.438 -22.078 -18.016 1 94.88 152 GLY B N 1
ATOM 3758 C CA . GLY B 1 152 ? -6.125 -23.172 -18.688 1 94.88 152 GLY B CA 1
ATOM 3759 C C . GLY B 1 152 ? -7.598 -23.266 -18.328 1 94.88 152 GLY B C 1
ATOM 3760 O O . GLY B 1 152 ? -8.062 -22.562 -17.438 1 94.88 152 GLY B O 1
ATOM 3761 N N . ASP B 1 153 ? -8.289 -24.141 -19.016 1 93.62 153 ASP B N 1
ATOM 3762 C CA . ASP B 1 153 ? -9.727 -24.312 -18.797 1 93.62 153 ASP B CA 1
ATOM 3763 C C . ASP B 1 153 ? -10.016 -24.844 -17.406 1 93.62 153 ASP B C 1
ATOM 3765 O O . ASP B 1 153 ? -11.039 -24.516 -16.812 1 93.62 153 ASP B O 1
ATOM 3769 N N . GLU B 1 154 ? -9.164 -25.594 -16.969 1 94.38 154 GLU B N 1
ATOM 3770 C CA . GLU B 1 154 ? -9.359 -26.156 -15.633 1 94.38 154 GLU B CA 1
ATOM 3771 C C . GLU B 1 154 ? -9.328 -25.078 -14.562 1 94.38 154 GLU B C 1
ATOM 3773 O O . GLU B 1 154 ? -10.078 -25.141 -13.586 1 94.38 154 GLU B O 1
ATOM 3778 N N . HIS B 1 155 ? -8.461 -24.125 -14.75 1 95.44 155 HIS B N 1
ATOM 3779 C CA . HIS B 1 155 ? -8.391 -23 -13.82 1 95.44 155 HIS B CA 1
ATOM 3780 C C . HIS B 1 155 ? -9.664 -22.172 -13.875 1 95.44 155 HIS B C 1
ATOM 3782 O O . HIS B 1 155 ? -10.195 -21.781 -12.828 1 95.44 155 HIS B O 1
ATOM 3788 N N . ILE B 1 156 ? -10.078 -21.984 -15.062 1 96 156 ILE B N 1
ATOM 3789 C CA . ILE B 1 156 ? -11.234 -21.125 -15.305 1 96 156 ILE B CA 1
ATOM 3790 C C . ILE B 1 156 ? -12.484 -21.781 -14.727 1 96 156 ILE B C 1
ATOM 3792 O O . ILE B 1 156 ? -13.281 -21.125 -14.047 1 96 156 ILE B O 1
ATOM 3796 N N . SER B 1 157 ? -12.633 -23.031 -14.945 1 94.62 157 SER B N 1
ATOM 3797 C CA . SER B 1 157 ? -13.828 -23.734 -14.508 1 94.62 157 SER B CA 1
ATOM 3798 C C . SER B 1 157 ? -13.914 -23.797 -12.984 1 94.62 157 SER B C 1
ATOM 3800 O O . SER B 1 157 ? -15 -23.703 -12.414 1 94.62 157 SER B O 1
ATOM 3802 N N . ALA B 1 158 ? -12.844 -23.844 -12.336 1 95.25 158 ALA B N 1
ATOM 3803 C CA . ALA B 1 158 ? -12.812 -24.016 -10.883 1 95.25 158 ALA B CA 1
ATOM 3804 C C . ALA B 1 158 ? -12.859 -22.672 -10.172 1 95.25 158 ALA B C 1
ATOM 3806 O O . ALA B 1 158 ? -13.094 -22.609 -8.961 1 95.25 158 ALA B O 1
ATOM 3807 N N . ALA B 1 159 ? -12.734 -21.641 -10.922 1 95.94 159 ALA B N 1
ATOM 3808 C CA . ALA B 1 159 ? -12.531 -20.328 -10.32 1 95.94 159 ALA B CA 1
ATOM 3809 C C . ALA B 1 159 ? -13.859 -19.641 -10.047 1 95.94 159 ALA B C 1
ATOM 3811 O O . ALA B 1 159 ? -14.875 -19.953 -10.672 1 95.94 159 ALA B O 1
ATOM 3812 N N . ASN B 1 160 ? -13.797 -18.734 -9.062 1 94.25 160 ASN B N 1
ATOM 3813 C CA . ASN B 1 160 ? -14.938 -17.875 -8.766 1 94.25 160 ASN B CA 1
ATOM 3814 C C . ASN B 1 160 ? -14.625 -16.422 -9.055 1 94.25 160 ASN B C 1
ATOM 3816 O O . ASN B 1 160 ? -15.445 -15.703 -9.633 1 94.25 160 ASN B O 1
ATOM 3820 N N . ILE B 1 161 ? -13.438 -15.977 -8.625 1 95.69 161 ILE B N 1
ATOM 3821 C CA . ILE B 1 161 ? -13.07 -14.57 -8.789 1 95.69 161 ILE B CA 1
ATOM 3822 C C . ILE B 1 161 ? -11.641 -14.477 -9.312 1 95.69 161 ILE B C 1
ATOM 3824 O O . ILE B 1 161 ? -10.719 -15.055 -8.734 1 95.69 161 ILE B O 1
ATOM 3828 N N . PHE B 1 162 ? -11.469 -13.758 -10.398 1 98.06 162 PHE B N 1
ATOM 3829 C CA . PHE B 1 162 ? -10.156 -13.336 -10.898 1 98.06 162 PHE B CA 1
ATOM 3830 C C . PHE B 1 162 ? -10.016 -11.82 -10.836 1 98.06 162 PHE B C 1
ATOM 3832 O O . PHE B 1 162 ? -11.008 -11.102 -10.836 1 98.06 162 PHE B O 1
ATOM 3839 N N . LEU B 1 163 ? -8.82 -11.414 -10.742 1 98.38 163 LEU B N 1
ATOM 3840 C CA . LEU B 1 163 ? -8.492 -10 -10.891 1 98.38 163 LEU B CA 1
ATOM 3841 C C . LEU B 1 163 ? -7.688 -9.758 -12.156 1 98.38 163 LEU B C 1
ATOM 3843 O O . LEU B 1 163 ? -6.688 -10.438 -12.406 1 98.38 163 LEU B O 1
ATOM 3847 N N . TYR B 1 164 ? -8.133 -8.844 -12.961 1 98.44 164 TYR B N 1
ATOM 3848 C CA . TYR B 1 164 ? -7.391 -8.43 -14.148 1 98.44 164 TYR B CA 1
ATOM 3849 C C . TYR B 1 164 ? -6.777 -7.051 -13.953 1 98.44 164 TYR B C 1
ATOM 3851 O O . TYR B 1 164 ? -7.477 -6.098 -13.602 1 98.44 164 TYR B O 1
ATOM 3859 N N . LEU B 1 165 ? -5.516 -6.949 -14.203 1 97.88 165 LEU B N 1
ATOM 3860 C CA . LEU B 1 165 ? -4.809 -5.676 -14.086 1 97.88 165 LEU B CA 1
ATOM 3861 C C . LEU B 1 165 ? -4.535 -5.082 -15.461 1 97.88 165 LEU B C 1
ATOM 3863 O O . LEU B 1 165 ? -3.75 -5.633 -16.234 1 97.88 165 LEU B O 1
ATOM 3867 N N . ASP B 1 166 ? -5.148 -3.943 -15.703 1 97.19 166 ASP B N 1
ATOM 3868 C CA . ASP B 1 166 ? -4.965 -3.215 -16.953 1 97.19 166 ASP B CA 1
ATOM 3869 C C . ASP B 1 166 ? -3.834 -2.195 -16.844 1 97.19 166 ASP B C 1
ATOM 3871 O O . ASP B 1 166 ? -4.066 -1.041 -16.469 1 97.19 166 ASP B O 1
ATOM 3875 N N . ARG B 1 167 ? -2.637 -2.6 -17.125 1 94.88 167 ARG B N 1
ATOM 3876 C CA . ARG B 1 167 ? -1.454 -1.75 -17.219 1 94.88 167 ARG B CA 1
ATOM 3877 C C . ARG B 1 167 ? -1.058 -1.212 -15.852 1 94.88 167 ARG B C 1
ATOM 3879 O O . ARG B 1 167 ? -0.724 -0.033 -15.711 1 94.88 167 ARG B O 1
ATOM 3886 N N . VAL B 1 168 ? -1.294 -2.021 -14.867 1 94.75 168 VAL B N 1
ATOM 3887 C CA . VAL B 1 168 ? -0.667 -1.75 -13.578 1 94.75 168 VAL B CA 1
ATOM 3888 C C . VAL B 1 168 ? 0.793 -2.193 -13.609 1 94.75 168 VAL B C 1
ATOM 3890 O O . VAL B 1 168 ? 1.085 -3.381 -13.773 1 94.75 168 VAL B O 1
ATOM 3893 N N . LEU B 1 169 ? 1.682 -1.307 -13.398 1 91.19 169 LEU B N 1
ATOM 3894 C CA . LEU B 1 169 ? 3.074 -1.613 -13.711 1 91.19 169 LEU B CA 1
ATOM 3895 C C . LEU B 1 169 ? 3.924 -1.632 -12.445 1 91.19 169 LEU B C 1
ATOM 3897 O O . LEU B 1 169 ? 4.961 -2.299 -12.398 1 91.19 169 LEU B O 1
ATOM 3901 N N . ASP B 1 170 ? 3.574 -0.943 -11.414 1 92.5 170 ASP B N 1
ATOM 3902 C CA . ASP B 1 170 ? 4.395 -0.796 -10.219 1 92.5 170 ASP B CA 1
ATOM 3903 C C . ASP B 1 170 ? 4.48 -2.111 -9.445 1 92.5 170 ASP B C 1
ATOM 3905 O O . ASP B 1 170 ? 3.463 -2.637 -8.992 1 92.5 170 ASP B O 1
ATOM 3909 N N . PRO B 1 171 ? 5.695 -2.65 -9.266 1 94.44 171 PRO B N 1
ATOM 3910 C CA . PRO B 1 171 ? 5.844 -3.928 -8.562 1 94.44 171 PRO B CA 1
ATOM 3911 C C . PRO B 1 171 ? 5.305 -3.881 -7.133 1 94.44 171 PRO B C 1
ATOM 3913 O O . PRO B 1 171 ? 4.789 -4.883 -6.629 1 94.44 171 PRO B O 1
ATOM 3916 N N . GLY B 1 172 ? 5.477 -2.723 -6.504 1 95.19 172 GLY B N 1
ATOM 3917 C CA . GLY B 1 172 ? 4.922 -2.572 -5.168 1 95.19 172 GLY B CA 1
ATOM 3918 C C . GLY B 1 172 ? 3.416 -2.734 -5.125 1 95.19 172 GLY B C 1
ATOM 3919 O O . GLY B 1 172 ? 2.889 -3.449 -4.27 1 95.19 172 GLY B O 1
ATOM 3920 N N . ASN B 1 173 ? 2.795 -2.098 -6.102 1 96.38 173 ASN B N 1
ATOM 3921 C CA . ASN B 1 173 ? 1.344 -2.215 -6.191 1 96.38 173 ASN B CA 1
ATOM 3922 C C . ASN B 1 173 ? 0.917 -3.639 -6.539 1 96.38 173 ASN B C 1
ATOM 3924 O O . ASN B 1 173 ? -0.005 -4.18 -5.93 1 96.38 173 ASN B O 1
ATOM 3928 N N . ILE B 1 174 ? 1.581 -4.188 -7.488 1 97.75 174 ILE B N 1
ATOM 3929 C CA . ILE B 1 174 ? 1.232 -5.539 -7.914 1 97.75 174 ILE B CA 1
ATOM 3930 C C . ILE B 1 174 ? 1.42 -6.512 -6.754 1 97.75 174 ILE B C 1
ATOM 3932 O O . ILE B 1 174 ? 0.548 -7.34 -6.48 1 97.75 174 ILE B O 1
ATOM 3936 N N . GLY B 1 175 ? 2.545 -6.402 -6.059 1 98.06 175 GLY B N 1
ATOM 3937 C CA . GLY B 1 175 ? 2.773 -7.25 -4.898 1 98.06 175 GLY B CA 1
ATOM 3938 C C . GLY B 1 175 ? 1.713 -7.09 -3.826 1 98.06 175 GLY B C 1
ATOM 3939 O O . GLY B 1 175 ? 1.224 -8.078 -3.277 1 98.06 175 GLY B O 1
ATOM 3940 N N . ALA B 1 176 ? 1.367 -5.863 -3.543 1 97.94 176 ALA B N 1
ATOM 3941 C CA . ALA B 1 176 ? 0.34 -5.586 -2.541 1 97.94 176 ALA B CA 1
ATOM 3942 C C . ALA B 1 176 ? -1.003 -6.18 -2.955 1 97.94 176 ALA B C 1
ATOM 3944 O O . ALA B 1 176 ? -1.731 -6.723 -2.121 1 97.94 176 ALA B O 1
ATOM 3945 N N . ILE B 1 177 ? -1.298 -6.078 -4.195 1 98.56 177 ILE B N 1
ATOM 3946 C CA . ILE B 1 177 ? -2.535 -6.645 -4.723 1 98.56 177 ILE B CA 1
ATOM 3947 C C . ILE B 1 177 ? -2.514 -8.164 -4.566 1 98.56 177 ILE B C 1
ATOM 3949 O O . ILE B 1 177 ? -3.492 -8.758 -4.113 1 98.56 177 ILE B O 1
ATOM 3953 N N . VAL B 1 178 ? -1.419 -8.781 -4.879 1 98.12 178 VAL B N 1
ATOM 3954 C CA . VAL B 1 178 ? -1.263 -10.234 -4.77 1 98.12 178 VAL B CA 1
AT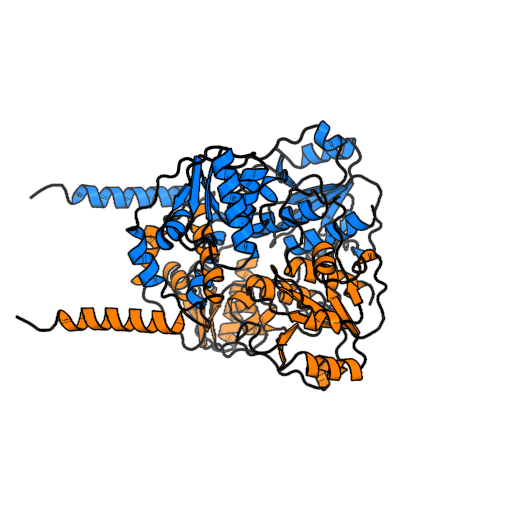OM 3955 C C . VAL B 1 178 ? -1.453 -10.664 -3.316 1 98.12 178 VAL B C 1
ATOM 3957 O O . VAL B 1 178 ? -2.115 -11.664 -3.041 1 98.12 178 VAL B O 1
ATOM 3960 N N . ARG B 1 179 ? -0.894 -9.875 -2.436 1 97.38 179 ARG B N 1
ATOM 3961 C CA . ARG B 1 179 ? -1.057 -10.195 -1.022 1 97.38 179 ARG B CA 1
ATOM 3962 C C . ARG B 1 179 ? -2.529 -10.203 -0.628 1 97.38 179 ARG B C 1
ATOM 3964 O O . ARG B 1 179 ? -2.992 -11.117 0.052 1 97.38 179 ARG B O 1
ATOM 3971 N N . SER B 1 180 ? -3.24 -9.234 -1.044 1 97.44 180 SER B N 1
ATOM 3972 C CA . SER B 1 180 ? -4.668 -9.164 -0.752 1 97.44 180 SER B CA 1
ATOM 3973 C C . SER B 1 180 ? -5.43 -10.305 -1.417 1 97.44 180 SER B C 1
ATOM 3975 O O . SER B 1 180 ? -6.336 -10.883 -0.816 1 97.44 180 SER B O 1
ATOM 3977 N N . CYS B 1 181 ? -5.062 -10.57 -2.645 1 97 181 CYS B N 1
ATOM 3978 C CA . CYS B 1 181 ? -5.703 -11.672 -3.354 1 97 181 CYS B CA 1
ATOM 3979 C C . CYS B 1 181 ? -5.504 -12.984 -2.613 1 97 181 CYS B C 1
ATOM 3981 O O . CYS B 1 181 ? -6.441 -13.766 -2.459 1 97 181 CYS B O 1
ATOM 3983 N N . PHE B 1 182 ? -4.309 -13.211 -2.193 1 95.69 182 PHE B N 1
ATOM 3984 C CA . PHE B 1 182 ? -4.004 -14.414 -1.434 1 95.69 182 PHE B CA 1
ATOM 3985 C C . PHE B 1 182 ? -4.828 -14.469 -0.154 1 95.69 182 PHE B C 1
ATOM 3987 O O . PHE B 1 182 ? -5.449 -15.492 0.145 1 95.69 182 PHE B O 1
ATOM 3994 N N . TYR B 1 183 ? -4.855 -13.375 0.56 1 94.25 183 TYR B N 1
ATOM 3995 C CA . TYR B 1 183 ? -5.543 -13.297 1.843 1 94.25 183 TYR B CA 1
ATOM 3996 C C . TYR B 1 183 ? -7.031 -13.57 1.681 1 94.25 183 TYR B C 1
ATOM 3998 O O . TYR B 1 183 ? -7.637 -14.25 2.512 1 94.25 183 TYR B O 1
ATOM 4006 N N . PHE B 1 184 ? -7.652 -13.109 0.605 1 94.12 184 PHE B N 1
ATOM 4007 C CA . PHE B 1 184 ? -9.094 -13.211 0.413 1 94.12 184 PHE B CA 1
ATOM 4008 C C . PHE B 1 184 ? -9.445 -14.414 -0.458 1 94.12 184 PHE B C 1
ATOM 4010 O O . PHE B 1 184 ? -10.578 -14.547 -0.917 1 94.12 184 PHE B O 1
ATOM 4017 N N . ASP B 1 185 ? -8.43 -15.18 -0.813 1 92.81 185 ASP B N 1
ATOM 4018 C CA . ASP B 1 185 ? -8.609 -16.453 -1.509 1 92.81 185 ASP B CA 1
ATOM 4019 C C . ASP B 1 185 ? -9.156 -16.234 -2.918 1 92.81 185 ASP B C 1
ATOM 4021 O O . ASP B 1 185 ? -10.125 -16.891 -3.32 1 92.81 185 ASP B O 1
ATOM 4025 N N . ILE B 1 186 ? -8.602 -15.32 -3.551 1 95.19 186 ILE B N 1
ATOM 4026 C CA . ILE B 1 186 ? -8.891 -15.062 -4.957 1 95.19 186 ILE B CA 1
ATOM 4027 C C . ILE B 1 186 ? -8.164 -16.078 -5.828 1 95.19 186 ILE B C 1
ATOM 4029 O O . ILE B 1 186 ? -7.09 -16.562 -5.461 1 95.19 186 ILE B O 1
ATOM 4033 N N . ASP B 1 187 ? -8.695 -16.344 -7 1 96.75 187 ASP B N 1
ATOM 4034 C CA . ASP B 1 187 ? -8.242 -17.5 -7.77 1 96.75 187 ASP B CA 1
ATOM 4035 C C . ASP B 1 187 ? -6.996 -17.156 -8.586 1 96.75 187 ASP B C 1
ATOM 4037 O O . ASP B 1 187 ? -6.27 -18.062 -9.023 1 96.75 187 ASP B O 1
ATOM 4041 N N . GLY B 1 188 ? -6.801 -15.898 -8.812 1 97.81 188 GLY B N 1
ATOM 4042 C CA . GLY B 1 188 ? -5.594 -15.508 -9.531 1 97.81 188 GLY B CA 1
ATOM 4043 C C . GLY B 1 188 ? -5.637 -14.086 -10.039 1 97.81 188 GLY B C 1
ATOM 4044 O O . GLY B 1 188 ? -6.699 -13.461 -10.078 1 97.81 188 GLY B O 1
ATOM 4045 N N . VAL B 1 189 ? -4.465 -13.57 -10.375 1 98.44 189 VAL B N 1
ATOM 4046 C CA . VAL B 1 189 ? -4.312 -12.289 -11.047 1 98.44 189 VAL B CA 1
ATOM 4047 C C . VAL B 1 189 ? -3.949 -12.508 -12.508 1 98.44 189 VAL B C 1
ATOM 4049 O O . VAL B 1 189 ? -3.127 -13.367 -12.828 1 98.44 189 VAL B O 1
ATOM 4052 N N . ILE B 1 190 ? -4.645 -11.727 -13.344 1 98.12 190 ILE B N 1
ATOM 4053 C CA . ILE B 1 190 ? -4.434 -11.883 -14.781 1 98.12 190 ILE B CA 1
ATOM 4054 C C . ILE B 1 190 ? -3.904 -10.57 -15.367 1 98.12 190 ILE B C 1
ATOM 4056 O O . ILE B 1 190 ? -4.387 -9.492 -15.016 1 98.12 190 ILE B O 1
ATOM 4060 N N . MET B 1 191 ? -2.916 -10.75 -16.188 1 95.69 191 MET B N 1
ATOM 4061 C CA . MET B 1 191 ? -2.379 -9.609 -16.922 1 95.69 191 MET B CA 1
ATOM 4062 C C . MET B 1 191 ? -2.146 -9.984 -18.391 1 95.69 191 MET B C 1
ATOM 4064 O O . MET B 1 191 ? -1.819 -11.133 -18.703 1 95.69 191 MET B O 1
ATOM 4068 N N . ALA B 1 192 ? -2.377 -8.969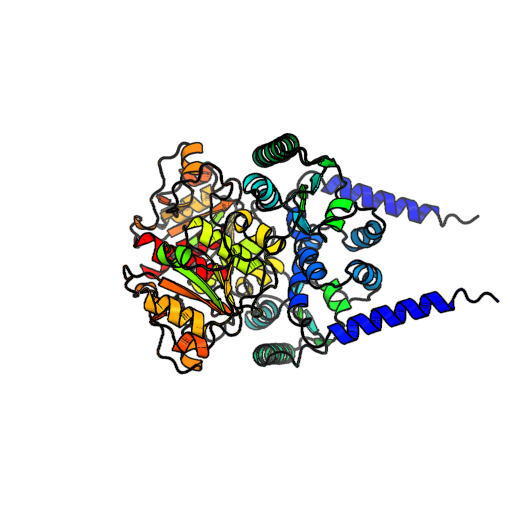 -19.219 1 90.88 192 ALA B N 1
ATOM 4069 C CA . ALA B 1 192 ? -2.062 -9.211 -20.625 1 90.88 192 ALA B CA 1
ATOM 4070 C C . ALA B 1 192 ? -0.558 -9.156 -20.859 1 90.88 192 ALA B C 1
ATOM 4072 O O . ALA B 1 192 ? 0.148 -8.352 -20.25 1 90.88 192 ALA B O 1
ATOM 4073 N N . ARG B 1 193 ? -0.254 -9.875 -21.844 1 88.19 193 ARG B N 1
ATOM 4074 C CA . ARG B 1 193 ? 1.156 -9.914 -22.219 1 88.19 193 ARG B CA 1
ATOM 4075 C C . ARG B 1 193 ? 1.639 -8.547 -22.672 1 88.19 193 ARG B C 1
ATOM 4077 O O . ARG B 1 193 ? 0.913 -7.828 -23.375 1 88.19 193 ARG B O 1
ATOM 4084 N N . ASP B 1 194 ? 2.758 -8.031 -22.234 1 83.62 194 ASP B N 1
ATOM 4085 C CA . ASP B 1 194 ? 3.455 -6.824 -22.672 1 83.62 194 ASP B CA 1
ATOM 4086 C C . ASP B 1 194 ? 2.824 -5.578 -22.047 1 83.62 194 ASP B C 1
ATOM 4088 O O . ASP B 1 194 ? 3.193 -4.453 -22.391 1 83.62 194 ASP B O 1
ATOM 4092 N N . LEU B 1 195 ? 1.791 -5.789 -21.328 1 86.19 195 LEU B N 1
ATOM 4093 C CA . LEU B 1 195 ? 1.148 -4.645 -20.688 1 86.19 195 LEU B CA 1
ATOM 4094 C C . LEU B 1 195 ? 1.483 -4.594 -19.203 1 86.19 195 LEU B C 1
ATOM 4096 O O . LEU B 1 195 ? 0.896 -3.807 -18.453 1 86.19 195 LEU B O 1
ATOM 4100 N N . GLY B 1 196 ? 2.328 -5.492 -18.828 1 83.81 196 GLY B N 1
ATOM 4101 C CA . GLY B 1 196 ? 2.848 -5.57 -17.469 1 83.81 196 GLY B CA 1
ATOM 4102 C C . GLY B 1 196 ? 4.305 -5.992 -17.406 1 83.81 196 GLY B C 1
ATOM 4103 O O . GLY B 1 196 ? 4.98 -6.047 -18.438 1 83.81 196 GLY B O 1
ATOM 4104 N N . PRO B 1 197 ? 4.742 -6.219 -16.156 1 88.56 197 PRO B N 1
ATOM 4105 C CA . PRO B 1 197 ? 6.109 -6.727 -16.047 1 88.56 197 PRO B CA 1
ATOM 4106 C C . PRO B 1 197 ? 6.316 -8.031 -16.812 1 88.56 197 PRO B C 1
ATOM 4108 O O . PRO B 1 197 ? 5.402 -8.852 -16.891 1 88.56 197 PRO B O 1
ATOM 4111 N N . LYS B 1 198 ? 7.508 -8.18 -17.328 1 88.06 198 LYS B N 1
ATOM 4112 C CA . LYS B 1 198 ? 7.816 -9.359 -18.141 1 88.06 198 LYS B CA 1
ATOM 4113 C C . LYS B 1 198 ? 7.75 -10.633 -17.297 1 88.06 198 LYS B C 1
ATOM 4115 O O . LYS B 1 198 ? 7.375 -11.695 -17.812 1 88.06 198 LYS B O 1
ATOM 4120 N N . THR B 1 199 ? 8.172 -10.516 -16.078 1 92 199 THR B N 1
ATOM 4121 C CA . THR B 1 199 ? 8.141 -11.609 -15.117 1 92 199 THR B CA 1
ATOM 4122 C C . THR B 1 199 ? 7.766 -11.109 -13.727 1 92 199 THR B C 1
ATOM 4124 O O . THR B 1 199 ? 7.914 -9.922 -13.43 1 92 199 THR B O 1
ATOM 4127 N N . PRO B 1 200 ? 7.176 -12.094 -12.93 1 96.19 200 PRO B N 1
ATOM 4128 C CA . PRO B 1 200 ? 7.105 -11.711 -11.523 1 96.19 200 PRO B CA 1
ATOM 4129 C C . PRO B 1 200 ? 8.484 -11.453 -10.906 1 96.19 200 PRO B C 1
ATOM 4131 O O . PRO B 1 200 ? 9.414 -12.234 -11.125 1 96.19 200 PRO B O 1
ATOM 4134 N N . THR B 1 201 ? 8.625 -10.414 -10.18 1 96.44 201 THR B N 1
ATOM 4135 C CA . THR B 1 201 ? 9.945 -9.984 -9.727 1 96.44 201 THR B CA 1
ATOM 4136 C C . THR B 1 201 ? 10.094 -10.188 -8.219 1 96.44 201 THR B C 1
ATOM 4138 O O . THR B 1 201 ? 9.102 -10.297 -7.504 1 96.44 201 THR B O 1
ATOM 4141 N N . PRO B 1 202 ? 11.336 -10.18 -7.703 1 97.5 202 PRO B N 1
ATOM 4142 C CA . PRO B 1 202 ? 11.57 -10.234 -6.258 1 97.5 202 PRO B CA 1
ATOM 4143 C C . PRO B 1 202 ? 10.953 -9.055 -5.512 1 97.5 202 PRO B C 1
ATOM 4145 O O . PRO B 1 202 ? 10.508 -9.203 -4.371 1 97.5 202 PRO B O 1
ATOM 4148 N N . ALA B 1 203 ? 10.938 -7.938 -6.215 1 96.19 203 ALA B N 1
ATOM 4149 C CA . ALA B 1 203 ? 10.297 -6.77 -5.613 1 96.19 203 ALA B CA 1
ATOM 4150 C C . ALA B 1 203 ? 8.812 -7.02 -5.371 1 96.19 203 ALA B C 1
ATOM 4152 O O . ALA B 1 203 ? 8.273 -6.629 -4.332 1 96.19 203 ALA B O 1
ATOM 4153 N N . MET B 1 204 ? 8.211 -7.68 -6.32 1 97.75 204 MET B N 1
ATOM 4154 C CA . MET B 1 204 ? 6.805 -8.047 -6.156 1 97.75 204 MET B CA 1
ATOM 4155 C C . MET B 1 204 ? 6.633 -9.031 -5 1 97.75 204 MET B C 1
ATOM 4157 O O . MET B 1 204 ? 5.684 -8.922 -4.223 1 97.75 204 MET B O 1
ATOM 4161 N N . SER B 1 205 ? 7.523 -9.969 -4.895 1 98.12 205 SER B N 1
ATOM 4162 C CA . SER B 1 205 ? 7.469 -10.938 -3.805 1 98.12 205 SER B CA 1
ATOM 4163 C C . SER B 1 205 ? 7.609 -10.25 -2.449 1 98.12 205 SER B C 1
ATOM 4165 O O . SER B 1 205 ? 6.852 -10.539 -1.521 1 98.12 205 SER B O 1
ATOM 4167 N N . LYS B 1 206 ? 8.531 -9.367 -2.365 1 97.25 206 LYS B N 1
ATOM 4168 C CA . LYS B 1 206 ? 8.734 -8.602 -1.136 1 97.25 206 LYS B CA 1
ATOM 4169 C C . LYS B 1 206 ? 7.488 -7.797 -0.774 1 97.25 206 LYS B C 1
ATOM 4171 O O . LYS B 1 206 ? 7.02 -7.852 0.364 1 97.25 206 LYS B O 1
ATOM 4176 N N . ALA B 1 207 ? 6.922 -7.141 -1.774 1 96.12 207 ALA B N 1
ATOM 4177 C CA . ALA B 1 207 ? 5.754 -6.293 -1.555 1 96.12 207 ALA B CA 1
ATOM 4178 C C . ALA B 1 207 ? 4.535 -7.129 -1.165 1 96.12 207 ALA B C 1
ATOM 4180 O O . ALA B 1 207 ? 3.619 -6.633 -0.506 1 96.12 207 ALA B O 1
ATOM 4181 N N . SER B 1 208 ? 4.559 -8.391 -1.515 1 97.75 208 SER B N 1
ATOM 4182 C CA . SER B 1 208 ? 3.453 -9.289 -1.206 1 97.75 208 SER B CA 1
ATOM 4183 C C . SER B 1 208 ? 3.68 -10.008 0.119 1 97.75 208 SER B C 1
ATOM 4185 O O . SER B 1 208 ? 2.9 -10.883 0.495 1 97.75 208 SER B O 1
ATOM 4187 N N . ALA B 1 209 ? 4.754 -9.703 0.761 1 95.44 209 ALA B N 1
ATOM 4188 C CA . ALA B 1 209 ? 5.168 -10.406 1.972 1 95.44 209 ALA B CA 1
ATOM 4189 C C . ALA B 1 209 ? 5.344 -11.898 1.705 1 95.44 209 ALA B C 1
ATOM 4191 O O . ALA B 1 209 ? 5.035 -12.727 2.562 1 95.44 209 ALA B O 1
ATOM 4192 N N . GLY B 1 210 ? 5.688 -12.258 0.492 1 96.88 210 GLY B N 1
ATOM 4193 C CA . GLY B 1 210 ? 5.973 -13.641 0.146 1 96.88 210 GLY B CA 1
ATOM 4194 C C . GLY B 1 210 ? 4.789 -14.359 -0.47 1 96.88 210 GLY B C 1
ATOM 4195 O O . GLY B 1 210 ? 4.922 -15.484 -0.964 1 96.88 210 GLY B O 1
ATOM 4196 N N . ALA B 1 211 ? 3.613 -13.75 -0.514 1 96.94 211 ALA B N 1
ATOM 4197 C CA . ALA B 1 211 ? 2.422 -14.391 -1.068 1 96.94 211 ALA B CA 1
ATOM 4198 C C . ALA B 1 211 ? 2.633 -14.773 -2.529 1 96.94 211 ALA B C 1
ATOM 4200 O O . ALA B 1 211 ? 2.109 -15.789 -2.992 1 96.94 211 ALA B O 1
ATOM 4201 N N . LEU B 1 212 ? 3.416 -14.008 -3.186 1 97.81 212 LEU B N 1
ATOM 4202 C CA . LEU B 1 212 ? 3.668 -14.234 -4.605 1 97.81 212 LEU B CA 1
ATOM 4203 C C . LEU B 1 212 ? 4.281 -15.617 -4.832 1 97.81 212 LEU B C 1
ATOM 4205 O O . LEU B 1 212 ? 4.066 -16.234 -5.879 1 97.81 212 LEU B O 1
ATOM 4209 N N . GLU B 1 213 ? 5.004 -16.109 -3.873 1 97.25 213 GLU B N 1
ATOM 4210 C CA . GLU B 1 213 ? 5.68 -17.391 -3.994 1 97.25 213 GLU B CA 1
ATOM 4211 C C . GLU B 1 213 ? 4.672 -18.547 -4.059 1 97.25 213 GLU B C 1
ATOM 4213 O O . GLU B 1 213 ? 5.008 -19.656 -4.48 1 97.25 213 GLU B O 1
ATOM 4218 N N . ARG B 1 214 ? 3.406 -18.25 -3.682 1 94.94 214 ARG B N 1
ATOM 4219 C CA . ARG B 1 214 ? 2.4 -19.312 -3.598 1 94.94 214 ARG B CA 1
ATOM 4220 C C . ARG B 1 214 ? 1.209 -19 -4.496 1 94.94 214 ARG B C 1
ATOM 4222 O O . ARG B 1 214 ? 0.321 -19.844 -4.668 1 94.94 214 ARG B O 1
ATOM 4229 N N . PHE B 1 215 ? 1.195 -17.906 -5.031 1 96.25 215 PHE B N 1
ATOM 4230 C CA . PHE B 1 215 ? -0.003 -17.391 -5.684 1 96.25 215 PHE B CA 1
ATOM 4231 C C . PHE B 1 215 ? 0.205 -17.281 -7.191 1 96.25 215 PHE B C 1
ATOM 4233 O O . PHE B 1 215 ? 1.233 -16.766 -7.645 1 96.25 215 PHE B O 1
ATOM 4240 N N . PRO B 1 216 ? -0.785 -17.625 -7.992 1 96.81 216 PRO B N 1
ATOM 4241 C CA . PRO B 1 216 ? -0.591 -17.594 -9.445 1 96.81 216 PRO B CA 1
ATOM 4242 C C . PRO B 1 216 ? -0.86 -16.219 -10.047 1 96.81 216 PRO B C 1
ATOM 4244 O O . PRO B 1 216 ? -1.832 -15.555 -9.672 1 96.81 216 PRO B O 1
ATOM 4247 N N . ILE B 1 217 ? -0.001 -15.852 -10.883 1 97.81 217 ILE B N 1
ATOM 4248 C CA . ILE B 1 217 ? -0.255 -14.781 -11.836 1 97.81 217 ILE B CA 1
ATOM 4249 C C . ILE B 1 217 ? -0.271 -15.344 -13.25 1 97.81 217 ILE B C 1
ATOM 4251 O O . ILE B 1 217 ? 0.669 -16.031 -13.664 1 97.81 217 ILE B O 1
ATOM 4255 N N . TYR B 1 218 ? -1.369 -15.047 -13.891 1 97.56 218 TYR B N 1
ATOM 4256 C CA . TYR B 1 218 ? -1.548 -15.57 -15.242 1 97.56 218 TYR B CA 1
ATOM 4257 C C . TYR B 1 218 ? -1.25 -14.492 -16.281 1 97.56 218 TYR B C 1
ATOM 4259 O O . TYR B 1 218 ? -1.572 -13.32 -16.094 1 97.56 218 TYR B O 1
ATOM 4267 N N . ASN B 1 219 ? -0.684 -14.922 -17.312 1 94.94 219 ASN B N 1
ATOM 4268 C CA . ASN B 1 219 ? -0.541 -14.07 -18.484 1 94.94 219 ASN B CA 1
ATOM 4269 C C . ASN B 1 219 ? -1.457 -14.531 -19.625 1 94.94 219 ASN B C 1
ATOM 4271 O O . ASN B 1 219 ? -1.627 -15.734 -19.844 1 94.94 219 ASN B O 1
ATOM 4275 N N . ILE B 1 220 ? -2.035 -13.555 -20.25 1 95.31 220 ILE B N 1
ATOM 4276 C CA . ILE B 1 220 ? -2.867 -13.852 -21.422 1 95.31 220 ILE B CA 1
ATOM 4277 C C . ILE B 1 220 ? -2.379 -13.039 -22.625 1 95.31 220 ILE B C 1
ATOM 4279 O O . ILE B 1 220 ? -1.647 -12.062 -22.453 1 95.31 220 ILE B O 1
ATOM 4283 N N . GLU B 1 221 ? -2.807 -13.445 -23.734 1 92.38 221 GLU B N 1
ATOM 4284 C CA . GLU B 1 221 ? -2.354 -12.766 -24.938 1 92.38 221 GLU B CA 1
ATOM 4285 C C . GLU B 1 221 ? -3.088 -11.438 -25.141 1 92.38 221 GLU B C 1
ATOM 4287 O O . GLU B 1 221 ? -2.461 -10.383 -25.25 1 92.38 221 GLU B O 1
ATOM 4292 N N . GLU B 1 222 ? -4.453 -11.578 -25.266 1 92.94 222 GLU B N 1
ATOM 4293 C CA . GLU B 1 222 ? -5.262 -10.391 -25.484 1 92.94 222 GLU B CA 1
ATOM 4294 C C . GLU B 1 222 ? -6.531 -10.422 -24.641 1 92.94 222 GLU B C 1
ATOM 4296 O O . GLU B 1 222 ? -7.137 -11.477 -24.453 1 92.94 222 GLU B O 1
ATOM 4301 N N . PHE B 1 223 ? -6.895 -9.188 -24.281 1 96.19 223 PHE B N 1
ATOM 4302 C CA . PHE B 1 223 ? -8.062 -9.07 -23.406 1 96.19 223 PHE B CA 1
ATOM 4303 C C . PHE B 1 223 ? -9.32 -9.547 -24.125 1 96.19 223 PHE B C 1
ATOM 4305 O O . PHE B 1 223 ? -10.156 -10.227 -23.516 1 96.19 223 PHE B O 1
ATOM 4312 N N . ALA B 1 224 ? -9.453 -9.25 -25.375 1 94.88 224 ALA B N 1
ATOM 4313 C CA . ALA B 1 224 ? -10.672 -9.539 -26.109 1 94.88 224 ALA B CA 1
ATOM 4314 C C . ALA B 1 224 ? -10.953 -11.039 -26.141 1 94.88 224 ALA B C 1
ATOM 4316 O O . ALA B 1 224 ? -12.07 -11.477 -25.891 1 94.88 224 ALA B O 1
ATOM 4317 N N . SER B 1 225 ? -9.984 -11.805 -26.484 1 95.12 225 SER B N 1
ATOM 4318 C CA . SER B 1 225 ? -10.133 -13.258 -26.531 1 95.12 225 SER B CA 1
ATOM 4319 C C . SER B 1 225 ? -10.391 -13.828 -25.141 1 95.12 225 SER B C 1
ATOM 4321 O O . SER B 1 225 ? -11.203 -14.742 -24.969 1 95.12 225 SER B O 1
ATOM 4323 N N . PHE B 1 226 ? -9.695 -13.305 -24.219 1 96.38 226 PHE B N 1
ATOM 4324 C CA . PHE B 1 226 ? -9.883 -13.695 -22.812 1 96.38 226 PHE B CA 1
ATOM 4325 C C . PHE B 1 226 ? -11.312 -13.414 -22.359 1 96.38 226 PHE B C 1
ATOM 4327 O O . PHE B 1 226 ? -11.961 -14.281 -21.781 1 96.38 226 PHE B O 1
ATOM 4334 N N . HIS B 1 227 ? -11.75 -12.242 -22.672 1 97.75 227 HIS B N 1
ATOM 4335 C CA . HIS B 1 227 ? -13.102 -11.812 -22.328 1 97.75 227 HIS B CA 1
ATOM 4336 C C . HIS B 1 227 ? -14.141 -12.766 -22.906 1 97.75 227 HIS B C 1
ATOM 4338 O O . HIS B 1 227 ? -15.047 -13.203 -22.188 1 97.75 227 HIS B O 1
ATOM 4344 N N . GLU B 1 228 ? -14.031 -13.094 -24.109 1 96.38 228 GLU B N 1
ATOM 4345 C CA . GLU B 1 228 ? -14.969 -13.977 -24.781 1 96.38 228 GLU B CA 1
ATOM 4346 C C . GLU B 1 228 ? -14.992 -15.359 -24.141 1 96.38 228 GLU B C 1
ATOM 4348 O O . GLU B 1 228 ? -16.062 -15.914 -23.891 1 96.38 228 GLU B O 1
ATOM 4353 N N . ARG B 1 229 ? -13.852 -15.836 -23.922 1 95.75 229 ARG B N 1
ATOM 4354 C CA . ARG B 1 229 ? -13.719 -17.156 -23.297 1 95.75 229 ARG B CA 1
ATOM 4355 C C . ARG B 1 229 ? -14.391 -17.188 -21.938 1 95.75 229 ARG B C 1
ATOM 4357 O O . ARG B 1 229 ? -15.117 -18.125 -21.609 1 95.75 229 ARG B O 1
ATOM 4364 N N . MET B 1 230 ? -14.172 -16.219 -21.172 1 97.19 230 MET B N 1
ATOM 4365 C CA . MET B 1 230 ? -14.695 -16.156 -19.812 1 97.19 230 MET B CA 1
ATOM 4366 C C . MET B 1 230 ? -16.219 -15.961 -19.828 1 97.19 230 MET B C 1
ATOM 4368 O O . MET B 1 230 ? -16.922 -16.562 -19.016 1 97.19 230 MET B O 1
ATOM 4372 N N . ARG B 1 231 ? -16.641 -15.117 -20.688 1 95.06 231 ARG B N 1
ATOM 4373 C CA . ARG B 1 231 ? -18.078 -14.852 -20.781 1 95.06 231 ARG B CA 1
ATOM 4374 C C . ARG B 1 231 ? -18.844 -16.125 -21.125 1 95.06 231 ARG B C 1
ATOM 4376 O O . ARG B 1 231 ? -19.938 -16.359 -20.609 1 95.06 231 ARG B O 1
ATOM 4383 N N . ASN B 1 232 ? -18.266 -16.859 -21.906 1 94 232 ASN B N 1
ATOM 4384 C CA . ASN B 1 232 ? -18.906 -18.109 -22.344 1 94 232 ASN B CA 1
ATOM 4385 C C . ASN B 1 232 ? -19.078 -19.078 -21.188 1 94 232 ASN B C 1
ATOM 4387 O O . ASN B 1 232 ? -19.984 -19.922 -21.203 1 94 232 ASN B O 1
ATOM 4391 N N . ILE B 1 233 ? -18.266 -18.938 -20.25 1 93.81 233 ILE B N 1
ATOM 4392 C CA . ILE B 1 233 ? -18.328 -19.859 -19.109 1 93.81 233 ILE B CA 1
ATOM 4393 C C . ILE B 1 233 ? -19.172 -19.234 -18 1 93.81 233 ILE B C 1
ATOM 4395 O O . ILE B 1 233 ? -19.453 -19.891 -16.984 1 93.81 233 ILE B O 1
ATOM 4399 N N . GLY B 1 234 ? -19.516 -17.953 -18.078 1 93.5 234 GLY B N 1
ATOM 4400 C CA . GLY B 1 234 ? -20.469 -17.375 -17.156 1 93.5 234 GLY B CA 1
ATOM 4401 C C . GLY B 1 234 ? -19.891 -16.281 -16.281 1 93.5 234 GLY B C 1
ATOM 4402 O O . GLY B 1 234 ? -20.531 -15.789 -15.367 1 93.5 234 GLY B O 1
ATOM 4403 N N . PHE B 1 235 ? -18.688 -15.875 -16.594 1 97.19 235 PHE B N 1
ATOM 4404 C CA . PHE B 1 235 ? -18.078 -14.82 -15.805 1 97.19 235 PHE B CA 1
ATOM 4405 C C . PHE B 1 235 ? -18.688 -13.469 -16.141 1 97.19 235 PHE B C 1
ATOM 4407 O O . PHE B 1 235 ? -18.953 -13.172 -17.312 1 97.19 235 PHE B O 1
ATOM 4414 N N . LYS B 1 236 ? -18.875 -12.664 -15.094 1 96.94 236 LYS B N 1
ATOM 4415 C CA . LYS B 1 236 ? -19.188 -11.242 -15.242 1 96.94 236 LYS B CA 1
ATOM 4416 C C . LYS B 1 236 ? -17.953 -10.375 -15.016 1 96.94 236 LYS B C 1
ATOM 4418 O O . LYS B 1 236 ? -17.078 -10.734 -14.227 1 96.94 236 LYS B O 1
ATOM 4423 N N . PHE B 1 237 ? -17.969 -9.32 -15.734 1 97.56 237 PHE B N 1
ATOM 4424 C CA . PHE B 1 237 ? -16.828 -8.414 -15.656 1 97.56 237 PHE B CA 1
ATOM 4425 C C . PHE B 1 237 ? -17.203 -7.129 -14.93 1 97.56 237 PHE B C 1
ATOM 4427 O O . PHE B 1 237 ? -18.156 -6.449 -15.312 1 97.56 237 PHE B O 1
ATOM 4434 N N . ILE B 1 238 ? -16.438 -6.82 -13.891 1 96.88 238 ILE B N 1
ATOM 4435 C CA . ILE B 1 238 ? -16.641 -5.617 -13.094 1 96.88 238 ILE B CA 1
ATOM 4436 C C . ILE B 1 238 ? -15.461 -4.672 -13.273 1 96.88 238 ILE B C 1
ATOM 4438 O O . ILE B 1 238 ? -14.367 -4.934 -12.766 1 96.88 238 ILE B O 1
ATOM 4442 N N . GLY B 1 239 ? -15.695 -3.629 -14.023 1 97.38 239 GLY B N 1
ATOM 4443 C CA . GLY B 1 239 ? -14.695 -2.578 -14.141 1 97.38 239 GLY B CA 1
ATOM 4444 C C . GLY B 1 239 ? -14.75 -1.573 -13 1 97.38 239 GLY B C 1
ATOM 4445 O O . GLY B 1 239 ? -15.773 -1.458 -12.32 1 97.38 239 GLY B O 1
ATOM 4446 N N . THR B 1 240 ? -13.602 -0.848 -12.82 1 97.25 240 THR B N 1
ATOM 4447 C CA . THR B 1 240 ? -13.539 0.165 -11.766 1 97.25 240 THR B CA 1
ATOM 4448 C C . THR B 1 240 ? -13.172 1.525 -12.352 1 97.25 240 THR B C 1
ATOM 4450 O O . THR B 1 240 ? -12.344 1.612 -13.258 1 97.25 240 THR B O 1
ATOM 4453 N N . ALA B 1 241 ? -13.82 2.521 -11.844 1 95.06 241 ALA B N 1
ATOM 4454 C CA . ALA B 1 241 ? -13.531 3.895 -12.242 1 95.06 241 ALA B CA 1
ATOM 4455 C C . ALA B 1 241 ? -14.07 4.891 -11.219 1 95.06 241 ALA B C 1
ATOM 4457 O O . ALA B 1 241 ? -15.156 4.707 -10.68 1 95.06 241 ALA B O 1
ATOM 4458 N N . ASP B 1 242 ? -13.266 5.875 -10.961 1 89 242 ASP B N 1
ATOM 4459 C CA . ASP B 1 242 ? -13.828 6.949 -10.141 1 89 242 ASP B CA 1
ATOM 4460 C C . ASP B 1 242 ? -14.82 7.785 -10.945 1 89 242 ASP B C 1
ATOM 4462 O O . ASP B 1 242 ? -14.852 7.711 -12.18 1 89 242 ASP B O 1
ATOM 4466 N N . GLU B 1 243 ? -15.617 8.531 -10.273 1 86.38 243 GLU B N 1
ATOM 4467 C CA . GLU B 1 243 ? -16.688 9.312 -10.891 1 86.38 243 GLU B CA 1
ATOM 4468 C C . GLU B 1 243 ? -16.141 10.25 -11.953 1 86.38 243 GLU B C 1
ATOM 4470 O O . GLU B 1 243 ? -16.641 10.273 -13.086 1 86.38 243 GLU B O 1
ATOM 4475 N N . ASN B 1 244 ? -15.117 10.922 -11.648 1 81.31 244 ASN B N 1
ATOM 4476 C CA . ASN B 1 244 ? -14.578 11.922 -12.562 1 81.31 244 ASN B CA 1
ATOM 4477 C C . ASN B 1 244 ? -14 11.273 -13.82 1 81.31 244 ASN B C 1
ATOM 4479 O O . ASN B 1 244 ? -14.227 11.75 -14.93 1 81.31 244 ASN B O 1
ATOM 4483 N N . SER B 1 245 ? -13.352 10.242 -13.609 1 84.5 245 SER B N 1
ATOM 4484 C CA . SER B 1 245 ? -12.734 9.555 -14.742 1 84.5 245 SER B CA 1
ATOM 4485 C C . SER B 1 245 ? -13.797 8.93 -15.648 1 84.5 245 SER B C 1
ATOM 4487 O O . SER B 1 245 ? -13.672 8.969 -16.875 1 84.5 245 SER B O 1
ATOM 4489 N N . ALA B 1 246 ? -14.734 8.359 -15.047 1 89.88 246 ALA B N 1
ATOM 4490 C CA . ALA B 1 246 ? -15.805 7.738 -15.812 1 89.88 246 ALA B CA 1
ATOM 4491 C C . ALA B 1 246 ? -16.547 8.773 -16.656 1 89.88 246 ALA B C 1
ATOM 4493 O O . ALA B 1 246 ? -16.766 8.57 -17.859 1 89.88 246 ALA B O 1
ATOM 4494 N N . VAL B 1 247 ? -16.828 9.859 -16.031 1 86.19 247 VAL B N 1
ATOM 4495 C CA . VAL B 1 247 ? -17.562 10.914 -16.719 1 86.19 247 VAL B CA 1
ATOM 4496 C C . VAL B 1 247 ? -16.703 11.492 -17.828 1 86.19 247 VAL B C 1
ATOM 4498 O O . VAL B 1 247 ? -17.188 11.727 -18.938 1 86.19 247 VAL B O 1
ATOM 4501 N N . ALA B 1 248 ? -15.508 11.68 -17.562 1 85 248 ALA B N 1
ATOM 4502 C CA . ALA B 1 248 ? -14.586 12.219 -18.562 1 85 248 ALA B CA 1
ATOM 4503 C C . ALA B 1 248 ? -14.492 11.297 -19.766 1 85 248 ALA B C 1
ATOM 4505 O O . ALA B 1 248 ? -14.297 11.758 -20.891 1 85 248 ALA B O 1
ATOM 4506 N N . LYS B 1 249 ? -14.688 10.055 -19.531 1 90.69 249 LYS B N 1
ATOM 4507 C CA . LYS B 1 249 ? -14.609 9.07 -20.594 1 90.69 249 LYS B CA 1
ATOM 4508 C C . LYS B 1 249 ? -15.961 8.867 -21.266 1 90.69 249 LYS B C 1
ATOM 4510 O O . LYS B 1 249 ? -16.094 8.078 -22.203 1 90.69 249 LYS B O 1
ATOM 4515 N N . GLY B 1 250 ? -16.984 9.484 -20.719 1 90.56 250 GLY B N 1
ATOM 4516 C CA . GLY B 1 250 ? -18.281 9.453 -21.359 1 90.56 250 GLY B CA 1
ATOM 4517 C C . GLY B 1 250 ? -19.203 8.383 -20.781 1 90.56 250 GLY B C 1
ATOM 4518 O O . GLY B 1 250 ? -20.219 8.047 -21.391 1 90.56 250 GLY B O 1
ATOM 4519 N N . TYR B 1 251 ? -18.766 7.891 -19.688 1 91.12 251 TYR B N 1
ATOM 4520 C CA . TYR B 1 251 ? -19.609 6.871 -19.078 1 91.12 251 TYR B CA 1
ATOM 4521 C C . TYR B 1 251 ? -20.547 7.488 -18.047 1 91.12 251 TYR B C 1
ATOM 4523 O O . TYR B 1 251 ? -20.312 8.602 -17.562 1 91.12 251 TYR B O 1
ATOM 4531 N N . GLN B 1 252 ? -21.641 6.715 -17.828 1 89.12 252 GLN B N 1
ATOM 4532 C CA . GLN B 1 252 ? -22.5 7.105 -16.703 1 89.12 252 GLN B CA 1
ATOM 4533 C C . GLN B 1 252 ? -21.781 6.91 -15.367 1 89.12 252 GLN B C 1
ATOM 4535 O O . GLN B 1 252 ? -20.797 6.188 -15.289 1 89.12 252 GLN B O 1
ATOM 4540 N N . SER B 1 253 ? -22.344 7.531 -14.414 1 90.19 253 SER B N 1
ATOM 4541 C CA . SER B 1 253 ? -21.781 7.398 -13.078 1 90.19 253 SER B CA 1
ATOM 4542 C C . SER B 1 253 ? -21.688 5.934 -12.656 1 90.19 253 SER B C 1
ATOM 4544 O O . SER B 1 253 ? -22.672 5.203 -12.711 1 90.19 253 SER B O 1
ATOM 4546 N N . PRO B 1 254 ? -20.516 5.539 -12.266 1 95.31 254 PRO B N 1
ATOM 4547 C CA . PRO B 1 254 ? -20.359 4.148 -11.828 1 95.31 254 PRO B CA 1
ATOM 4548 C C . PRO B 1 254 ? -21.203 3.822 -10.602 1 95.31 254 PRO B C 1
ATOM 4550 O O . PRO B 1 254 ? -21.531 4.715 -9.805 1 95.31 254 PRO B O 1
ATOM 4553 N N . ILE B 1 255 ? -21.562 2.564 -10.445 1 95.44 255 ILE B N 1
ATOM 4554 C CA . ILE B 1 255 ? -22.312 2.105 -9.289 1 95.44 255 ILE B CA 1
ATOM 4555 C C . ILE B 1 255 ? -21.453 2.227 -8.031 1 95.44 255 ILE B C 1
ATOM 4557 O O . ILE B 1 255 ? -20.297 1.799 -8.016 1 95.44 255 ILE B O 1
ATOM 4561 N N . ARG B 1 256 ? -22.016 2.883 -7.043 1 94.38 256 ARG B N 1
ATOM 4562 C CA . ARG B 1 256 ? -21.312 2.889 -5.758 1 94.38 256 ARG B CA 1
ATOM 4563 C C . ARG B 1 256 ? -21.188 1.477 -5.199 1 94.38 256 ARG B C 1
ATOM 4565 O O . ARG B 1 256 ? -22.156 0.717 -5.191 1 94.38 256 ARG B O 1
ATOM 4572 N N . LEU B 1 257 ? -20 1.19 -4.742 1 94.12 257 LEU B N 1
ATOM 4573 C CA . LEU B 1 257 ? -19.734 -0.168 -4.289 1 94.12 257 LEU B CA 1
ATOM 4574 C C . LEU B 1 257 ? -20.734 -0.596 -3.219 1 94.12 257 LEU B C 1
ATOM 4576 O O . LEU B 1 257 ? -21.203 -1.736 -3.221 1 94.12 257 LEU B O 1
ATOM 4580 N N . CYS B 1 258 ? -21.094 0.307 -2.359 1 89.62 258 CYS B N 1
ATOM 4581 C CA . CYS B 1 258 ? -22.016 -0.006 -1.279 1 89.62 258 CYS B CA 1
ATOM 4582 C C . CYS B 1 258 ? -23.406 -0.319 -1.828 1 89.62 258 CYS B C 1
ATOM 4584 O O . CYS B 1 258 ? -24.219 -0.951 -1.15 1 89.62 258 CYS B O 1
ATOM 4586 N N . ASP B 1 259 ? -23.672 0.085 -3.035 1 92.25 259 ASP B N 1
ATOM 4587 C CA . ASP B 1 259 ? -24.969 -0.123 -3.67 1 92.25 259 ASP B CA 1
ATOM 4588 C C . ASP B 1 259 ? -24.922 -1.286 -4.66 1 92.25 259 ASP B C 1
ATOM 4590 O O . ASP B 1 259 ? -25.938 -1.67 -5.23 1 92.25 259 ASP B O 1
ATOM 4594 N N . PHE B 1 260 ? -23.734 -1.764 -4.848 1 92.12 260 PHE B N 1
ATOM 4595 C CA . PHE B 1 260 ? -23.562 -2.855 -5.801 1 92.12 260 PHE B CA 1
ATOM 4596 C C . PHE B 1 260 ? -24.047 -4.172 -5.207 1 92.12 260 PHE B C 1
ATOM 4598 O O . PHE B 1 260 ? -23.625 -4.57 -4.125 1 92.12 260 PHE B O 1
ATOM 4605 N N . ARG B 1 261 ? -25.031 -4.801 -5.848 1 85.75 261 ARG B N 1
ATOM 4606 C CA . ARG B 1 261 ? -25.547 -6.09 -5.402 1 85.75 261 ARG B CA 1
ATOM 4607 C C . ARG B 1 261 ? -24.75 -7.238 -6.016 1 85.75 261 ARG B C 1
ATOM 4609 O O . ARG B 1 261 ? -24.734 -7.402 -7.238 1 85.75 261 ARG B O 1
ATOM 4616 N N . GLN B 1 262 ? -24.125 -7.875 -5.109 1 74.38 262 GLN B N 1
ATOM 4617 C CA . GLN B 1 262 ? -23.266 -8.969 -5.562 1 74.38 262 GLN B CA 1
ATOM 4618 C C . GLN B 1 262 ? -24.094 -10.117 -6.137 1 74.38 262 GLN B C 1
ATOM 4620 O O . GLN B 1 262 ? -25.172 -10.438 -5.617 1 74.38 262 GLN B O 1
ATOM 4625 N N . THR B 1 263 ? -23.578 -10.492 -7.27 1 70.19 263 THR B N 1
ATOM 4626 C CA . THR B 1 263 ? -24.203 -11.68 -7.832 1 70.19 263 THR B CA 1
ATOM 4627 C C . THR B 1 263 ? -23.406 -12.93 -7.473 1 70.19 263 THR B C 1
ATOM 4629 O O . THR B 1 263 ? -22.281 -12.836 -6.977 1 70.19 263 THR B O 1
ATOM 4632 N N . LYS B 1 264 ? -24.047 -14.055 -7.465 1 79 264 LYS B N 1
ATOM 4633 C CA . LYS B 1 264 ? -23.406 -15.352 -7.266 1 79 264 LYS B CA 1
ATOM 4634 C C . LYS B 1 264 ? -22.594 -15.758 -8.484 1 79 264 LYS B C 1
ATOM 4636 O O . LYS B 1 264 ? -21.938 -16.812 -8.492 1 79 264 LYS B O 1
ATOM 4641 N N . ASP B 1 265 ? -22.453 -14.867 -9.312 1 86.19 265 ASP B N 1
ATOM 4642 C CA . ASP B 1 265 ? -21.75 -15.164 -10.562 1 86.19 265 ASP B CA 1
ATOM 4643 C C . ASP B 1 265 ? -20.25 -15.148 -10.367 1 86.19 265 ASP B C 1
ATOM 4645 O O . ASP B 1 265 ? -19.734 -14.445 -9.492 1 86.19 265 ASP B O 1
ATOM 4649 N N . LYS B 1 266 ? -19.672 -15.969 -11.195 1 94.81 266 LYS B N 1
ATOM 4650 C CA . LYS B 1 266 ? -18.234 -15.828 -11.359 1 94.81 266 LYS B CA 1
ATOM 4651 C C . LYS B 1 266 ? -17.859 -14.438 -11.859 1 94.81 266 LYS B C 1
ATOM 4653 O O . LYS B 1 266 ? -18.578 -13.867 -12.688 1 94.81 266 LYS B O 1
ATOM 4658 N N . THR B 1 267 ? -16.766 -13.914 -11.281 1 95.88 267 THR B N 1
ATOM 4659 C CA . THR B 1 267 ? -16.516 -12.516 -11.609 1 95.88 267 THR B CA 1
ATOM 4660 C C . THR B 1 267 ? -15.039 -12.289 -11.914 1 95.88 267 THR B C 1
ATOM 4662 O O . THR B 1 267 ? -14.172 -12.93 -11.312 1 95.88 267 THR B O 1
ATOM 4665 N N . VAL B 1 268 ? -14.797 -11.422 -12.883 1 97.75 268 VAL B N 1
ATOM 4666 C CA . VAL B 1 268 ? -13.484 -10.82 -13.117 1 97.75 268 VAL B CA 1
ATOM 4667 C C . VAL B 1 268 ? -13.523 -9.344 -12.727 1 97.75 268 VAL B C 1
ATOM 4669 O O . VAL B 1 268 ? -14.305 -8.57 -13.281 1 97.75 268 VAL B O 1
ATOM 4672 N N . VAL B 1 269 ? -12.734 -9.008 -11.773 1 97.75 269 VAL B N 1
ATOM 4673 C CA . VAL B 1 269 ? -12.609 -7.613 -11.359 1 97.75 269 VAL B CA 1
ATOM 4674 C C . VAL B 1 269 ? -11.453 -6.953 -12.102 1 97.75 269 VAL B C 1
ATOM 4676 O O . VAL B 1 269 ? -10.344 -7.496 -12.141 1 97.75 269 VAL B O 1
ATOM 4679 N N . ILE B 1 270 ? -11.734 -5.793 -12.641 1 98.5 270 ILE B N 1
ATOM 4680 C CA . ILE B 1 270 ? -10.719 -5.133 -13.453 1 98.5 270 ILE B CA 1
ATOM 4681 C C . ILE B 1 270 ? -10.25 -3.859 -12.758 1 98.5 270 ILE B C 1
ATOM 4683 O O . ILE B 1 270 ? -11.062 -3.008 -12.391 1 98.5 270 ILE B O 1
ATOM 4687 N N . LEU B 1 271 ? -8.977 -3.748 -12.562 1 97.94 271 LEU B N 1
ATOM 4688 C CA . LEU B 1 271 ? -8.32 -2.551 -12.047 1 97.94 271 LEU B CA 1
ATOM 4689 C C . LEU B 1 271 ? -7.359 -1.969 -13.078 1 97.94 271 LEU B C 1
ATOM 4691 O O . LEU B 1 271 ? -6.766 -2.707 -13.867 1 97.94 271 LEU B O 1
ATOM 4695 N N . GLY B 1 272 ? -7.188 -0.68 -13.008 1 95.56 272 GLY B N 1
ATOM 4696 C CA . GLY B 1 272 ? -6.402 -0.023 -14.039 1 95.56 272 GLY B CA 1
ATOM 4697 C C . GLY B 1 272 ? -5.199 0.722 -13.484 1 95.56 272 GLY B C 1
ATOM 4698 O O . GLY B 1 272 ? -4.922 0.663 -12.289 1 95.56 272 GLY B O 1
ATOM 4699 N N . ASP B 1 273 ? -4.602 1.381 -14.406 1 87.81 273 ASP B N 1
ATOM 4700 C CA . ASP B 1 273 ? -3.391 2.16 -14.172 1 87.81 273 ASP B CA 1
ATOM 4701 C C . ASP B 1 273 ? -3.654 3.316 -13.211 1 87.81 273 ASP B C 1
ATOM 4703 O O . ASP B 1 273 ? -4.73 3.916 -13.234 1 87.81 273 ASP B O 1
ATOM 4707 N N . GLU B 1 274 ? -2.713 3.811 -12.258 1 82.44 274 GLU B N 1
ATOM 4708 C CA . GLU B 1 274 ? -2.852 4.875 -11.266 1 82.44 274 GLU B CA 1
ATOM 4709 C C . GLU B 1 274 ? -3.104 6.223 -11.938 1 82.44 274 GLU B C 1
ATOM 4711 O O . GLU B 1 274 ? -3.811 7.07 -11.391 1 82.44 274 GLU B O 1
ATOM 4716 N N . GLY B 1 275 ? -2.738 6.406 -13.195 1 79.44 275 GLY B N 1
ATOM 4717 C CA . GLY B 1 275 ? -2.934 7.668 -13.891 1 79.44 275 GLY B CA 1
ATOM 4718 C C . GLY B 1 275 ? -4.125 7.656 -14.828 1 79.44 275 GLY B C 1
ATOM 4719 O O . GLY B 1 275 ? -5.066 8.43 -14.656 1 79.44 275 GLY B O 1
ATOM 4720 N N . ARG B 1 276 ? -4.316 6.707 -15.523 1 83.75 276 ARG B N 1
ATOM 4721 C CA . ARG B 1 276 ? -5.289 6.672 -16.609 1 83.75 276 ARG B CA 1
ATOM 4722 C C . ARG B 1 276 ? -6.5 5.824 -16.234 1 83.75 276 ARG B C 1
ATOM 4724 O O . ARG B 1 276 ? -7.551 5.922 -16.875 1 83.75 276 ARG B O 1
ATOM 4731 N N . GLY B 1 277 ? -6.34 5.02 -15.234 1 92.25 277 GLY B N 1
ATOM 4732 C CA . GLY B 1 277 ? -7.406 4.086 -14.914 1 92.25 277 GLY B CA 1
ATOM 4733 C C . GLY B 1 277 ? -7.559 2.979 -15.938 1 92.25 277 GLY B C 1
ATOM 4734 O O . GLY B 1 277 ? -6.609 2.66 -16.656 1 92.25 277 GLY B O 1
ATOM 4735 N N . VAL B 1 278 ? -8.727 2.359 -15.875 1 96.12 278 VAL B N 1
ATOM 4736 C CA . VAL B 1 278 ? -9.039 1.296 -16.828 1 96.12 278 VAL B CA 1
ATOM 4737 C C . VAL B 1 278 ? -9.312 1.897 -18.203 1 96.12 278 VAL B C 1
ATOM 4739 O O . VAL B 1 278 ? -10 2.914 -18.312 1 96.12 278 VAL B O 1
ATOM 4742 N N . SER B 1 279 ? -8.797 1.284 -19.203 1 94.06 279 SER B N 1
ATOM 4743 C CA . SER B 1 279 ? -8.961 1.797 -20.562 1 94.06 279 SER B CA 1
ATOM 4744 C C . SER B 1 279 ? -10.414 1.699 -21.016 1 94.06 279 SER B C 1
ATOM 4746 O O . SER B 1 279 ? -11.148 0.811 -20.578 1 94.06 279 SER B O 1
ATOM 4748 N N . SER B 1 280 ? -10.789 2.576 -21.906 1 95.12 280 SER B N 1
ATOM 4749 C CA . SER B 1 280 ? -12.141 2.572 -22.453 1 95.12 280 SER B CA 1
ATOM 4750 C C . SER B 1 280 ? -12.438 1.276 -23.188 1 95.12 280 SER B C 1
ATOM 4752 O O . SER B 1 280 ? -13.555 0.754 -23.125 1 95.12 280 SER B O 1
ATOM 4754 N N . GLU B 1 281 ? -11.43 0.807 -23.844 1 94.44 281 GLU B N 1
ATOM 4755 C CA . GLU B 1 281 ? -11.562 -0.444 -24.578 1 94.44 281 GLU B CA 1
ATOM 4756 C C . GLU B 1 281 ? -12.016 -1.581 -23.672 1 94.44 281 GLU B C 1
ATOM 4758 O O . GLU B 1 281 ? -12.82 -2.42 -24.078 1 94.44 281 GLU B O 1
ATOM 4763 N N . ILE B 1 282 ? -11.57 -1.573 -22.5 1 96.5 282 ILE B N 1
ATOM 4764 C CA . ILE B 1 282 ? -11.883 -2.627 -21.547 1 96.5 282 ILE B CA 1
ATOM 4765 C C . ILE B 1 282 ? -13.188 -2.293 -20.812 1 96.5 282 ILE B C 1
ATOM 4767 O O . ILE B 1 282 ? -14.055 -3.152 -20.656 1 96.5 282 ILE B O 1
ATOM 4771 N N . LEU B 1 283 ? -13.32 -1.032 -20.453 1 96.5 283 LEU B N 1
ATOM 4772 C CA . LEU B 1 283 ? -14.531 -0.611 -19.75 1 96.5 283 LEU B CA 1
ATOM 4773 C C . LEU B 1 283 ? -15.773 -0.901 -20.578 1 96.5 283 LEU B C 1
ATOM 4775 O O . LEU B 1 283 ? -16.812 -1.306 -20.031 1 96.5 283 LEU B O 1
ATOM 4779 N N . ASP B 1 284 ? -15.664 -0.789 -21.844 1 96.19 284 ASP B N 1
ATOM 4780 C CA . ASP B 1 284 ? -16.766 -1.005 -22.766 1 96.19 284 ASP B CA 1
ATOM 4781 C C . ASP B 1 284 ? -17.234 -2.459 -22.734 1 96.19 284 ASP B C 1
ATOM 4783 O O . ASP B 1 284 ? -18.359 -2.766 -23.141 1 96.19 284 ASP B O 1
ATOM 4787 N N . GLN B 1 285 ? -16.453 -3.271 -22.266 1 96.19 285 GLN B N 1
ATOM 4788 C CA . GLN B 1 285 ? -16.75 -4.699 -22.297 1 96.19 285 GLN B CA 1
ATOM 4789 C C . GLN B 1 285 ? -17.141 -5.199 -20.906 1 96.19 285 GLN B C 1
ATOM 4791 O O . GLN B 1 285 ? -17.359 -6.395 -20.703 1 96.19 285 GLN B O 1
ATOM 4796 N N . CYS B 1 286 ? -17.25 -4.324 -19.984 1 96.38 286 CYS B N 1
ATOM 4797 C CA . CYS B 1 286 ? -17.609 -4.711 -18.625 1 96.38 286 CYS B CA 1
ATOM 4798 C C . CYS B 1 286 ? -19.109 -4.754 -18.438 1 96.38 286 CYS B C 1
ATOM 4800 O O . CYS B 1 286 ? -19.844 -3.945 -19.016 1 96.38 286 CYS B O 1
ATOM 4802 N N . ASP B 1 287 ? -19.562 -5.688 -17.609 1 95.75 287 ASP B N 1
ATOM 4803 C CA . ASP B 1 287 ? -20.984 -5.777 -17.266 1 95.75 287 ASP B CA 1
ATOM 4804 C C . ASP B 1 287 ? -21.375 -4.676 -16.281 1 95.75 287 ASP B C 1
ATOM 4806 O O . ASP B 1 287 ? -22.516 -4.191 -16.312 1 95.75 287 ASP B O 1
ATOM 4810 N N . TYR B 1 288 ? -20.453 -4.336 -15.391 1 94.94 288 TYR B N 1
ATOM 4811 C CA . TYR B 1 288 ? -20.672 -3.301 -14.383 1 94.94 288 TYR B CA 1
ATOM 4812 C C . TYR B 1 288 ? -19.422 -2.428 -14.242 1 94.94 288 TYR B C 1
ATOM 4814 O O . TYR B 1 288 ? -18.297 -2.895 -14.445 1 94.94 288 TYR B O 1
ATOM 4822 N N . ILE B 1 289 ? -19.703 -1.223 -13.953 1 96.62 289 ILE B N 1
ATOM 4823 C CA . ILE B 1 289 ? -18.656 -0.31 -13.523 1 96.62 289 ILE B CA 1
ATOM 4824 C C . ILE B 1 289 ? -18.938 0.179 -12.109 1 96.62 289 ILE B C 1
ATOM 4826 O O . ILE B 1 289 ? -20 0.729 -11.844 1 96.62 289 ILE B O 1
ATOM 4830 N N . VAL B 1 290 ? -17.953 -0.042 -11.227 1 96.25 290 VAL B N 1
ATOM 4831 C CA . VAL B 1 290 ? -18.188 0.264 -9.812 1 96.25 290 VAL B CA 1
ATOM 4832 C C . VAL B 1 290 ? -17.172 1.289 -9.336 1 96.25 290 VAL B C 1
ATOM 4834 O O . VAL B 1 290 ? -16.094 1.43 -9.93 1 96.25 290 VAL B O 1
ATOM 4837 N N . GLN B 1 291 ? -17.516 2.02 -8.328 1 95.44 291 GLN B N 1
ATOM 4838 C CA . GLN B 1 291 ? -16.641 2.99 -7.699 1 95.44 291 GLN B CA 1
ATOM 4839 C C . GLN B 1 291 ? -16.656 2.852 -6.18 1 95.44 291 GLN B C 1
ATOM 4841 O O . GLN B 1 291 ? -17.641 2.398 -5.609 1 95.44 291 GLN B O 1
ATOM 4846 N N . ILE B 1 292 ? -15.555 3.131 -5.594 1 94.94 292 ILE B N 1
ATOM 4847 C CA . ILE B 1 292 ? -15.508 3.389 -4.16 1 94.94 292 ILE B CA 1
ATOM 4848 C C . ILE B 1 292 ? -15.695 4.883 -3.896 1 94.94 292 ILE B C 1
ATOM 4850 O O . ILE B 1 292 ? -14.781 5.676 -4.109 1 94.94 292 ILE B O 1
ATOM 4854 N N . PRO B 1 293 ? -16.781 5.219 -3.455 1 90.06 293 PRO B N 1
ATOM 4855 C CA . PRO B 1 293 ? -17.078 6.652 -3.367 1 90.06 293 PRO B CA 1
ATOM 4856 C C . PRO B 1 293 ? -16.391 7.324 -2.184 1 90.06 293 PRO B C 1
ATOM 4858 O O . PRO B 1 293 ? -16.188 6.691 -1.145 1 90.06 293 PRO B O 1
ATOM 4861 N N . SER B 1 294 ? -15.984 8.523 -2.357 1 87.56 294 SER B N 1
ATOM 4862 C CA . SER B 1 294 ? -15.555 9.383 -1.258 1 87.56 294 SER B CA 1
ATOM 4863 C C . SER B 1 294 ? -16.734 10.148 -0.664 1 87.56 294 SER B C 1
ATOM 4865 O O . SER B 1 294 ? -17.562 10.68 -1.398 1 87.56 294 SER B O 1
ATOM 4867 N N . PRO B 1 295 ? -16.797 10.062 0.663 1 80.56 295 PRO B N 1
ATOM 4868 C CA . PRO B 1 295 ? -17.875 10.859 1.257 1 80.56 295 PRO B CA 1
ATOM 4869 C C . PRO B 1 295 ? -17.656 12.359 1.096 1 80.56 295 PRO B C 1
ATOM 4871 O O . PRO B 1 295 ? -18.578 13.148 1.282 1 80.56 295 PRO B O 1
ATOM 4874 N N . LYS B 1 296 ? -16.344 12.656 0.945 1 71.31 296 LYS B N 1
ATOM 4875 C CA . LYS B 1 296 ? -15.992 14.07 0.876 1 71.31 296 LYS B CA 1
ATOM 4876 C C . LYS B 1 296 ? -16.562 14.719 -0.382 1 71.31 296 LYS B C 1
ATOM 4878 O O . LYS B 1 296 ? -16.531 14.133 -1.463 1 71.31 296 LYS B O 1
ATOM 4883 N N . LYS B 1 297 ? -17.281 15.742 -0.012 1 57.66 297 LYS B N 1
ATOM 4884 C CA . LYS B 1 297 ? -17.656 16.578 -1.153 1 57.66 297 LYS B CA 1
ATOM 4885 C C . LYS B 1 297 ? -16.422 17.062 -1.908 1 57.66 297 LYS B C 1
ATOM 4887 O O . LYS B 1 297 ? -15.367 17.281 -1.309 1 57.66 297 LYS B O 1
ATOM 4892 N N . GLU B 1 298 ? -16.203 16.547 -3.014 1 56.44 298 GLU B N 1
ATOM 4893 C CA . GLU B 1 298 ? -15.039 16.875 -3.824 1 56.44 298 GLU B CA 1
ATOM 4894 C C . GLU B 1 298 ? -14.492 18.25 -3.461 1 56.44 298 GLU B C 1
ATOM 4896 O O . GLU B 1 298 ? -15.234 19.234 -3.438 1 56.44 298 GLU B O 1
ATOM 4901 N N . TYR B 1 299 ? -13.43 18.25 -2.479 1 55.22 299 TYR B N 1
ATOM 4902 C CA . TYR B 1 299 ? -12.742 19.531 -2.438 1 55.22 299 TYR B CA 1
ATOM 4903 C C . TYR B 1 299 ? -12.117 19.859 -3.789 1 55.22 299 TYR B C 1
ATOM 4905 O O . TYR B 1 299 ? -11.281 19.109 -4.297 1 55.22 299 TYR B O 1
ATOM 4913 N N . ALA B 1 300 ? -12.766 20.609 -4.527 1 58.25 300 ALA B N 1
ATOM 4914 C CA . ALA B 1 300 ? -12.383 21.016 -5.875 1 58.25 300 ALA B CA 1
ATOM 4915 C C . ALA B 1 300 ? -10.883 21.281 -5.957 1 58.25 300 ALA B C 1
ATOM 4917 O O . ALA B 1 300 ? -10.273 21.125 -7.016 1 58.25 300 ALA B O 1
ATOM 4918 N N . GLU B 1 301 ? -10.195 21.391 -4.723 1 73.06 301 GLU B N 1
ATOM 4919 C CA . GLU B 1 301 ? -8.852 21.953 -4.859 1 73.06 301 GLU B CA 1
ATOM 4920 C C . GLU B 1 301 ? -7.789 20.906 -4.539 1 73.06 301 GLU B C 1
ATOM 4922 O O . GLU B 1 301 ? -6.613 21.078 -4.859 1 73.06 301 GLU B O 1
ATOM 4927 N N . CYS B 1 302 ? -8.203 19.672 -4.117 1 79.5 302 CYS B N 1
ATOM 4928 C CA . CYS B 1 302 ? -7.137 18.75 -3.771 1 79.5 302 CYS B CA 1
ATOM 4929 C C . CYS B 1 302 ? -6.887 17.75 -4.906 1 79.5 302 CYS B C 1
ATOM 4931 O O . CYS B 1 302 ? -7.82 17.344 -5.594 1 79.5 302 CYS B O 1
ATOM 4933 N N . SER B 1 303 ? -5.625 17.484 -5.07 1 82.25 303 SER B N 1
ATOM 4934 C CA . SER B 1 303 ? -5.191 16.625 -6.172 1 82.25 303 SER B CA 1
ATOM 4935 C C . SER B 1 303 ? -5.41 15.156 -5.848 1 82.25 303 SER B C 1
ATOM 4937 O O . SER B 1 303 ? -5.387 14.312 -6.742 1 82.25 303 SER B O 1
ATOM 4939 N N . VAL B 1 304 ? -5.633 14.883 -4.598 1 84.88 304 VAL B N 1
ATOM 4940 C CA . VAL B 1 304 ? -5.871 13.492 -4.215 1 84.88 304 VAL B CA 1
ATOM 4941 C C . VAL B 1 304 ? -7.34 13.141 -4.438 1 84.88 304 VAL B C 1
ATOM 4943 O O . VAL B 1 304 ? -8.195 13.461 -3.609 1 84.88 304 VAL B O 1
ATOM 4946 N N . LYS B 1 305 ? -7.59 12.469 -5.531 1 84.12 305 LYS B N 1
ATOM 4947 C CA . LYS B 1 305 ? -8.977 12.227 -5.918 1 84.12 305 LYS B CA 1
ATOM 4948 C C . LYS B 1 305 ? -9.273 10.734 -5.98 1 84.12 305 LYS B C 1
ATOM 4950 O O . LYS B 1 305 ? -10.375 10.328 -6.367 1 84.12 305 LYS B O 1
ATOM 4955 N N . SER B 1 306 ? -8.281 9.992 -5.68 1 89.69 306 SER B N 1
ATOM 4956 C CA . SER B 1 306 ? -8.492 8.555 -5.75 1 89.69 306 SER B CA 1
ATOM 4957 C C . SER B 1 306 ? -7.645 7.816 -4.719 1 89.69 306 SER B C 1
ATOM 4959 O O . SER B 1 306 ? -6.734 8.398 -4.125 1 89.69 306 SER B O 1
ATOM 4961 N N . LEU B 1 307 ? -8.047 6.605 -4.504 1 94.31 307 LEU B N 1
ATOM 4962 C CA . LEU B 1 307 ? -7.285 5.695 -3.654 1 94.31 307 LEU B CA 1
ATOM 4963 C C . LEU B 1 307 ? -6.152 5.039 -4.438 1 94.31 307 LEU B C 1
ATOM 4965 O O . LEU B 1 307 ? -6.168 5.035 -5.672 1 94.31 307 LEU B O 1
ATOM 4969 N N . ASN B 1 308 ? -5.117 4.617 -3.725 1 95.31 308 ASN B N 1
ATOM 4970 C CA . ASN B 1 308 ? -4.113 3.752 -4.336 1 95.31 308 ASN B CA 1
ATOM 4971 C C . ASN B 1 308 ? -4.742 2.494 -4.93 1 95.31 308 ASN B C 1
ATOM 4973 O O . ASN B 1 308 ? -5.641 1.901 -4.328 1 95.31 308 ASN B O 1
ATOM 4977 N N . VAL B 1 309 ? -4.238 2.043 -6.027 1 97.25 309 VAL B N 1
ATOM 4978 C CA . VAL B 1 309 ? -4.855 0.941 -6.754 1 97.25 309 VAL B CA 1
ATOM 4979 C C . VAL B 1 309 ? -4.859 -0.316 -5.887 1 97.25 309 VAL B C 1
ATOM 4981 O O . VAL B 1 309 ? -5.801 -1.11 -5.938 1 97.25 309 VAL B O 1
ATOM 4984 N N . SER B 1 310 ? -3.805 -0.602 -5.129 1 98.19 310 SER B N 1
ATOM 4985 C CA . SER B 1 310 ? -3.764 -1.787 -4.277 1 98.19 310 SER B CA 1
ATOM 4986 C C . SER B 1 310 ? -4.781 -1.692 -3.148 1 98.19 310 SER B C 1
ATOM 4988 O O . SER B 1 310 ? -5.344 -2.705 -2.725 1 98.19 310 SER B O 1
ATOM 4990 N N . VAL B 1 311 ? -5.008 -0.47 -2.688 1 98.12 311 VAL B N 1
ATOM 4991 C CA . VAL B 1 311 ? -6.016 -0.224 -1.66 1 98.12 311 VAL B CA 1
ATOM 4992 C C . VAL B 1 311 ? -7.41 -0.467 -2.236 1 98.12 311 VAL B C 1
ATOM 4994 O O . VAL B 1 311 ? -8.242 -1.132 -1.609 1 98.12 311 VAL B O 1
ATOM 4997 N N . SER B 1 312 ? -7.641 0.043 -3.436 1 97.81 312 SER B N 1
ATOM 4998 C CA . SER B 1 312 ? -8.906 -0.194 -4.117 1 97.81 312 SER B CA 1
ATOM 4999 C C . SER B 1 312 ? -9.164 -1.686 -4.301 1 97.81 312 SER B C 1
ATOM 5001 O O . SER B 1 312 ? -10.281 -2.16 -4.07 1 97.81 312 SER B O 1
ATOM 5003 N N . ALA B 1 313 ? -8.133 -2.369 -4.68 1 98.44 313 ALA B N 1
ATOM 5004 C CA . ALA B 1 313 ? -8.242 -3.814 -4.859 1 98.44 313 ALA B CA 1
ATOM 5005 C C . ALA B 1 313 ? -8.703 -4.492 -3.57 1 98.44 313 ALA B C 1
ATOM 5007 O O . ALA B 1 313 ? -9.641 -5.297 -3.584 1 98.44 313 ALA B O 1
ATOM 5008 N N . ALA B 1 314 ? -8.109 -4.148 -2.494 1 98.38 314 ALA B N 1
ATOM 5009 C CA . ALA B 1 314 ? -8.391 -4.797 -1.218 1 98.38 314 ALA B CA 1
ATOM 5010 C C . ALA B 1 314 ? -9.82 -4.535 -0.772 1 98.38 314 ALA B C 1
ATOM 5012 O O . ALA B 1 314 ? -10.508 -5.445 -0.296 1 98.38 314 ALA B O 1
ATOM 5013 N N . ILE B 1 315 ? -10.273 -3.303 -0.946 1 97.56 315 ILE B N 1
ATOM 5014 C CA . ILE B 1 315 ? -11.641 -2.947 -0.56 1 97.56 315 ILE B CA 1
ATOM 5015 C C . ILE B 1 315 ? -12.641 -3.73 -1.407 1 97.56 315 ILE B C 1
ATOM 5017 O O . ILE B 1 315 ? -13.602 -4.293 -0.88 1 97.56 315 ILE B O 1
ATOM 5021 N N . LEU B 1 316 ? -12.375 -3.793 -2.66 1 96.38 316 LEU B N 1
ATOM 5022 C CA . LEU B 1 316 ? -13.266 -4.512 -3.57 1 96.38 316 LEU B CA 1
ATOM 5023 C C . LEU B 1 316 ? -13.289 -6 -3.238 1 96.38 316 LEU B C 1
ATOM 5025 O O . LEU B 1 316 ? -14.359 -6.613 -3.201 1 96.38 316 LEU B O 1
ATOM 5029 N N . LEU B 1 317 ? -12.141 -6.566 -3.008 1 95.62 317 LEU B N 1
ATOM 5030 C CA . LEU B 1 317 ? -12.047 -7.996 -2.717 1 95.62 317 LEU B CA 1
ATOM 5031 C C . LEU B 1 317 ? -12.727 -8.328 -1.396 1 95.62 317 LEU B C 1
ATOM 5033 O O . LEU B 1 317 ? -13.391 -9.359 -1.279 1 95.62 317 LEU B O 1
ATOM 5037 N N . TYR B 1 318 ? -12.539 -7.469 -0.423 1 95.12 318 TYR B N 1
ATOM 5038 C CA . TYR B 1 318 ? -13.242 -7.656 0.839 1 95.12 318 TYR B CA 1
ATOM 5039 C C . TYR B 1 318 ? -14.75 -7.68 0.619 1 95.12 318 TYR B C 1
ATOM 5041 O O . TYR B 1 318 ? -15.438 -8.586 1.101 1 95.12 318 TYR B O 1
ATOM 5049 N N . TYR B 1 319 ? -15.195 -6.699 -0.131 1 93 319 TYR B N 1
ATOM 5050 C CA . TYR B 1 319 ? -16.625 -6.566 -0.392 1 93 319 TYR B CA 1
ATOM 5051 C C . TYR B 1 319 ? -17.172 -7.805 -1.092 1 93 319 TYR B C 1
ATOM 5053 O O . TYR B 1 319 ? -18.219 -8.32 -0.72 1 93 319 TYR B O 1
ATOM 5061 N N . LEU B 1 320 ? -16.406 -8.312 -2.029 1 90.62 320 LEU B N 1
ATOM 5062 C CA . LEU B 1 320 ? -16.875 -9.422 -2.854 1 90.62 320 LEU B CA 1
ATOM 5063 C C . LEU B 1 320 ? -16.719 -10.75 -2.113 1 90.62 320 LEU B C 1
ATOM 5065 O O . LEU B 1 320 ? -17.422 -11.711 -2.414 1 90.62 320 LEU B O 1
ATOM 5069 N N . SER B 1 321 ? -15.812 -10.82 -1.171 1 86 321 SER B N 1
ATOM 5070 C CA . SER B 1 321 ? -15.539 -12.078 -0.474 1 86 321 SER B CA 1
ATOM 5071 C C . SER B 1 321 ? -16.531 -12.312 0.656 1 86 321 SER B C 1
ATOM 5073 O O . SER B 1 321 ? -16.766 -13.453 1.062 1 86 321 SER B O 1
ATOM 5075 N N . ILE B 1 322 ? -17.062 -11.305 1.35 1 78 322 ILE B N 1
ATOM 5076 C CA . ILE B 1 322 ? -17.984 -11.438 2.471 1 78 322 ILE B CA 1
ATOM 5077 C C . ILE B 1 322 ? -19.359 -11.898 1.963 1 78 322 ILE B C 1
ATOM 5079 O O . ILE B 1 322 ? -20.094 -12.586 2.676 1 78 322 ILE B O 1
ATOM 5083 N N . LYS B 1 323 ? -19.688 -11.477 0.907 1 61.16 323 LYS B N 1
ATOM 5084 C CA . LYS B 1 323 ? -21.016 -11.812 0.397 1 61.16 323 LYS B CA 1
ATOM 5085 C C . LYS B 1 323 ? -21.047 -13.234 -0.158 1 61.16 323 LYS B C 1
ATOM 5087 O O . LYS B 1 323 ? -22.125 -13.773 -0.448 1 61.16 323 LYS B O 1
ATOM 5092 N N . LYS B 1 324 ? -19.891 -13.938 -0.074 1 55.03 324 LYS B N 1
ATOM 5093 C CA . LYS B 1 324 ? -19.969 -15.32 -0.534 1 55.03 324 LYS B CA 1
ATOM 5094 C C . LYS B 1 324 ? -20.172 -16.281 0.637 1 55.03 324 LYS B C 1
ATOM 5096 O O . LYS B 1 324 ? -19.672 -16.031 1.735 1 55.03 324 LYS B O 1
#

Secondary structure (DSSP, 8-state):
--GGGHHHHHHHHHHHHHHHHSTTTTHHHHGGGTHHHHHHHHHTT--HHHHHHHGGG------SSEEEESHHHHHHHHHH--S-EEEEEEEGGGSSS-HHHHHHHHHHHHHHHHTT-EEEEE-HHHHHHHTTT---TTEEEEEPPP-PEE--HHHHHH-SEEEEEES---HHHHHHHHHHHHHTT--EEEEETTSS-SS--HHHHHHTTTGGGTS-EEEES-HHHHHHHHHHHT-EEEEE--HHHHHHTTPPPPEEGGG----SS-EEEEEEBTTTBS-HHHHTT-SEEEE---SS---TT-S--S--HHHHHHHHHHHHHH--/--THHHHHHHHHHHHHHHHHHSTTTTHHHHGGGTHHHHHHHHHTT--HHHHHHHTTT------SSEEEESHHHHHHHHHH--S-EEEEEEEGGGSSS-HHHHHHHHHHHHHHHHTT-EEEEE-HHHHHHHTTT---TTEEEEEPPP-PEE--HHHHHH-SEEEEEES---HHHHHHHHHHHHHTT--EEEEETTSS-SS--HHHHHHTTTGGGTS-EEEES-HHHHHHHHHHHT-EEEEE--HHHHHHTTPPPPEEGGG----SS-EEEEEEBTTTBS-HHHHTT-SEEEE---SS---TT-S--S--HHHHHHHHHHHHHHT-

InterPro domains:
  IPR001537 tRNA/rRNA methyltransferase, SpoU type [PF00588] (161-318)
  IPR013123 RNA 2-O ribose methyltransferase, substrate binding [PF08032] (67-148)
  IPR013123 RNA 2-O ribose methyltransferase, substrate binding [SM00967] (67-149)
  IPR029026 tRNA (guanine-N1-)-methyltransferase, N-terminal [G3DSA:3.40.1280.10] (154-324)
  IPR029028 Alpha/beta knot methyltransferases [SSF75217] (151-320)
  IPR029064 Ribosomal protein eL30-like superfamily [G3DSA:3.30.1330.30] (58-145)
  IPR029064 Ribosomal protein eL30-like superfamily [SSF55315] (65-145)
  IPR047182 rRNA methyltransferase 1, mitochondrial [PTHR46103] (52-321)
  IPR047261 rRNA methyltransferase 1, methyltransferase domain [cd18105] (161-320)

Radius of gyration: 25.08 Å; Cα contacts (8 Å, |Δi|>4): 1242; chains: 2; bounding box: 83×64×57 Å

Solvent-accessible surface area (backbone atoms only — not comparable to full-atom values): 34447 Å² total; per-residue (Å²): 137,76,72,72,68,56,60,61,55,51,56,52,51,49,55,54,50,54,52,55,69,56,42,71,80,78,41,68,76,38,57,63,50,13,13,51,0,36,29,23,28,42,77,47,67,46,64,57,65,66,51,53,61,60,43,73,71,48,79,60,82,86,71,87,52,40,64,34,34,16,62,45,24,42,44,30,37,68,70,52,58,73,44,60,66,66,34,34,38,31,28,81,66,45,58,81,60,51,71,66,55,28,52,52,51,49,50,40,53,50,52,30,55,74,71,66,36,52,76,43,74,42,52,71,62,33,50,30,56,68,45,34,26,29,56,24,81,43,29,34,29,30,20,46,70,54,75,66,40,77,78,46,68,70,57,59,70,73,42,51,40,38,36,34,46,45,48,51,62,55,43,56,44,52,9,37,35,43,27,42,33,57,46,53,57,46,66,32,38,36,33,42,58,88,47,39,68,94,49,64,46,43,60,20,19,42,43,14,48,12,34,47,47,75,50,60,40,30,48,40,78,48,66,68,64,50,50,53,57,40,45,75,75,51,38,41,34,37,26,43,39,53,58,67,59,29,45,74,73,70,42,68,76,42,42,41,50,93,72,54,76,83,67,93,56,30,32,35,38,37,45,30,19,93,83,75,37,45,52,65,79,56,51,73,69,31,78,40,46,32,20,83,78,53,77,45,69,76,59,87,80,57,86,66,82,70,75,56,60,36,48,49,46,42,41,51,48,51,59,59,49,66,76,98,136,75,74,71,69,57,60,62,54,51,58,53,51,50,55,54,49,55,53,57,69,55,45,70,79,76,41,68,76,39,57,63,51,14,14,50,0,35,29,22,29,45,75,47,66,47,63,56,62,65,51,52,63,59,44,73,70,48,79,59,82,88,72,87,50,40,64,32,33,16,62,45,24,42,42,30,38,69,71,53,59,70,43,59,64,67,35,35,39,31,30,79,67,44,57,81,60,51,72,68,55,27,53,51,51,50,50,41,52,50,52,31,54,74,74,66,35,50,75,42,75,40,52,72,63,34,49,29,56,67,45,34,27,29,56,25,80,45,28,33,28,30,20,47,70,55,72,66,40,78,79,46,70,69,58,57,72,72,43,50,39,38,36,35,43,44,49,52,62,54,43,56,44,53,9,36,33,42,27,43,34,58,46,53,56,46,66,34,38,35,31,40,57,88,47,38,67,94,49,65,45,43,61,18,20,41,44,15,50,12,36,49,46,74,49,61,42,29,48,40,77,49,66,67,62,50,49,52,57,40,44,74,75,51,42,41,33,36,26,44,40,52,58,67,60,27,45,73,71,70,41,68,77,43,42,42,50,92,73,55,75,82,67,94,54,30,33,35,39,36,44,30,19,93,85,74,36,45,51,65,80,56,50,72,69,31,77,40,44,31,19,82,76,54,77,46,69,77,59,88,80,57,85,66,80,70,74,56,60,35,48,50,46,43,43,51,48,52,59,61,50,66,77,98

pLDDT: mean 81.54, std 24.45, range [23.66, 98.69]